Protein 9CS1 (pdb70)

Radius of gyration: 21.36 Å; Cα contacts (8 Å, |Δi|>4): 1142; chains: 3; bounding box: 60×58×42 Å

GO terms:
  GO:0009279 cell outer membrane (C, EXP)
  GO:0005515 protein binding (F, IPI)
  GO:0009279 cell outer membrane (C, IDA)
  GO:0043165 Gram-negative-bacterium-type cell outer membrane assembly (P, IDA)
  GO:1990063 Bam protein complex (C, IDA)
  GO:0051205 protein insertion into membrane (P, IDA)
  GO:0051087 protein-folding chaperone binding (F, IPI)
  GO:0043165 Gram-negative-bacterium-type cell outer membrane assembly (P, IPI)
  GO:0016020 membrane (C, IDA)

Structure (mmCIF, N/CA/C/O backbone):
data_9CS1
#
_entry.id   9CS1
#
_cell.length_a   58.602
_cell.length_b   82.625
_cell.length_c   127.889
_cell.angle_alpha   90.00
_cell.angle_beta   90.00
_cell.angle_gamma   90.00
#
_symmetry.space_group_name_H-M   'P 2 2 21'
#
loop_
_entity.id
_entity.type
_entity.pdbx_description
1 polymer 'Outer membrane protein assembly factor BamA'
2 polymer 'Cyclic peptide CP2'
3 polymer 'Darobactin A'
4 non-polymer tetrabutylphosphonium
5 water water
#
loop_
_atom_site.group_PDB
_atom_site.id
_atom_site.type_symbol
_atom_site.label_atom_id
_atom_site.label_alt_id
_atom_site.label_comp_id
_atom_site.label_asym_id
_atom_site.label_entity_id
_atom_site.label_seq_id
_atom_site.pdbx_PDB_ins_code
_atom_site.Cartn_x
_atom_site.Cartn_y
_atom_site.Cartn_z
_atom_site.occupancy
_atom_site.B_iso_or_equiv
_atom_site.auth_seq_id
_atom_site.auth_comp_id
_atom_site.auth_asym_id
_atom_site.auth_atom_id
_atom_site.pdbx_PDB_model_num
ATOM 1 N N . THR A 1 3 ? -54.304 -17.193 6.857 1.00 84.38 423 THR A N 1
ATOM 2 C CA . THR A 1 3 ? -53.757 -15.902 6.406 1.00 84.77 423 THR A CA 1
ATOM 3 C C . THR A 1 3 ? -52.347 -16.095 5.821 1.00 84.72 423 THR A C 1
ATOM 4 O O . THR A 1 3 ? -52.121 -15.833 4.633 1.00 85.07 423 THR A O 1
ATOM 8 N N . GLY A 1 4 ? -51.413 -16.587 6.634 1.00 83.89 424 GLY A N 1
ATOM 9 C CA . GLY A 1 4 ? -50.043 -16.809 6.187 1.00 83.51 424 GLY A CA 1
ATOM 10 C C . GLY A 1 4 ? -49.657 -18.281 6.125 1.00 82.86 424 GLY A C 1
ATOM 11 O O . GLY A 1 4 ? -50.519 -19.150 6.215 1.00 83.20 424 GLY A O 1
ATOM 12 N N . SER A 1 5 ? -48.356 -18.555 5.917 1.00 81.64 425 SER A N 1
ATOM 13 C CA . SER A 1 5 ? -47.788 -19.906 5.870 1.00 80.83 425 SER A CA 1
ATOM 14 C C . SER A 1 5 ? -46.267 -19.895 6.117 1.00 79.74 425 SER A C 1
ATOM 15 O O . SER A 1 5 ? -45.625 -18.854 6.036 1.00 79.90 425 SER A O 1
ATOM 18 N N . PHE A 1 6 ? -45.698 -21.048 6.474 1.00 78.47 426 PHE A N 1
ATOM 19 C CA . PHE A 1 6 ? -44.257 -21.194 6.622 1.00 77.80 426 PHE A CA 1
ATOM 20 C C . PHE A 1 6 ? -43.804 -22.538 6.044 1.00 76.27 426 PHE A C 1
ATOM 21 O O . PHE A 1 6 ? -44.630 -23.402 5.756 1.00 76.39 426 PHE A O 1
ATOM 29 N N . ASN A 1 7 ? -42.497 -22.679 5.766 1.00 74.70 427 ASN A N 1
ATOM 30 C CA . ASN A 1 7 ? -41.994 -23.887 5.117 1.00 73.50 427 ASN A CA 1
ATOM 31 C C . ASN A 1 7 ? -40.533 -24.194 5.436 1.00 72.51 427 ASN A C 1
ATOM 32 O O . ASN A 1 7 ? -39.775 -23.342 5.865 1.00 72.57 427 ASN A O 1
ATOM 37 N N . PHE A 1 8 ? -40.157 -25.445 5.221 1.00 71.60 428 PHE A N 1
ATOM 38 C CA . PHE A 1 8 ? -38.787 -25.908 5.369 1.00 71.47 428 PHE A CA 1
ATOM 39 C C . PHE A 1 8 ? -38.596 -27.082 4.425 1.00 70.39 428 PHE A C 1
ATOM 40 O O . PHE A 1 8 ? -39.499 -27.890 4.215 1.00 70.75 428 PHE A O 1
ATOM 48 N N . GLY A 1 9 ? -37.463 -27.077 3.749 1.00 69.06 429 GLY A N 1
ATOM 49 C CA . GLY A 1 9 ? -37.179 -28.073 2.737 1.00 68.57 429 GLY A CA 1
ATOM 50 C C . GLY A 1 9 ? -35.755 -28.575 2.799 1.00 67.85 429 GLY A C 1
ATOM 51 O O . GLY A 1 9 ? -34.862 -27.904 3.327 1.00 67.71 429 GLY A O 1
ATOM 52 N N . ILE A 1 10 ? -35.585 -29.798 2.291 1.00 67.20 430 ILE A N 1
ATOM 53 C CA . ILE A 1 10 ? -34.310 -30.497 2.242 1.00 66.94 430 ILE A CA 1
ATOM 54 C C . ILE A 1 10 ? -34.246 -31.216 0.901 1.00 66.74 430 ILE A C 1
ATOM 55 O O . ILE A 1 10 ? -35.193 -31.878 0.463 1.00 66.64 430 ILE A O 1
ATOM 60 N N . GLY A 1 11 ? -33.133 -31.010 0.231 1.00 66.37 431 GLY A N 1
ATOM 61 C CA . GLY A 1 11 ? -32.852 -31.663 -1.029 1.00 66.61 431 GLY A CA 1
ATOM 62 C C . GLY A 1 11 ? -31.439 -32.212 -1.046 1.00 66.88 431 GLY A C 1
ATOM 63 O O . GLY A 1 11 ? -30.682 -32.005 -0.105 1.00 66.78 431 GLY A O 1
ATOM 64 N N . TYR A 1 12 ? -31.082 -32.890 -2.129 1.00 67.36 432 TYR A N 1
ATOM 65 C CA . TYR A 1 12 ? -29.764 -33.483 -2.261 1.00 68.47 432 TYR A CA 1
ATOM 66 C C . TYR A 1 12 ? -29.450 -33.628 -3.728 1.00 67.63 432 TYR A C 1
ATOM 67 O O . TYR A 1 12 ? -30.273 -34.109 -4.481 1.00 67.53 432 TYR A O 1
ATOM 76 N N . GLY A 1 13 ? -28.266 -33.190 -4.127 1.00 67.13 433 GLY A N 1
ATOM 77 C CA . GLY A 1 13 ? -27.829 -33.322 -5.505 1.00 67.29 433 GLY A CA 1
ATOM 78 C C . GLY A 1 13 ? -26.316 -33.373 -5.611 1.00 67.49 433 GLY A C 1
ATOM 79 O O . GLY A 1 13 ? -25.629 -32.947 -4.678 1.00 67.61 433 GLY A O 1
ATOM 80 N N . THR A 1 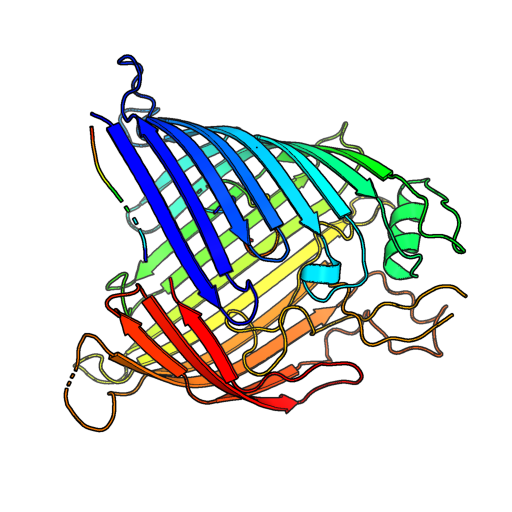14 ? -25.801 -33.849 -6.758 1.00 67.42 434 THR A N 1
ATOM 81 C CA . THR A 1 14 ? -24.355 -33.966 -6.981 1.00 68.35 434 THR A CA 1
ATOM 82 C C . THR A 1 14 ? -23.626 -32.602 -6.967 1.00 68.92 434 THR A C 1
ATOM 83 O O . THR A 1 14 ? -22.507 -32.516 -6.454 1.00 69.49 434 THR A O 1
ATOM 87 N N . GLU A 1 15 ? -24.245 -31.528 -7.460 1.00 68.61 435 GLU A N 1
ATOM 88 C CA . GLU A 1 15 ? -23.606 -30.198 -7.490 1.00 69.15 435 GLU A CA 1
ATOM 89 C C . GLU A 1 15 ? -23.733 -29.374 -6.202 1.00 68.67 435 GLU A C 1
ATOM 90 O O . GLU A 1 15 ? -22.790 -28.710 -5.788 1.00 68.95 435 GLU A O 1
ATOM 96 N N . SER A 1 16 ? -24.898 -29.427 -5.573 1.00 67.76 436 SER A N 1
ATOM 97 C CA . SER A 1 16 ? -25.206 -28.618 -4.406 1.00 67.27 436 SER A CA 1
ATOM 98 C C . SER A 1 16 ? -24.968 -29.315 -3.065 1.00 66.15 436 SER A C 1
ATOM 99 O O . SER A 1 16 ? -24.866 -28.632 -2.042 1.00 65.82 436 SER A O 1
ATOM 102 N N . GLY A 1 17 ? -24.899 -30.650 -3.073 1.00 65.32 437 GLY A N 1
ATOM 103 C CA . GLY A 1 17 ? -24.818 -31.426 -1.849 1.00 64.73 437 GLY A CA 1
ATOM 104 C C . GLY A 1 17 ? -26.178 -31.366 -1.167 1.00 64.24 437 GLY A C 1
ATOM 105 O O . GLY A 1 17 ? -27.205 -31.335 -1.849 1.00 64.28 437 GLY A O 1
ATOM 106 N N . VAL A 1 18 ? -26.201 -31.329 0.171 1.00 63.72 438 VAL A N 1
ATOM 107 C CA . VAL A 1 18 ? -27.462 -31.155 0.878 1.00 63.36 438 VAL A CA 1
ATOM 108 C C . VAL A 1 18 ? -27.862 -29.677 0.759 1.00 62.66 438 VAL A C 1
ATOM 109 O O . VAL A 1 18 ? -27.075 -28.789 1.068 1.00 62.42 438 VAL A O 1
ATOM 113 N N . SER A 1 19 ? -29.078 -29.423 0.280 1.00 62.04 439 SER A N 1
ATOM 114 C CA . SER A 1 19 ? -29.606 -28.074 0.193 1.00 62.05 439 SER A CA 1
ATOM 115 C C . SER A 1 19 ? -30.771 -27.909 1.183 1.00 62.15 439 SER A C 1
ATOM 116 O O . SER A 1 19 ? -31.610 -28.793 1.327 1.00 62.37 439 SER A O 1
ATOM 119 N N . PHE A 1 20 ? -30.777 -26.794 1.902 1.00 61.80 440 PHE A N 1
ATOM 120 C CA . PHE A 1 20 ? -31.811 -26.450 2.862 1.00 62.09 440 PHE A CA 1
ATOM 121 C C . PHE A 1 20 ? -32.535 -25.202 2.381 1.00 61.65 440 PHE A C 1
ATOM 122 O O . PHE A 1 20 ? -31.925 -24.307 1.825 1.00 61.46 440 PHE A O 1
ATOM 130 N N . GLN A 1 21 ? -33.818 -25.124 2.670 1.00 61.61 441 GLN A N 1
ATOM 131 C CA . GLN A 1 21 ? -34.652 -23.991 2.308 1.00 62.15 441 GLN A CA 1
ATOM 132 C C . GLN A 1 21 ? -35.624 -23.729 3.457 1.00 61.68 441 GLN A C 1
ATOM 133 O O . GLN A 1 21 ? -36.081 -24.672 4.092 1.00 61.55 441 GLN A O 1
ATOM 139 N N . ALA A 1 22 ? -35.896 -22.463 3.776 1.00 61.45 442 ALA A N 1
ATOM 140 C CA . ALA A 1 22 ? -36.837 -22.127 4.846 1.00 62.05 442 ALA A CA 1
ATOM 141 C C . ALA A 1 22 ? -37.459 -20.778 4.559 1.00 62.62 442 ALA A C 1
ATOM 142 O O . ALA A 1 22 ? -36.776 -19.890 4.095 1.00 62.29 442 ALA A O 1
ATOM 144 N N . GLY A 1 23 ? -38.733 -20.624 4.876 1.00 63.36 443 GLY A N 1
ATOM 145 C CA . GLY A 1 23 ? -39.417 -19.366 4.635 1.00 64.50 443 GLY A CA 1
ATOM 146 C C . GLY A 1 23 ? -40.670 -19.162 5.467 1.00 65.65 443 GLY A C 1
ATOM 147 O O . GLY A 1 23 ? -41.240 -20.110 5.990 1.00 66.03 443 GLY A O 1
ATOM 148 N N . VAL A 1 24 ? -41.048 -17.894 5.607 1.00 65.98 444 VAL A N 1
ATOM 149 C CA . VAL A 1 24 ? -42.250 -17.450 6.287 1.00 66.55 444 VAL A CA 1
ATOM 150 C C . VAL A 1 24 ? -42.892 -16.450 5.347 1.00 66.80 444 VAL A C 1
ATOM 151 O O . VAL A 1 24 ? -42.243 -15.492 4.948 1.00 66.70 444 VAL A O 1
ATOM 155 N N . GLN A 1 25 ? -44.143 -16.684 4.971 1.00 66.84 445 GLN A N 1
ATOM 156 C CA . GLN A 1 25 ? -44.868 -15.758 4.123 1.00 67.35 445 GLN A CA 1
ATOM 157 C C . GLN A 1 25 ? -46.182 -15.380 4.787 1.00 67.40 445 GLN A C 1
ATOM 158 O O . GLN A 1 25 ? -46.829 -16.198 5.420 1.00 67.46 445 GLN A O 1
ATOM 164 N N . GLN A 1 26 ? -46.524 -14.106 4.693 1.00 67.04 446 GLN A N 1
ATOM 165 C CA . GLN A 1 26 ? -47.772 -13.601 5.212 1.00 66.97 446 GLN A CA 1
ATOM 166 C C . GLN A 1 26 ? -48.382 -12.830 4.058 1.00 66.43 446 GLN A C 1
ATOM 167 O O . GLN A 1 26 ? -47.851 -11.787 3.697 1.00 66.37 446 GLN A O 1
ATOM 173 N N . ASP A 1 27 ? -49.404 -13.392 3.400 1.00 65.80 447 ASP A N 1
ATOM 174 C CA . ASP A 1 27 ? -50.075 -12.698 2.306 1.00 65.81 447 ASP A CA 1
ATOM 175 C C . ASP A 1 27 ? -50.903 -11.573 2.903 1.00 65.37 447 ASP A C 1
ATOM 176 O O . ASP A 1 27 ? -51.366 -11.698 4.030 1.00 65.73 447 ASP A O 1
ATOM 181 N N . ASN A 1 28 ? -51.019 -10.439 2.201 1.00 64.48 448 ASN A N 1
ATOM 182 C CA . ASN A 1 28 ? -51.789 -9.296 2.700 1.00 64.31 448 ASN A CA 1
ATOM 183 C C . ASN A 1 28 ? -51.386 -8.903 4.134 1.00 63.79 448 ASN A C 1
ATOM 184 O O . ASN A 1 28 ? -52.244 -8.709 4.997 1.00 63.99 448 ASN A O 1
ATOM 189 N N . TRP A 1 29 ? -50.072 -8.815 4.391 1.00 62.85 449 TRP A N 1
ATOM 190 C CA . TRP A 1 29 ? -49.525 -8.478 5.704 1.00 62.46 449 TRP A CA 1
ATOM 191 C C . TRP A 1 29 ? -50.064 -7.144 6.224 1.00 62.16 449 TRP A C 1
ATOM 192 O O . TRP A 1 29 ? -49.977 -6.146 5.520 1.00 62.37 449 TRP A O 1
ATOM 203 N N . LEU A 1 30 ? -50.690 -7.142 7.414 1.00 61.73 450 LEU A N 1
ATOM 204 C CA . LEU A 1 30 ? -51.305 -5.970 8.057 1.00 61.71 450 LEU A CA 1
ATOM 205 C C . LEU A 1 30 ? -52.379 -5.266 7.200 1.00 61.15 450 LEU A C 1
ATOM 206 O O . LEU A 1 30 ? -52.628 -4.084 7.379 1.00 61.38 450 LEU A O 1
ATOM 211 N N . GLY A 1 31 ? -52.995 -5.987 6.263 1.00 60.23 451 GLY A N 1
ATOM 212 C CA . GLY A 1 31 ? -54.005 -5.437 5.369 1.00 59.92 451 GLY A CA 1
ATOM 213 C C . GLY A 1 31 ? -53.465 -4.470 4.319 1.00 59.21 451 GLY A C 1
ATOM 214 O O . GLY A 1 31 ? -54.216 -3.689 3.731 1.00 59.48 451 GLY A O 1
ATOM 215 N N . THR A 1 32 ? -52.165 -4.548 4.036 1.00 57.84 452 THR A N 1
ATOM 216 C CA . THR A 1 32 ? -51.523 -3.616 3.108 1.00 56.98 452 THR A CA 1
ATOM 217 C C . THR A 1 32 ? -51.648 -3.978 1.635 1.00 56.42 452 THR A C 1
ATOM 218 O O . THR A 1 32 ? -51.280 -3.179 0.788 1.00 56.50 452 THR A O 1
ATOM 222 N N . GLY A 1 33 ? -52.114 -5.180 1.333 1.00 55.64 453 GLY A N 1
ATOM 223 C CA . GLY A 1 33 ? -52.158 -5.674 -0.036 1.00 55.24 453 GLY A CA 1
ATOM 224 C C . GLY A 1 33 ? -50.834 -6.305 -0.463 1.00 54.97 453 GLY A C 1
ATOM 225 O O . GLY A 1 33 ? -50.728 -6.810 -1.569 1.00 55.79 453 GLY A O 1
ATOM 226 N N . TYR A 1 34 ? -49.825 -6.279 0.413 1.00 53.95 454 TYR A N 1
ATOM 227 C CA . TYR A 1 34 ? -48.485 -6.768 0.142 1.00 53.64 454 TYR A CA 1
ATOM 228 C C . TYR A 1 34 ? -48.242 -8.062 0.894 1.00 52.98 454 TYR A C 1
ATOM 229 O O . TYR A 1 34 ? -48.455 -8.140 2.098 1.00 53.23 454 TYR A O 1
ATOM 238 N N . ALA A 1 35 ? -47.748 -9.049 0.165 1.00 52.11 455 ALA A N 1
ATOM 239 C CA . ALA A 1 35 ? -47.306 -10.324 0.685 1.00 52.06 455 ALA A CA 1
ATOM 240 C C . ALA A 1 35 ? -45.897 -10.091 1.226 1.00 52.47 455 ALA A C 1
ATOM 241 O O . ALA A 1 35 ? -45.042 -9.607 0.483 1.00 52.45 455 ALA A O 1
ATOM 243 N N . VAL A 1 36 ? -45.654 -10.421 2.493 1.00 52.54 456 VAL A N 1
ATOM 244 C CA . VAL A 1 36 ? -44.348 -10.264 3.104 1.00 53.41 456 VAL A CA 1
ATOM 245 C C . VAL A 1 36 ? -43.687 -11.631 3.304 1.00 54.17 456 VAL A C 1
ATOM 246 O O . VAL A 1 36 ? -44.252 -12.490 3.962 1.00 55.03 456 VAL A O 1
ATOM 250 N N . GLY A 1 37 ? -42.498 -11.828 2.724 1.00 53.74 457 GLY A N 1
ATOM 251 C CA . GLY A 1 37 ? -41.787 -13.088 2.846 1.00 53.89 457 GLY A CA 1
ATOM 252 C C . GLY A 1 37 ? -40.383 -12.935 3.415 1.00 54.11 457 GLY A C 1
ATOM 253 O O . GLY A 1 37 ? -39.727 -11.930 3.172 1.00 54.22 457 GLY A O 1
ATOM 254 N N . ILE A 1 38 ? -39.940 -13.924 4.200 1.00 54.03 458 ILE A N 1
ATOM 255 C CA . ILE A 1 38 ? -38.590 -14.015 4.728 1.00 54.52 458 ILE A CA 1
ATOM 256 C C . ILE A 1 38 ? -38.145 -15.414 4.347 1.00 54.98 458 ILE A C 1
ATOM 257 O O . ILE A 1 38 ? -38.735 -16.375 4.817 1.00 55.35 458 ILE A O 1
ATOM 262 N N . ASN A 1 39 ? -37.168 -15.528 3.453 1.00 54.72 459 ASN A N 1
ATOM 263 C CA . ASN A 1 39 ? -36.755 -16.817 2.922 1.00 54.92 459 ASN A CA 1
ATOM 264 C C . ASN A 1 39 ? -35.249 -16.967 2.912 1.00 54.56 459 ASN A C 1
ATOM 265 O O . ASN A 1 39 ? -34.506 -16.012 2.711 1.00 55.03 459 ASN A O 1
ATOM 270 N N . GLY A 1 40 ? -34.816 -18.201 3.052 1.00 53.58 460 GLY A N 1
ATOM 271 C CA . GLY A 1 40 ? -33.409 -18.521 3.054 1.00 53.16 460 GLY A CA 1
ATOM 272 C C . GLY A 1 40 ? -33.146 -19.846 2.373 1.00 52.53 460 GLY A C 1
ATOM 273 O O . GLY A 1 40 ? -34.002 -20.704 2.327 1.00 52.88 460 GLY A O 1
ATOM 274 N N . THR A 1 41 ? -31.966 -19.972 1.789 1.00 51.62 461 THR A N 1
ATOM 275 C CA . THR A 1 41 ? -31.486 -21.200 1.176 1.00 51.20 461 THR A CA 1
ATOM 276 C C . THR A 1 41 ? -30.029 -21.395 1.610 1.00 50.98 461 THR A C 1
ATOM 277 O O . THR A 1 41 ? -29.313 -20.451 1.919 1.00 51.36 461 THR A O 1
ATOM 281 N N . LYS A 1 42 ? -29.592 -22.637 1.624 1.00 50.28 462 LYS A N 1
ATOM 282 C CA . LYS A 1 42 ? -28.213 -22.944 1.953 1.00 50.58 462 LYS A CA 1
ATOM 283 C C . LYS A 1 42 ? -27.857 -24.239 1.281 1.00 50.22 462 LYS A C 1
ATOM 284 O O . LYS A 1 42 ? -28.644 -25.164 1.294 1.00 50.25 462 LYS A O 1
ATOM 290 N N . ASN A 1 43 ? -26.682 -24.292 0.688 1.00 49.71 463 ASN A N 1
ATOM 291 C CA . ASN A 1 43 ? -26.164 -25.526 0.130 1.00 49.81 463 ASN A CA 1
ATOM 292 C C . ASN A 1 43 ? -24.662 -25.563 0.417 1.00 50.41 463 ASN A C 1
ATOM 293 O O . ASN A 1 43 ? -24.197 -24.809 1.258 1.00 50.67 463 ASN A O 1
ATOM 298 N N . ASP A 1 44 ? -23.906 -26.436 -0.248 1.00 50.65 464 ASP A N 1
ATOM 299 C CA . ASP A 1 44 ? -22.477 -26.599 0.023 1.00 51.48 464 ASP A CA 1
ATOM 300 C C . ASP A 1 44 ? -21.621 -25.375 -0.246 1.00 51.34 464 ASP A C 1
ATOM 301 O O . ASP A 1 44 ? -20.578 -25.208 0.382 1.00 52.29 464 ASP A O 1
ATOM 306 N N . TYR A 1 45 ? -22.016 -24.540 -1.204 1.00 50.09 465 TYR A N 1
ATOM 307 C CA . TYR A 1 45 ? -21.187 -23.415 -1.607 1.00 49.39 465 TYR A CA 1
ATOM 308 C C . TYR A 1 45 ? -21.831 -22.049 -1.418 1.00 48.67 465 TYR A C 1
ATOM 309 O O . TYR A 1 45 ? -21.167 -21.049 -1.681 1.00 49.16 465 TYR A O 1
ATOM 318 N N . GLN A 1 46 ? -23.109 -21.995 -1.041 1.00 47.53 466 GLN A N 1
ATOM 319 C CA . GLN A 1 46 ? -23.812 -20.726 -1.010 1.00 46.85 466 GLN A CA 1
ATOM 320 C C . GLN A 1 46 ? -24.908 -20.653 0.028 1.00 46.41 466 GLN A C 1
ATOM 321 O O . GLN A 1 46 ? -25.642 -21.606 0.212 1.00 46.59 466 GLN A O 1
ATOM 327 N N . THR A 1 47 ? -25.062 -19.471 0.620 1.00 45.66 467 THR A N 1
ATOM 328 C CA . THR A 1 47 ? -26.174 -19.205 1.506 1.00 46.05 467 THR A CA 1
ATOM 329 C C . THR A 1 47 ? -26.858 -17.942 0.972 1.00 45.80 467 THR A C 1
ATOM 330 O O . THR A 1 47 ? -26.185 -16.960 0.637 1.00 45.80 467 THR A O 1
ATOM 334 N N . TYR A 1 48 ? -28.189 -17.964 0.909 1.00 44.92 468 TYR A N 1
ATOM 335 C CA . TYR A 1 48 ? -28.943 -16.804 0.457 1.00 44.29 468 TYR A CA 1
ATOM 336 C C . TYR A 1 48 ? -30.082 -16.480 1.421 1.00 44.51 468 TYR A C 1
ATOM 337 O O . TYR A 1 48 ? -30.764 -17.392 1.883 1.00 44.55 468 TYR A O 1
ATOM 346 N N . ALA A 1 49 ? -30.341 -15.183 1.665 1.00 44.26 469 ALA A N 1
ATOM 347 C CA . ALA A 1 49 ? -31.501 -14.804 2.452 1.00 44.45 469 ALA A CA 1
ATOM 348 C C . ALA A 1 49 ? -32.107 -13.501 1.960 1.00 44.69 469 ALA A C 1
ATOM 349 O O . ALA A 1 49 ? -31.403 -12.634 1.455 1.00 44.64 469 ALA A O 1
ATOM 351 N N . GLU A 1 50 ? -33.444 -13.407 2.046 1.00 44.60 470 GLU A N 1
ATOM 352 C CA . GLU A 1 50 ? -34.127 -12.207 1.606 1.00 44.67 470 GLU A CA 1
ATOM 353 C C . GLU A 1 50 ? -35.371 -11.908 2.409 1.00 44.83 470 GLU A C 1
ATOM 354 O O . GLU A 1 50 ? -36.036 -12.790 2.948 1.00 44.58 470 GLU A O 1
ATOM 360 N N . LEU A 1 51 ? -35.669 -10.624 2.475 1.00 45.21 471 LEU A N 1
ATOM 361 C CA . LEU A 1 51 ? -36.918 -10.145 3.028 1.00 46.13 471 LEU A CA 1
ATOM 362 C C . LEU A 1 51 ? -37.599 -9.484 1.832 1.00 46.67 471 LEU A C 1
ATOM 363 O O . LEU A 1 51 ? -37.042 -8.553 1.258 1.00 47.08 471 LEU A O 1
ATOM 368 N N . SER A 1 52 ? -38.759 -9.988 1.416 1.00 46.73 472 SER A N 1
ATOM 369 C CA . SER A 1 52 ? -39.490 -9.416 0.289 1.00 47.73 472 SER A CA 1
ATOM 370 C C . SER A 1 52 ? -40.855 -8.861 0.709 1.00 48.63 472 SER A C 1
ATOM 371 O O . SER A 1 52 ? -41.464 -9.298 1.684 1.00 48.63 472 SER A O 1
ATOM 374 N N . VAL A 1 53 ? -41.329 -7.897 -0.075 1.00 49.09 473 VAL A N 1
ATOM 375 C CA . VAL A 1 53 ? -42.617 -7.228 0.053 1.00 49.76 473 VAL A CA 1
ATOM 376 C C . VAL A 1 53 ? -43.146 -7.195 -1.379 1.00 49.93 473 VAL A C 1
ATOM 377 O O . VAL A 1 53 ? -42.465 -6.671 -2.246 1.00 50.10 473 VAL A O 1
ATOM 381 N N . THR A 1 54 ? -44.284 -7.835 -1.659 1.00 49.94 474 THR A N 1
ATOM 382 C CA . THR A 1 54 ? -44.785 -7.962 -3.032 1.00 50.57 474 THR A CA 1
ATOM 383 C C . THR A 1 54 ? -46.285 -7.724 -3.165 1.00 51.08 474 THR A C 1
ATOM 384 O O . THR A 1 54 ? -47.067 -8.319 -2.438 1.00 51.51 474 THR A O 1
ATOM 388 N N . ASN A 1 55 ? -46.693 -6.921 -4.159 1.00 50.88 475 ASN A N 1
ATOM 389 C CA . ASN A 1 55 ? -48.097 -6.718 -4.460 1.00 51.22 475 ASN A CA 1
ATOM 390 C C . ASN A 1 55 ? -48.318 -7.182 -5.876 1.00 51.87 475 ASN A C 1
ATOM 391 O O . ASN A 1 55 ? -47.984 -6.447 -6.806 1.00 51.48 475 ASN A O 1
ATOM 396 N N . PRO A 1 56 ? -48.894 -8.391 -6.085 1.00 52.78 476 PRO A N 1
ATOM 397 C CA . PRO A 1 56 ? -49.137 -8.867 -7.461 1.00 53.46 476 PRO A CA 1
ATOM 398 C C . PRO A 1 56 ? -50.155 -8.035 -8.246 1.00 54.50 476 PRO A C 1
ATOM 399 O O . PRO A 1 56 ? -50.252 -8.151 -9.460 1.00 54.43 476 PRO A O 1
ATOM 403 N N . TYR A 1 57 ? -50.906 -7.182 -7.536 1.00 55.48 477 TYR A N 1
ATOM 404 C CA . TYR A 1 57 ? -51.895 -6.290 -8.121 1.00 56.69 477 TYR A CA 1
ATOM 405 C C . TYR A 1 57 ? -51.610 -4.861 -7.680 1.00 57.62 477 TYR A C 1
ATOM 406 O O . TYR A 1 57 ? -52.437 -4.241 -7.012 1.00 58.20 477 TYR A O 1
ATOM 415 N N . PHE A 1 58 ? -50.424 -4.362 -8.054 1.00 57.50 478 PHE A N 1
ATOM 416 C CA . PHE A 1 58 ? -50.022 -2.979 -7.825 1.00 57.85 478 PHE A CA 1
ATOM 417 C C . PHE A 1 58 ? -51.002 -2.037 -8.551 1.00 58.56 478 PHE A C 1
ATOM 418 O O . PHE A 1 58 ? -51.278 -0.947 -8.074 1.00 58.61 478 PHE A O 1
ATOM 426 N N . THR A 1 59 ? -51.508 -2.485 -9.713 1.00 58.78 479 THR A N 1
ATOM 427 C CA . THR A 1 59 ? -52.600 -1.892 -10.487 1.00 59.48 479 THR A CA 1
ATOM 428 C C . THR A 1 59 ? -53.698 -2.974 -10.557 1.00 60.39 479 THR A C 1
ATOM 429 O O . THR A 1 59 ? -53.392 -4.173 -10.419 1.00 60.66 479 THR A O 1
ATOM 433 N N . VAL A 1 60 ? -54.967 -2.581 -10.751 1.00 60.70 480 VAL A N 1
ATOM 434 C CA . VAL A 1 60 ? -56.078 -3.546 -10.801 1.00 61.36 480 VAL A CA 1
ATOM 435 C C . VAL A 1 60 ? -55.985 -4.485 -12.022 1.00 62.43 480 VAL A C 1
ATOM 436 O O . VAL A 1 60 ? -56.663 -5.509 -12.060 1.00 63.03 480 VAL A O 1
ATOM 440 N N . ASP A 1 61 ? -55.128 -4.157 -12.997 1.00 62.57 481 ASP A N 1
ATOM 441 C CA . ASP A 1 61 ? -54.903 -4.948 -14.205 1.00 63.21 481 ASP A CA 1
ATOM 442 C C . ASP A 1 61 ? -53.774 -5.998 -14.078 1.00 62.36 481 ASP A C 1
ATOM 443 O O . ASP A 1 61 ? -53.466 -6.697 -15.043 1.00 62.81 481 ASP A O 1
ATOM 448 N N . GLY A 1 62 ? -53.152 -6.121 -12.900 1.00 60.79 482 GLY A N 1
ATOM 449 C CA . GLY A 1 62 ? -52.128 -7.137 -12.686 1.00 59.62 482 GLY A CA 1
ATOM 450 C C . GLY A 1 62 ? -50.676 -6.714 -12.880 1.00 57.82 482 GLY A C 1
ATOM 451 O O . GLY A 1 62 ? -49.814 -7.586 -12.989 1.00 57.55 482 GLY A O 1
ATOM 452 N N . VAL A 1 63 ? -50.386 -5.399 -12.923 1.00 56.24 483 VAL A N 1
ATOM 453 C CA . VAL A 1 63 ? -48.995 -4.943 -12.900 1.00 54.98 483 VAL A CA 1
ATOM 454 C C . VAL A 1 63 ? -48.529 -5.168 -11.458 1.00 53.13 483 VAL A C 1
ATOM 455 O O . VAL A 1 63 ? -49.252 -4.796 -10.534 1.00 53.00 483 VAL A O 1
ATOM 459 N N . SER A 1 64 ? -47.406 -5.884 -11.254 1.00 51.44 484 SER A N 1
ATOM 460 C CA . SER A 1 64 ? -46.954 -6.184 -9.901 1.00 50.01 484 SER A CA 1
ATOM 461 C C . SER A 1 64 ? -45.748 -5.348 -9.477 1.00 48.76 484 SER A C 1
ATOM 462 O O . SER A 1 64 ? -45.006 -4.836 -10.307 1.00 48.56 484 SER A O 1
ATOM 465 N N . LEU A 1 65 ? -45.607 -5.175 -8.161 1.00 47.56 485 LEU A N 1
ATOM 466 C CA . LEU A 1 65 ? -44.507 -4.427 -7.593 1.00 47.05 485 LEU A CA 1
ATOM 467 C C . LEU A 1 65 ? -43.870 -5.299 -6.525 1.00 46.85 485 LEU A C 1
ATOM 468 O O . LEU A 1 65 ? -44.576 -5.835 -5.678 1.00 47.13 485 LEU A O 1
ATOM 473 N N . GLY A 1 66 ? -42.548 -5.428 -6.581 1.00 45.95 486 GLY A N 1
ATOM 474 C CA . GLY A 1 66 ? -41.774 -6.159 -5.594 1.00 45.64 486 GLY A CA 1
ATOM 475 C C . GLY A 1 66 ? -40.621 -5.302 -5.074 1.00 45.16 486 GLY A C 1
ATOM 476 O O . GLY A 1 66 ? -40.038 -4.494 -5.805 1.00 44.76 486 GLY A O 1
ATOM 477 N N . GLY A 1 67 ? -40.326 -5.467 -3.794 1.00 44.47 487 GLY A N 1
ATOM 478 C CA . GLY A 1 67 ? -39.211 -4.812 -3.130 1.00 44.04 487 GLY A CA 1
ATOM 479 C C . GLY A 1 67 ? -38.561 -5.807 -2.183 1.00 43.58 487 GLY A C 1
ATOM 480 O O . GLY A 1 67 ? -39.254 -6.557 -1.505 1.00 44.14 487 GLY A O 1
ATOM 481 N N . ARG A 1 68 ? -37.236 -5.876 -2.180 1.00 42.75 488 ARG A N 1
ATOM 482 C CA . ARG A 1 68 ? -36.558 -6.810 -1.300 1.00 42.28 488 ARG A CA 1
ATOM 483 C C . ARG A 1 68 ? -35.217 -6.307 -0.795 1.00 42.22 488 ARG A C 1
ATOM 484 O O . ARG A 1 68 ? -34.584 -5.484 -1.428 1.00 42.31 488 ARG A O 1
ATOM 492 N N . LEU A 1 69 ? -34.806 -6.863 0.349 1.00 42.15 489 LEU A N 1
ATOM 493 C CA . LEU A 1 69 ? -33.484 -6.725 0.927 1.00 42.67 489 LEU A CA 1
ATOM 494 C C . LEU A 1 69 ? -32.929 -8.138 0.828 1.00 42.58 489 LEU A C 1
ATOM 495 O O . LEU A 1 69 ? -33.658 -9.101 1.081 1.00 42.47 489 LEU A O 1
ATOM 500 N N . PHE A 1 70 ? -31.668 -8.287 0.419 1.00 42.17 490 PHE A N 1
ATOM 501 C CA . PHE A 1 70 ? -31.094 -9.621 0.297 1.00 42.26 490 PHE A CA 1
ATOM 502 C C . PHE A 1 70 ? -29.643 -9.666 0.789 1.00 43.33 490 PHE A C 1
ATOM 503 O O . PHE A 1 70 ? -29.001 -8.628 0.959 1.00 43.27 490 PHE A O 1
ATOM 511 N N . TYR A 1 71 ? -29.146 -10.896 1.021 1.00 44.09 491 TYR A N 1
ATOM 512 C CA . TYR A 1 71 ? -27.750 -11.189 1.306 1.00 45.48 491 TYR A CA 1
ATOM 513 C C . TYR A 1 71 ? -27.394 -12.519 0.668 1.00 44.35 491 TYR A C 1
ATOM 514 O O . TYR A 1 71 ? -28.225 -13.413 0.615 1.00 44.25 491 TYR A O 1
ATOM 523 N N . ASN A 1 72 ? -26.179 -12.604 0.135 1.00 43.54 492 ASN A N 1
ATOM 524 C CA . ASN A 1 72 ? -25.688 -13.810 -0.504 1.00 43.85 492 ASN A CA 1
ATOM 525 C C . ASN A 1 72 ? -24.230 -14.042 -0.099 1.00 45.08 492 ASN A C 1
ATOM 526 O O . ASN A 1 72 ? -23.431 -13.120 -0.179 1.00 45.13 492 ASN A O 1
ATOM 531 N N . ASP A 1 73 ? -23.889 -15.265 0.340 1.00 45.76 493 ASP A N 1
ATOM 532 C CA . ASP A 1 73 ? -22.519 -15.624 0.672 1.00 46.83 493 ASP A CA 1
ATOM 533 C C . ASP A 1 73 ? -22.158 -16.767 -0.267 1.00 47.07 493 ASP A C 1
ATOM 534 O O . ASP A 1 73 ? -22.773 -17.813 -0.210 1.00 47.27 493 ASP A O 1
ATOM 539 N N . PHE A 1 74 ? -21.188 -16.558 -1.143 1.00 47.19 494 PHE A N 1
ATOM 540 C CA . PHE A 1 74 ? -20.751 -17.563 -2.102 1.00 47.64 494 PHE A CA 1
ATOM 541 C C . PHE A 1 74 ? -19.286 -17.898 -1.819 1.00 48.22 494 PHE A C 1
ATOM 542 O O . PHE A 1 74 ? -18.489 -16.996 -1.639 1.00 48.22 494 PHE A O 1
ATOM 550 N N . GLN A 1 75 ? -18.944 -19.187 -1.756 1.00 48.69 495 GLN A N 1
ATOM 551 C CA . GLN A 1 75 ? -17.583 -19.660 -1.528 1.00 49.67 495 GLN A CA 1
ATOM 552 C C . GLN A 1 75 ? -17.221 -20.426 -2.798 1.00 50.67 495 GLN A C 1
ATOM 553 O O . GLN A 1 75 ? -17.776 -21.486 -3.063 1.00 51.19 495 GLN A O 1
ATOM 559 N N . ALA A 1 76 ? -16.362 -19.848 -3.640 1.00 50.90 496 ALA A N 1
ATOM 560 C CA . ALA A 1 76 ? -16.093 -20.405 -4.960 1.00 52.04 496 ALA A CA 1
ATOM 561 C C . ALA A 1 76 ? -15.378 -21.764 -4.990 1.00 52.61 496 ALA A C 1
ATOM 562 O O . ALA A 1 76 ? -15.689 -22.543 -5.888 1.00 52.33 496 ALA A O 1
ATOM 564 N N . ASP A 1 77 ? -14.476 -22.087 -4.040 1.00 53.18 497 ASP A N 1
ATOM 565 C CA . ASP A 1 77 ? -13.834 -23.413 -4.041 1.00 54.35 497 ASP A CA 1
ATOM 566 C C . ASP A 1 77 ? -14.863 -24.530 -3.791 1.00 54.37 497 ASP A C 1
ATOM 567 O O . ASP A 1 77 ? -14.776 -25.594 -4.390 1.00 54.06 497 ASP A O 1
ATOM 572 N N . ASP A 1 78 ? -15.907 -24.249 -2.997 1.00 54.46 498 ASP A N 1
ATOM 573 C CA . ASP A 1 78 ? -17.016 -25.183 -2.760 1.00 55.10 498 ASP A CA 1
ATOM 574 C C . ASP A 1 78 ? -17.918 -25.369 -4.006 1.00 55.79 498 ASP A C 1
ATOM 575 O O . ASP A 1 78 ? -18.754 -26.274 -4.043 1.00 56.19 498 ASP A O 1
ATOM 580 N N . ALA A 1 79 ? -17.785 -24.491 -5.017 1.00 55.63 499 ALA A N 1
ATOM 581 C CA . ALA A 1 79 ? -18.492 -24.611 -6.287 1.00 56.17 499 ALA A CA 1
ATOM 582 C C . ALA A 1 79 ? -17.535 -25.065 -7.416 1.00 56.82 499 ALA A C 1
ATOM 583 O O . ALA A 1 79 ? -17.822 -24.861 -8.597 1.00 57.02 499 ALA A O 1
ATOM 585 N N . ASP A 1 80 ? -16.386 -25.667 -7.048 1.00 56.97 500 ASP A N 1
ATOM 586 C CA . ASP A 1 80 ? -15.337 -26.204 -7.915 1.00 57.63 500 ASP A CA 1
ATOM 587 C C . ASP A 1 80 ? -14.758 -25.171 -8.866 1.00 56.65 500 ASP A C 1
ATOM 588 O O . ASP A 1 80 ? -14.418 -25.465 -9.999 1.00 57.26 500 ASP A O 1
ATOM 593 N N . LEU A 1 81 ? -14.557 -23.978 -8.345 1.00 55.04 501 LEU A N 1
ATOM 594 C CA . LEU A 1 81 ? -13.924 -22.901 -9.067 1.00 54.25 501 LEU A CA 1
ATOM 595 C C . LEU A 1 81 ? -12.621 -22.531 -8.335 1.00 53.96 501 LEU A C 1
ATOM 596 O O . LEU A 1 81 ? -12.427 -22.951 -7.197 1.00 54.30 501 LEU A O 1
ATOM 601 N N . SER A 1 82 ? -11.754 -21.678 -8.933 1.00 53.25 502 SER A N 1
ATOM 602 C CA . SER A 1 82 ? -10.602 -21.146 -8.204 1.00 53.22 502 SER A CA 1
ATOM 603 C C . SER A 1 82 ? -11.148 -20.283 -7.055 1.00 53.44 502 SER A C 1
ATOM 604 O O . SER A 1 82 ? -12.165 -19.589 -7.197 1.00 54.04 502 SER A O 1
ATOM 607 N N . ASP A 1 83 ? -10.544 -20.421 -5.897 1.00 52.82 503 ASP A N 1
ATOM 608 C CA . ASP A 1 83 ? -11.032 -19.851 -4.655 1.00 52.75 503 ASP A CA 1
ATOM 609 C C . ASP A 1 83 ? -11.194 -18.330 -4.628 1.00 51.87 503 ASP A C 1
ATOM 610 O O . ASP A 1 83 ? -10.368 -17.578 -5.125 1.00 52.64 503 ASP A O 1
ATOM 615 N N . TYR A 1 84 ? -12.273 -17.920 -3.940 1.00 50.01 504 TYR A N 1
ATOM 616 C CA . TYR A 1 84 ? -12.637 -16.575 -3.563 1.00 48.63 504 TYR A CA 1
ATOM 617 C C . TYR A 1 84 ? -13.917 -16.660 -2.750 1.00 47.93 504 TYR A C 1
ATOM 618 O O . TYR A 1 84 ? -14.686 -17.615 -2.841 1.00 47.99 504 TYR A O 1
ATOM 627 N N . THR A 1 85 ? -14.119 -15.648 -1.925 1.00 47.10 505 THR A N 1
ATOM 628 C CA . THR A 1 85 ? -15.331 -15.519 -1.145 1.00 46.74 505 THR A CA 1
ATOM 629 C C . THR A 1 85 ? -16.015 -14.253 -1.635 1.00 45.80 505 THR A C 1
ATOM 630 O O . THR A 1 85 ? -15.360 -13.228 -1.790 1.00 45.71 505 THR A O 1
ATOM 634 N N . ASN A 1 86 ? -17.313 -14.340 -1.887 1.00 44.74 506 ASN A N 1
ATOM 635 C CA . ASN A 1 86 ? -18.078 -13.205 -2.336 1.00 43.96 506 ASN A CA 1
ATOM 636 C C . ASN A 1 86 ? -19.298 -13.087 -1.442 1.00 43.20 506 ASN A C 1
ATOM 637 O O . ASN A 1 86 ? -20.250 -13.859 -1.551 1.00 43.52 506 ASN A O 1
ATOM 642 N N . LYS A 1 87 ? -19.264 -12.095 -0.571 1.00 42.27 507 LYS A N 1
ATOM 643 C CA . LYS A 1 87 ? -20.366 -11.809 0.319 1.00 42.06 507 LYS A CA 1
ATOM 644 C C . LYS A 1 87 ? -21.004 -10.537 -0.197 1.00 42.23 507 LYS A C 1
ATOM 645 O O . LYS A 1 87 ? -20.343 -9.505 -0.350 1.00 42.17 507 LYS A O 1
ATOM 651 N N . SER A 1 88 ? -22.293 -10.620 -0.484 1.00 42.09 508 SER A N 1
ATOM 652 C CA . SER A 1 88 ? -22.997 -9.498 -1.041 1.00 42.38 508 SER A CA 1
ATOM 653 C C . SER A 1 88 ? -24.287 -9.239 -0.306 1.00 43.11 508 SER A C 1
ATOM 654 O O . SER A 1 88 ? -24.843 -10.114 0.337 1.00 44.05 508 SER A O 1
ATOM 657 N N . TYR A 1 89 ? -24.765 -8.014 -0.431 1.00 42.49 509 TYR A N 1
ATOM 658 C CA . TYR A 1 89 ? -26.062 -7.643 0.101 1.00 42.14 509 TYR A CA 1
ATOM 659 C C . TYR A 1 89 ? -26.575 -6.491 -0.755 1.00 41.92 509 TYR A C 1
ATOM 660 O O . TYR A 1 89 ? -25.808 -5.883 -1.509 1.00 41.73 509 TYR A O 1
ATOM 669 N N . GLY A 1 90 ? -27.870 -6.209 -0.639 1.00 41.76 510 GLY A N 1
ATOM 670 C CA . GLY A 1 90 ? -28.449 -5.118 -1.386 1.00 42.14 51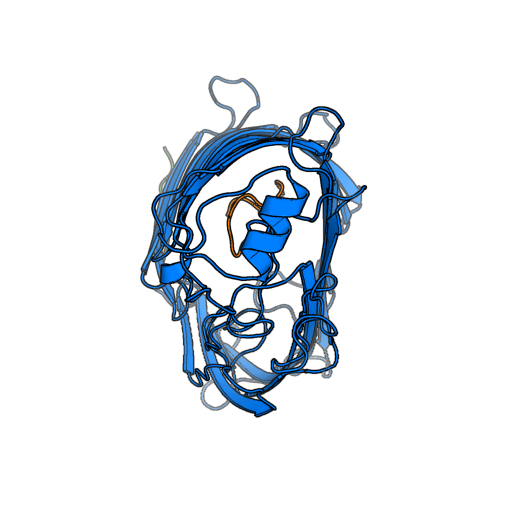0 GLY A CA 1
ATOM 671 C C . GLY A 1 90 ? -29.953 -5.089 -1.350 1.00 42.30 510 GLY A C 1
ATOM 672 O O . GLY A 1 90 ? -30.587 -5.623 -0.449 1.00 42.80 510 GLY A O 1
ATOM 673 N N . THR A 1 91 ? -30.507 -4.401 -2.335 1.00 41.77 511 THR A N 1
ATOM 674 C CA . THR A 1 91 ? -31.948 -4.223 -2.417 1.00 41.92 511 THR A CA 1
ATOM 675 C C . THR A 1 91 ? -32.335 -4.135 -3.877 1.00 42.09 511 THR A C 1
ATOM 676 O O . THR A 1 91 ? -31.616 -3.559 -4.670 1.00 42.60 511 THR A O 1
ATOM 680 N N . ASP A 1 92 ? -33.471 -4.731 -4.216 1.00 41.94 512 ASP A N 1
ATOM 681 C CA . ASP A 1 92 ? -34.038 -4.671 -5.556 1.00 42.14 512 ASP A CA 1
ATOM 682 C C . ASP A 1 92 ? -35.486 -4.216 -5.489 1.00 42.76 512 ASP A C 1
ATOM 683 O O . ASP A 1 92 ? -36.201 -4.559 -4.555 1.00 42.91 512 ASP A O 1
ATOM 688 N N . VAL A 1 93 ? -35.897 -3.417 -6.495 1.00 43.21 513 VAL A N 1
ATOM 689 C CA A VAL A 1 93 ? -37.277 -3.003 -6.715 0.50 43.66 513 VAL A CA 1
ATOM 690 C CA B VAL A 1 93 ? -37.272 -2.997 -6.708 0.50 43.66 513 VAL A CA 1
ATOM 691 C C . VAL A 1 93 ? -37.592 -3.470 -8.136 1.00 44.02 513 VAL A C 1
ATOM 692 O O . VAL A 1 93 ? -36.789 -3.290 -9.042 1.00 43.90 513 VAL A O 1
ATOM 699 N N . THR A 1 94 ? -38.719 -4.154 -8.324 1.00 44.28 514 THR A N 1
ATOM 700 C CA . THR A 1 94 ? -39.056 -4.698 -9.637 1.00 44.54 514 THR A CA 1
ATOM 701 C C . THR A 1 94 ? -40.535 -4.494 -9.946 1.00 45.47 514 THR A C 1
ATOM 702 O O . THR A 1 94 ? -41.356 -4.444 -9.045 1.00 45.45 514 THR A O 1
ATOM 706 N N . LEU A 1 95 ? -40.845 -4.306 -11.227 1.00 46.39 515 LEU A N 1
ATOM 707 C CA . LEU A 1 95 ? -42.207 -4.118 -11.733 1.00 47.59 515 LEU A CA 1
ATOM 708 C C . LEU A 1 95 ? -42.458 -5.208 -12.768 1.00 48.15 515 LEU A C 1
ATOM 709 O O . LEU A 1 95 ? -41.637 -5.395 -13.655 1.00 48.65 515 LEU A O 1
ATOM 714 N N . GLY A 1 96 ? -43.544 -5.960 -12.609 1.00 47.91 516 GLY A N 1
ATOM 715 C CA . GLY A 1 96 ? -43.896 -7.034 -13.532 1.00 48.24 516 GLY A CA 1
ATOM 716 C C . GLY A 1 96 ? -45.091 -6.624 -14.371 1.00 48.79 516 GLY A C 1
ATOM 717 O O . GLY A 1 96 ? -46.055 -6.081 -13.838 1.00 48.44 516 GLY A O 1
ATOM 718 N N . PHE A 1 97 ? -45.023 -6.849 -15.679 1.00 49.78 517 PHE A N 1
ATOM 719 C CA . PHE A 1 97 ? -46.096 -6.437 -16.588 1.00 51.53 517 PHE A CA 1
ATOM 720 C C . PHE A 1 97 ? -46.624 -7.603 -17.396 1.00 53.11 517 PHE A C 1
ATOM 721 O O . PHE A 1 97 ? -45.938 -8.101 -18.295 1.00 53.65 517 PHE A O 1
ATOM 729 N N . PRO A 1 98 ? -47.877 -8.016 -17.162 1.00 53.77 518 PRO A N 1
ATOM 730 C CA . PRO A 1 98 ? -48.477 -9.037 -18.020 1.00 54.48 518 PRO A CA 1
ATOM 731 C C . PRO A 1 98 ? -48.745 -8.421 -19.392 1.00 55.26 518 PRO A C 1
ATOM 732 O O . PRO A 1 98 ? -49.285 -7.333 -19.461 1.00 55.32 518 PRO A O 1
ATOM 736 N N . ILE A 1 99 ? -48.264 -9.044 -20.467 1.00 55.87 519 ILE A N 1
ATOM 737 C CA . ILE A 1 99 ? -48.472 -8.529 -21.818 1.00 56.86 519 ILE A CA 1
ATOM 738 C C . ILE A 1 99 ? -49.675 -9.241 -22.453 1.00 57.67 519 ILE A C 1
ATOM 739 O O . ILE A 1 99 ? -50.554 -8.618 -23.039 1.00 58.11 519 ILE A O 1
ATOM 744 N N . ASN A 1 100 ? -49.718 -10.561 -22.277 1.00 57.53 520 ASN A N 1
ATOM 745 C CA . ASN A 1 100 ? -50.790 -11.450 -22.727 1.00 57.91 520 ASN A CA 1
ATOM 746 C C . ASN A 1 100 ? -50.676 -12.758 -21.923 1.00 57.63 520 ASN A C 1
ATOM 747 O O . ASN A 1 100 ? -49.898 -12.803 -20.979 1.00 57.77 520 ASN A O 1
ATOM 752 N N . GLU A 1 101 ? -51.434 -13.807 -22.284 1.00 57.31 521 GLU A N 1
ATOM 753 C CA . GLU A 1 101 ? -51.440 -15.084 -21.568 1.00 57.42 521 GLU A CA 1
ATOM 754 C C . GLU A 1 101 ? -50.082 -15.755 -21.480 1.00 57.07 521 GLU A C 1
ATOM 755 O O . GLU A 1 101 ? -49.844 -16.507 -20.534 1.00 57.33 521 GLU A O 1
ATOM 761 N N . TYR A 1 102 ? -49.244 -15.553 -22.499 1.00 56.19 522 TYR A N 1
ATOM 762 C CA . TYR A 1 102 ? -47.979 -16.275 -22.572 1.00 56.03 522 TYR A CA 1
ATOM 763 C C . TYR A 1 102 ? -46.747 -15.401 -22.309 1.00 54.56 522 TYR A C 1
ATOM 764 O O . TYR A 1 102 ? -45.683 -15.940 -22.105 1.00 54.46 522 TYR A O 1
ATOM 773 N N . ASN A 1 103 ? -46.880 -14.073 -22.312 1.00 53.12 523 ASN A N 1
ATOM 774 C CA . ASN A 1 103 ? -45.745 -13.186 -22.141 1.00 52.01 523 ASN A CA 1
ATOM 775 C C . ASN A 1 103 ? -45.892 -12.203 -20.980 1.00 50.88 523 ASN A C 1
ATOM 776 O O . ASN A 1 103 ? -46.914 -11.539 -20.843 1.00 50.99 523 ASN A O 1
ATOM 781 N N . SER A 1 104 ? -44.799 -12.046 -20.217 1.00 49.28 524 SER A N 1
ATOM 782 C CA . SER A 1 104 ? -44.686 -11.033 -19.172 1.00 47.93 524 SER A CA 1
ATOM 783 C C . SER A 1 104 ? -43.333 -10.350 -19.310 1.00 45.95 524 SER A C 1
ATOM 784 O O . SER A 1 104 ? -42.349 -10.974 -19.702 1.00 46.00 524 SER A O 1
ATOM 787 N N . LEU A 1 105 ? -43.283 -9.086 -18.940 1.00 44.49 525 LEU A N 1
ATOM 788 C CA . LEU A 1 105 ? -42.058 -8.314 -18.936 1.00 44.19 525 LEU A CA 1
ATOM 789 C C . LEU A 1 105 ? -41.790 -7.874 -17.515 1.00 44.19 525 LEU A C 1
ATOM 790 O O . LEU A 1 105 ? -42.678 -7.891 -16.662 1.00 44.70 525 LEU A O 1
ATOM 795 N N . ARG A 1 106 ? -40.545 -7.490 -17.256 1.00 43.26 526 ARG A N 1
ATOM 796 C CA . ARG A 1 106 ? -40.179 -6.944 -15.966 1.00 42.53 526 ARG A CA 1
ATOM 797 C C . ARG A 1 106 ? -39.060 -5.918 -16.177 1.00 42.64 526 ARG A C 1
ATOM 798 O O . ARG A 1 106 ? -38.274 -6.036 -17.111 1.00 42.61 526 ARG A O 1
ATOM 806 N N . ALA A 1 107 ? -39.044 -4.889 -15.328 1.00 42.29 527 ALA A N 1
ATOM 807 C CA . ALA A 1 107 ? -38.035 -3.837 -15.307 1.00 42.34 527 ALA A CA 1
ATOM 808 C C . ALA A 1 107 ? -37.839 -3.486 -13.834 1.00 42.70 527 ALA A C 1
ATOM 809 O O . ALA A 1 107 ? -38.790 -3.493 -13.046 1.00 43.01 527 ALA A O 1
ATOM 811 N N . GLY A 1 108 ? -36.597 -3.221 -13.455 1.00 42.16 528 GLY A N 1
ATOM 812 C CA . GLY A 1 108 ? -36.298 -2.902 -12.070 1.00 41.73 528 GLY A CA 1
ATOM 813 C C . GLY A 1 108 ? -34.968 -2.212 -11.888 1.00 41.23 528 GLY A C 1
ATOM 814 O O . GLY A 1 108 ? -34.225 -1.998 -12.840 1.00 40.93 528 GLY A O 1
ATOM 815 N N . LEU A 1 109 ? -34.723 -1.825 -10.644 1.00 41.07 529 LEU A N 1
ATOM 816 C CA . LEU A 1 109 ? -33.533 -1.124 -10.190 1.00 41.22 529 LEU A CA 1
ATOM 817 C C . LEU A 1 109 ? -32.969 -1.904 -9.005 1.00 41.19 529 LEU A C 1
ATOM 818 O O . LEU A 1 109 ? -33.726 -2.331 -8.119 1.00 40.87 529 LEU A O 1
ATOM 823 N N . GLY A 1 110 ? -31.642 -2.073 -9.013 1.00 40.93 530 GLY A N 1
ATOM 824 C CA . GLY A 1 110 ? -30.961 -2.837 -7.986 1.00 41.08 530 GLY A CA 1
ATOM 825 C C . GLY A 1 110 ? -29.736 -2.136 -7.435 1.00 41.39 530 GLY A C 1
ATOM 826 O O . GLY A 1 110 ? -29.057 -1.375 -8.117 1.00 41.72 530 GLY A O 1
ATOM 827 N N . TYR A 1 111 ? -29.488 -2.391 -6.170 1.00 41.15 531 TYR A N 1
ATOM 828 C CA . TYR A 1 111 ? -28.292 -1.935 -5.502 1.00 41.66 531 TYR A CA 1
ATOM 829 C C . TYR A 1 111 ? -27.650 -3.199 -4.901 1.00 41.42 531 TYR A C 1
ATOM 830 O O . TYR A 1 111 ? -28.332 -3.983 -4.236 1.00 41.67 531 TYR A O 1
ATOM 839 N N . VAL A 1 112 ? -26.344 -3.377 -5.083 1.00 40.93 532 VAL A N 1
ATOM 840 C CA . VAL A 1 112 ? -25.620 -4.493 -4.488 1.00 41.20 532 VAL A CA 1
ATOM 841 C C . VAL A 1 112 ? -24.238 -4.017 -4.065 1.00 41.79 532 VAL A C 1
ATOM 842 O O . VAL A 1 112 ? -23.579 -3.269 -4.769 1.00 42.02 532 VAL A O 1
ATOM 846 N N . HIS A 1 113 ? -23.819 -4.451 -2.889 1.00 41.83 533 HIS A N 1
ATOM 847 C CA . HIS A 1 113 ? -22.482 -4.250 -2.393 1.00 42.04 533 HIS A CA 1
ATOM 848 C C . HIS A 1 113 ? -21.825 -5.624 -2.443 1.00 42.09 533 HIS A C 1
ATOM 849 O O . HIS A 1 113 ? -22.367 -6.569 -1.886 1.00 42.31 533 HIS A O 1
ATOM 856 N N . ASN A 1 114 ? -20.650 -5.735 -3.062 1.00 42.09 534 ASN A N 1
ATOM 857 C CA . ASN A 1 114 ? -19.939 -7.006 -3.140 1.00 42.39 534 ASN A CA 1
ATOM 858 C C . ASN A 1 114 ? -18.654 -6.908 -2.360 1.00 43.20 534 ASN A C 1
ATOM 859 O O . ASN A 1 114 ? -17.900 -5.957 -2.527 1.00 43.41 534 ASN A O 1
ATOM 864 N N . SER A 1 115 ? -18.415 -7.913 -1.535 1.00 43.82 535 SER A N 1
ATOM 865 C CA . SER A 1 115 ? -17.219 -8.038 -0.725 1.00 44.86 535 SER A CA 1
ATOM 866 C C . SER A 1 115 ? -16.440 -9.252 -1.177 1.00 45.42 535 SER A C 1
ATOM 867 O O . SER A 1 115 ? -16.807 -10.365 -0.827 1.00 45.41 535 SER A O 1
ATOM 870 N N . LEU A 1 116 ? -15.338 -9.018 -1.888 1.00 45.59 536 LEU A N 1
ATOM 871 C CA . LEU A 1 116 ? -14.494 -10.096 -2.374 1.00 46.04 536 LEU A CA 1
ATOM 872 C C . LEU A 1 116 ? -13.289 -10.234 -1.452 1.00 47.58 536 LEU A C 1
ATOM 873 O O . LEU A 1 116 ? -12.693 -9.250 -1.037 1.00 47.90 536 LEU A O 1
ATOM 878 N N . SER A 1 117 ? -12.931 -11.473 -1.145 1.00 48.25 537 SER A N 1
ATOM 879 C CA . SER A 1 117 ? -11.792 -11.774 -0.280 1.00 49.22 537 SER A CA 1
ATOM 880 C C . SER A 1 117 ? -11.325 -13.199 -0.566 1.00 50.64 537 SER A C 1
ATOM 881 O O . SER A 1 117 ? -11.965 -13.895 -1.365 1.00 50.93 537 SER A O 1
ATOM 884 N N . ASN A 1 118 ? -10.183 -13.617 0.022 1.00 51.46 538 ASN A N 1
ATOM 885 C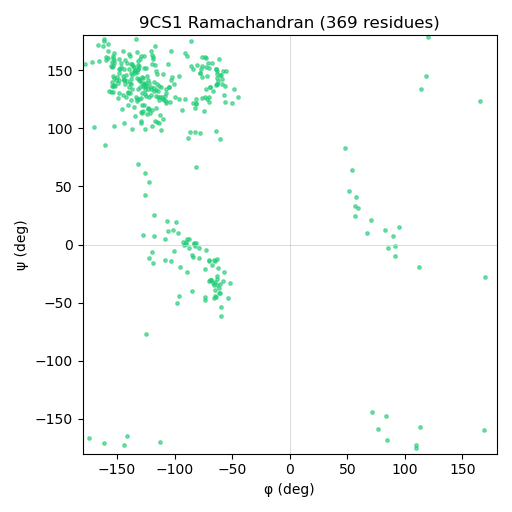 CA . ASN A 1 118 ? -9.666 -14.970 -0.175 1.00 52.60 538 ASN A CA 1
ATOM 886 C C . ASN A 1 118 ? -9.388 -15.283 -1.635 1.00 52.45 538 ASN A C 1
ATOM 887 O O . ASN A 1 118 ? -9.508 -16.429 -2.054 1.00 52.38 538 ASN A O 1
ATOM 892 N N . MET A 1 119 ? -9.009 -14.269 -2.413 1.00 52.57 539 MET A N 1
ATOM 893 C CA . MET A 1 119 ? -8.737 -14.481 -3.823 1.00 52.94 539 MET A CA 1
ATOM 894 C C . MET A 1 119 ? -7.328 -15.028 -3.984 1.00 54.28 539 MET A C 1
ATOM 895 O O . MET A 1 119 ? -6.353 -14.427 -3.519 1.00 54.54 539 MET A O 1
ATOM 900 N N . GLN A 1 120 ? -7.241 -16.202 -4.586 1.00 54.84 540 GLN A N 1
ATOM 901 C CA . GLN A 1 120 ? -5.964 -16.795 -4.884 1.00 56.06 540 GLN A CA 1
ATOM 902 C C . GLN A 1 120 ? -5.512 -16.142 -6.180 1.00 56.40 540 GLN A C 1
ATOM 903 O O . GLN A 1 120 ? -6.201 -16.269 -7.193 1.00 56.71 540 GLN A O 1
ATOM 909 N N . PRO A 1 121 ? -4.383 -15.401 -6.184 1.00 56.17 541 PRO A N 1
ATOM 910 C CA . PRO A 1 121 ? -3.955 -14.719 -7.412 1.00 55.78 541 PRO A CA 1
ATOM 911 C C . PRO A 1 121 ? -3.907 -15.581 -8.669 1.00 55.32 541 PRO A C 1
ATOM 912 O O . PRO A 1 121 ? -3.209 -16.592 -8.691 1.00 55.57 541 PRO A O 1
ATOM 916 N N . GLN A 1 122 ? -4.674 -15.162 -9.699 1.00 54.40 542 GLN A N 1
ATOM 917 C CA . GLN A 1 122 ? -4.725 -15.792 -11.020 1.00 54.13 542 GLN A CA 1
ATOM 918 C C . GLN A 1 122 ? -4.881 -14.727 -12.122 1.00 53.44 542 GLN A C 1
ATOM 919 O O . GLN A 1 122 ? -5.248 -13.588 -11.859 1.00 53.54 542 GLN A O 1
ATOM 925 N N . VAL A 1 123 ? -4.509 -15.067 -13.360 1.00 52.51 543 VAL A N 1
ATOM 926 C CA . VAL A 1 123 ? -4.423 -14.097 -14.450 1.00 51.95 543 VAL A CA 1
ATOM 927 C C . VAL A 1 123 ? -5.759 -13.404 -14.755 1.00 51.45 543 VAL A C 1
ATOM 928 O O . VAL A 1 123 ? -5.801 -12.182 -14.665 1.00 51.54 543 VAL A O 1
ATOM 932 N N . ALA A 1 124 ? -6.821 -14.127 -15.156 1.00 50.77 544 ALA A N 1
ATOM 933 C CA . ALA A 1 124 ? -8.104 -13.507 -15.526 1.00 50.33 544 ALA A CA 1
ATOM 934 C C . ALA A 1 124 ? -8.640 -12.587 -14.426 1.00 50.09 544 ALA A C 1
ATOM 935 O O . ALA A 1 124 ? -9.042 -11.455 -14.708 1.00 50.11 544 ALA A O 1
ATOM 937 N N . MET A 1 125 ? -8.607 -13.073 -13.179 1.00 49.40 545 MET A N 1
ATOM 938 C CA . MET A 1 125 ? -9.105 -12.348 -12.026 1.00 49.23 545 MET A CA 1
ATOM 939 C C . MET A 1 125 ? -8.286 -11.088 -11.806 1.00 49.10 545 MET A C 1
ATOM 940 O O . MET A 1 125 ? -8.849 -10.012 -11.600 1.00 49.25 545 MET A O 1
ATOM 945 N N . TRP A 1 126 ? -6.954 -11.210 -11.890 1.00 48.65 546 TRP A N 1
ATOM 946 C CA . TRP A 1 126 ? -6.073 -10.072 -11.677 1.00 48.61 546 TRP A CA 1
ATOM 947 C C . TRP A 1 126 ? -6.173 -9.069 -12.815 1.00 47.51 546 TRP A C 1
ATOM 948 O O . TRP A 1 126 ? -6.115 -7.873 -12.567 1.00 47.75 546 TRP A O 1
ATOM 959 N N . ARG A 1 127 ? -6.438 -9.530 -14.036 1.00 46.62 547 ARG A N 1
ATOM 960 C CA . ARG A 1 127 ? -6.643 -8.664 -15.190 1.00 46.59 547 ARG A CA 1
ATOM 961 C C . ARG A 1 127 ? -7.917 -7.817 -14.964 1.00 47.34 547 ARG A C 1
ATOM 962 O O . ARG A 1 127 ? -7.928 -6.629 -15.276 1.00 48.23 547 ARG A O 1
ATOM 970 N N . TYR A 1 128 ? -8.983 -8.409 -14.385 1.00 46.40 548 TYR A N 1
ATOM 971 C CA . TYR A 1 128 ? -10.203 -7.666 -14.086 1.00 45.96 548 TYR A CA 1
ATOM 972 C C . TYR A 1 128 ? -9.882 -6.610 -13.019 1.00 46.96 548 TYR A C 1
ATOM 973 O O . TYR A 1 128 ? -10.295 -5.464 -13.141 1.00 47.44 548 TYR A O 1
ATOM 982 N N . LEU A 1 129 ? -9.166 -7.002 -11.970 1.00 47.28 549 LEU A N 1
ATOM 983 C CA . LEU A 1 129 ? -8.821 -6.092 -10.887 1.00 48.47 549 LEU A CA 1
ATOM 984 C C . LEU A 1 129 ? -7.971 -4.917 -11.387 1.00 50.09 549 LEU A C 1
ATOM 985 O O . LEU A 1 129 ? -8.235 -3.776 -10.991 1.00 50.63 549 LEU A O 1
ATOM 990 N N . TYR A 1 130 ? -6.994 -5.169 -12.274 1.00 50.92 550 TYR A N 1
ATOM 991 C CA . TYR A 1 130 ? -6.163 -4.113 -12.870 1.00 52.27 550 TYR A CA 1
ATOM 992 C C . TYR A 1 130 ? -7.031 -3.119 -13.658 1.00 52.32 550 TYR A C 1
ATOM 993 O O . TYR A 1 130 ? -6.861 -1.912 -13.500 1.00 52.85 550 TYR A O 1
ATOM 1002 N N . SER A 1 131 ? -8.024 -3.614 -14.413 1.00 51.86 551 SER A N 1
ATOM 1003 C CA . SER A 1 131 ? -8.977 -2.790 -15.176 1.00 52.33 551 SER A CA 1
ATOM 1004 C C . SER A 1 131 ? -9.851 -1.875 -14.263 1.00 52.51 551 SER A C 1
ATOM 1005 O O . SER A 1 131 ? -10.417 -0.888 -14.727 1.00 52.48 551 SER A O 1
ATOM 1008 N N . MET A 1 132 ? -9.962 -2.214 -12.965 1.00 52.35 552 MET A N 1
ATOM 1009 C CA . MET A 1 132 ? -10.671 -1.448 -11.935 1.00 52.92 552 MET A CA 1
ATOM 1010 C C . MET A 1 132 ? -9.758 -0.467 -11.169 1.00 54.71 552 MET A C 1
ATOM 1011 O O . MET A 1 132 ? -10.206 0.205 -10.253 1.00 54.88 552 MET A O 1
ATOM 1016 N N . GLY A 1 133 ? -8.475 -0.385 -11.531 1.00 55.94 553 GLY A N 1
ATOM 1017 C CA . GLY A 1 133 ? -7.520 0.454 -10.818 1.00 57.48 553 GLY A CA 1
ATOM 1018 C C . GLY A 1 133 ? -6.962 -0.220 -9.568 1.00 59.28 553 GLY A C 1
ATOM 1019 O O . GLY A 1 133 ? -6.320 0.437 -8.766 1.00 59.66 553 GLY A O 1
ATOM 1020 N N . GLU A 1 134 ? -7.175 -1.535 -9.407 1.00 60.43 554 GLU A N 1
ATOM 1021 C CA . GLU A 1 134 ? -6.726 -2.249 -8.220 1.00 62.15 554 GLU A CA 1
ATOM 1022 C C . GLU A 1 134 ? -5.508 -3.102 -8.505 1.00 63.59 554 GLU A C 1
ATOM 1023 O O . GLU A 1 134 ? -5.474 -3.792 -9.514 1.00 63.79 554 GLU A O 1
ATOM 1029 N N . HIS A 1 135 ? -4.520 -3.055 -7.603 1.00 64.38 555 HIS A N 1
ATOM 1030 C CA . HIS A 1 135 ? -3.292 -3.809 -7.811 1.00 65.85 555 HIS A CA 1
ATOM 1031 C C . HIS A 1 135 ? -2.900 -4.608 -6.579 1.00 66.77 555 HIS A C 1
ATOM 1032 O O . HIS A 1 135 ? -1.897 -4.308 -5.934 1.00 66.87 555 HIS A O 1
ATOM 1039 N N . PRO A 1 136 ? -3.659 -5.671 -6.227 1.00 67.06 556 PRO A N 1
ATOM 1040 C CA . PRO A 1 136 ? -3.276 -6.474 -5.070 1.00 67.45 556 PRO A CA 1
ATOM 1041 C C . PRO A 1 136 ? -2.056 -7.361 -5.355 1.00 68.18 556 PRO A C 1
ATOM 1042 O O . PRO A 1 136 ? -1.700 -7.623 -6.508 1.00 68.25 556 PRO A O 1
ATOM 1046 N N . SER A 1 137 ? -1.429 -7.818 -4.269 1.00 68.36 557 SER A N 1
ATOM 1047 C CA . SER A 1 137 ? -0.297 -8.728 -4.270 1.00 68.94 557 SER A CA 1
ATOM 1048 C C . SER A 1 137 ? -0.643 -10.009 -5.024 1.00 69.38 557 SER A C 1
ATOM 1049 O O . SER A 1 137 ? -1.710 -10.569 -4.817 1.00 69.59 557 SER A O 1
ATOM 1052 N N . THR A 1 138 ? 0.274 -10.487 -5.863 1.00 69.37 558 THR A N 1
ATOM 1053 C CA . THR A 1 138 ? 0.101 -11.741 -6.589 1.00 69.97 558 THR A CA 1
ATOM 1054 C C . THR A 1 138 ? 0.681 -12.952 -5.818 1.00 70.61 558 THR A C 1
ATOM 1055 O O . THR A 1 138 ? 0.630 -14.080 -6.327 1.00 70.78 558 THR A O 1
ATOM 1059 N N . SER A 1 139 ? 1.263 -12.736 -4.626 1.00 70.81 559 SER A N 1
ATOM 1060 C CA . SER A 1 139 ? 1.919 -13.810 -3.874 1.00 71.70 559 SER A CA 1
ATOM 1061 C C . SER A 1 139 ? 1.169 -14.268 -2.620 1.00 72.35 559 SER A C 1
ATOM 1062 O O . SER A 1 139 ? 1.702 -15.089 -1.874 1.00 72.83 559 SER A O 1
ATOM 1065 N N . ASP A 1 140 ? -0.038 -13.746 -2.376 1.00 72.22 560 ASP A N 1
ATOM 1066 C CA . ASP A 1 140 ? -0.807 -14.161 -1.204 1.00 72.74 560 ASP A CA 1
ATOM 1067 C C . ASP A 1 140 ? -2.314 -14.020 -1.419 1.00 71.89 560 ASP A C 1
ATOM 1068 O O . ASP A 1 140 ? -2.771 -13.290 -2.286 1.00 72.01 560 ASP A O 1
ATOM 1073 N N . GLN A 1 141 ? -3.067 -14.769 -0.616 1.00 70.87 561 GLN A N 1
ATOM 1074 C CA . GLN A 1 141 ? -4.517 -14.761 -0.616 1.00 70.39 561 GLN A CA 1
ATOM 1075 C C . GLN A 1 141 ? -5.078 -13.705 0.350 1.00 69.69 561 GLN A C 1
ATOM 1076 O O . GLN A 1 141 ? -6.287 -13.679 0.533 1.00 69.94 561 GLN A O 1
ATOM 1082 N N . ASP A 1 142 ? -4.231 -12.865 0.987 1.00 68.82 562 ASP A N 1
ATOM 1083 C CA . ASP A 1 142 ? -4.678 -11.831 1.920 1.00 68.37 562 ASP A CA 1
ATOM 1084 C C . ASP A 1 142 ? -5.015 -10.594 1.097 1.00 67.14 562 ASP A C 1
ATOM 1085 O O . ASP A 1 142 ? -4.124 -9.825 0.724 1.00 67.82 562 ASP A O 1
ATOM 1090 N N . ASN A 1 143 ? -6.302 -10.436 0.797 1.00 65.00 563 ASN A N 1
ATOM 1091 C CA . ASN A 1 143 ? -6.788 -9.365 -0.050 1.00 63.52 563 ASN A CA 1
ATOM 1092 C C . ASN A 1 143 ? -8.275 -9.094 0.219 1.00 61.70 563 ASN A C 1
ATOM 1093 O O . ASN A 1 143 ? -8.993 -9.879 0.846 1.00 61.96 563 ASN A O 1
ATOM 1098 N N . SER A 1 144 ? -8.725 -7.955 -0.299 1.00 59.35 564 SER A N 1
ATOM 1099 C CA . SER A 1 144 ? -10.065 -7.449 -0.104 1.00 57.20 564 SER A CA 1
ATOM 1100 C C . SER A 1 144 ? -10.349 -6.559 -1.302 1.00 54.96 564 SER A C 1
ATOM 1101 O O . SER A 1 144 ? -9.483 -5.814 -1.743 1.00 54.89 564 SER A O 1
ATOM 1104 N N . PHE A 1 145 ? -11.542 -6.692 -1.862 1.00 53.05 565 PHE A N 1
ATOM 1105 C CA . PHE A 1 145 ? -11.984 -5.871 -2.981 1.00 51.69 565 PHE A CA 1
ATOM 1106 C C . PHE A 1 145 ? -13.488 -5.629 -2.818 1.00 50.35 565 PHE A C 1
ATOM 1107 O O . PHE A 1 145 ? -14.271 -6.586 -2.823 1.00 50.60 565 PHE A O 1
ATOM 1115 N N . LYS A 1 146 ? -13.890 -4.376 -2.634 1.00 48.89 566 LYS A N 1
ATOM 1116 C CA . LYS A 1 146 ? -15.293 -4.053 -2.412 1.00 48.28 566 LYS A CA 1
ATOM 1117 C C . LYS A 1 146 ? -15.851 -3.215 -3.549 1.00 47.58 566 LYS A C 1
ATOM 1118 O O . LYS A 1 146 ? -15.182 -2.272 -3.963 1.00 47.91 566 LYS A O 1
ATOM 1124 N N . THR A 1 147 ? -17.099 -3.520 -3.988 1.00 45.98 567 THR A N 1
ATOM 1125 C CA . THR A 1 147 ? -17.758 -2.724 -5.021 1.00 45.39 567 THR A CA 1
ATOM 1126 C C . THR A 1 147 ? -19.216 -2.446 -4.637 1.00 44.39 567 THR A C 1
ATOM 1127 O O . THR A 1 147 ? -19.838 -3.218 -3.901 1.00 44.34 567 THR A O 1
ATOM 1131 N N . ASP A 1 148 ? -19.752 -1.333 -5.149 1.00 43.18 568 ASP A N 1
ATOM 1132 C CA . ASP A 1 148 ? -21.129 -0.919 -4.940 1.00 42.57 568 ASP A CA 1
ATOM 1133 C C . ASP A 1 148 ? -21.689 -0.616 -6.312 1.00 42.43 568 ASP A C 1
ATOM 1134 O O . ASP A 1 148 ? -21.189 0.294 -6.976 1.00 42.23 568 ASP A O 1
ATOM 1139 N N . ASP A 1 149 ? -22.666 -1.427 -6.745 1.00 42.19 569 ASP A N 1
ATOM 1140 C CA . ASP A 1 149 ? -23.243 -1.326 -8.076 1.00 42.56 569 ASP A CA 1
ATOM 1141 C C . ASP A 1 149 ? -24.737 -1.001 -8.101 1.00 42.77 569 ASP A C 1
ATOM 1142 O O . ASP A 1 149 ? -25.522 -1.614 -7.395 1.00 43.15 569 ASP A O 1
ATOM 1147 N N . PHE A 1 150 ? -25.120 -0.056 -8.964 1.00 42.29 570 PHE A N 1
ATOM 1148 C CA . PHE A 1 150 ? -26.506 0.328 -9.199 1.00 42.55 570 PHE A CA 1
ATOM 1149 C C . PHE A 1 150 ? -26.820 -0.164 -10.608 1.00 42.34 570 PHE A C 1
ATOM 1150 O O . PHE A 1 150 ? -26.032 0.057 -11.526 1.00 42.20 570 PHE A O 1
ATOM 1158 N N . THR A 1 151 ? -27.897 -0.924 -10.762 1.00 42.48 571 THR A N 1
ATOM 1159 C CA . THR A 1 151 ? -28.227 -1.511 -12.058 1.00 42.84 571 THR A CA 1
ATOM 1160 C C . THR A 1 151 ? -29.689 -1.286 -12.452 1.00 42.39 571 THR A C 1
ATOM 1161 O O . THR A 1 151 ? -30.561 -1.127 -11.616 1.00 41.21 571 THR A O 1
ATOM 1165 N N . PHE A 1 152 ? -29.915 -1.275 -13.768 1.00 42.76 572 PHE A N 1
ATOM 1166 C CA . PHE A 1 152 ? -31.224 -1.343 -14.380 1.00 43.19 572 PHE A CA 1
ATOM 1167 C C . PHE A 1 152 ? -31.286 -2.798 -14.845 1.00 43.13 572 PHE A C 1
ATOM 1168 O O . PHE A 1 152 ? -30.384 -3.288 -15.520 1.00 43.00 572 PHE A O 1
ATOM 1176 N N A ASN A 1 153 ? -32.357 -3.474 -14.446 0.50 43.12 573 ASN A N 1
ATOM 1177 N N B ASN A 1 153 ? -32.339 -3.496 -14.451 0.50 42.99 573 ASN A N 1
ATOM 1178 C CA A ASN A 1 153 ? -32.637 -4.877 -14.712 0.50 43.43 573 ASN A CA 1
ATOM 1179 C CA B ASN A 1 153 ? -32.532 -4.881 -14.848 0.50 43.17 573 ASN A CA 1
ATOM 1180 C C A ASN A 1 153 ? -33.861 -4.990 -15.613 0.50 43.75 573 ASN A C 1
ATOM 1181 C C B ASN A 1 153 ? -33.847 -5.025 -15.595 0.50 43.63 573 ASN A C 1
ATOM 1182 O O A ASN A 1 153 ? -34.760 -4.164 -15.513 0.50 43.95 573 ASN A O 1
ATOM 1183 O O B ASN A 1 153 ? -34.762 -4.235 -15.413 0.50 43.83 573 ASN A O 1
ATOM 1192 N N . TYR A 1 154 ? -33.918 -6.030 -16.448 1.00 43.86 574 TYR A N 1
ATOM 1193 C CA . TYR A 1 154 ? -35.084 -6.279 -17.268 1.00 45.08 574 TYR A CA 1
ATOM 1194 C C . TYR A 1 154 ? -35.170 -7.767 -17.564 1.00 44.94 574 TYR A C 1
ATOM 1195 O O . TYR A 1 154 ? -34.188 -8.508 -17.481 1.00 44.83 574 TYR A O 1
ATOM 1204 N N . GLY A 1 155 ? -36.376 -8.185 -17.899 1.00 44.81 575 GLY A N 1
ATOM 1205 C CA . GLY A 1 155 ? -36.631 -9.566 -18.228 1.00 45.13 575 GLY A CA 1
ATOM 1206 C C . GLY A 1 155 ? -37.870 -9.737 -19.070 1.00 45.53 575 GLY A C 1
ATOM 1207 O O . GLY A 1 155 ? -38.733 -8.863 -19.141 1.00 45.33 575 GLY A O 1
ATOM 1208 N N . TRP A 1 156 ? -37.916 -10.879 -19.727 1.00 46.10 576 TRP A N 1
ATOM 1209 C CA . TRP A 1 156 ? -39.032 -11.289 -20.550 1.00 47.00 576 TRP A CA 1
ATOM 1210 C C . TRP A 1 156 ? -39.179 -12.774 -20.321 1.00 47.04 576 TRP A C 1
ATOM 1211 O O . TRP A 1 156 ? -38.211 -13.534 -20.436 1.00 46.47 576 TRP A O 1
ATOM 1222 N N . THR A 1 157 ? -40.390 -13.177 -19.956 1.00 47.56 577 THR A N 1
ATOM 1223 C CA . THR A 1 157 ? -40.682 -14.590 -19.843 1.00 48.63 577 THR A CA 1
ATOM 1224 C C . THR A 1 157 ? -41.825 -14.926 -20.801 1.00 49.44 577 THR A C 1
ATOM 1225 O O . THR A 1 157 ? -42.822 -14.214 -20.884 1.00 49.44 577 THR A O 1
ATOM 1229 N N . TYR A 1 158 ? -41.592 -15.958 -21.609 1.00 50.36 578 TYR A N 1
ATOM 1230 C CA . TYR A 1 158 ? -42.553 -16.517 -22.532 1.00 51.88 578 TYR A CA 1
ATOM 1231 C C . TYR A 1 158 ? -42.812 -17.939 -22.059 1.00 53.93 578 TYR A C 1
ATOM 1232 O O . TYR A 1 158 ? -41.868 -18.699 -21.863 1.00 54.17 578 TYR A O 1
ATOM 1241 N N . ASN A 1 159 ? -44.078 -18.294 -21.873 1.00 55.48 579 ASN A N 1
ATOM 1242 C CA . ASN A 1 159 ? -44.421 -19.650 -21.471 1.00 57.93 579 ASN A CA 1
ATOM 1243 C C . ASN A 1 159 ? -45.717 -20.130 -22.121 1.00 60.05 579 ASN A C 1
ATOM 1244 O O . ASN A 1 159 ? -46.802 -19.737 -21.709 1.00 60.20 579 ASN A O 1
ATOM 1249 N N . LYS A 1 160 ? -45.585 -20.999 -23.130 1.00 61.40 580 LYS A N 1
ATOM 1250 C CA . LYS A 1 160 ? -46.734 -21.585 -23.803 1.00 63.09 580 LYS A CA 1
ATOM 1251 C C . LYS A 1 160 ? -46.629 -23.108 -23.782 1.00 64.85 580 LYS A C 1
ATOM 1252 O O . LYS A 1 160 ? -46.879 -23.753 -24.785 1.00 65.21 580 LYS A O 1
ATOM 1258 N N . LEU A 1 161 ? -46.230 -23.674 -22.641 1.00 65.81 581 LEU A N 1
ATOM 1259 C CA . LEU A 1 161 ? -46.154 -25.117 -22.482 1.00 67.50 581 LEU A CA 1
ATOM 1260 C C . LEU A 1 161 ? -47.564 -25.668 -22.243 1.00 69.39 581 LEU A C 1
ATOM 1261 O O . LEU A 1 161 ? -48.392 -24.987 -21.637 1.00 69.88 581 LEU A O 1
ATOM 1266 N N . ASP A 1 162 ? -47.843 -26.897 -22.720 1.00 70.09 582 ASP A N 1
ATOM 1267 C CA . ASP A 1 162 ? -49.160 -27.528 -22.563 1.00 71.27 582 ASP A CA 1
ATOM 1268 C C . ASP A 1 162 ? -49.467 -27.814 -21.083 1.00 72.51 582 ASP A C 1
ATOM 1269 O O . ASP A 1 162 ? -50.613 -27.710 -20.650 1.00 72.56 582 ASP A O 1
ATOM 1274 N N . ARG A 1 163 ? -48.424 -28.164 -20.325 1.00 73.27 583 ARG A N 1
ATOM 1275 C CA . ARG A 1 163 ? -48.487 -28.418 -18.893 1.00 74.70 583 ARG A CA 1
ATOM 1276 C C . ARG A 1 163 ? -47.109 -28.155 -18.280 1.00 75.92 583 ARG A C 1
ATOM 1277 O O . ARG A 1 163 ? -46.093 -28.262 -18.972 1.00 76.13 583 ARG A O 1
ATOM 1285 N N . GLY A 1 164 ? -47.100 -27.783 -16.997 1.00 76.32 584 GLY A N 1
ATOM 1286 C CA . GLY A 1 164 ? -45.882 -27.450 -16.266 1.00 77.08 584 GLY A CA 1
ATOM 1287 C C . GLY A 1 164 ? -45.020 -28.653 -15.906 1.00 77.58 584 GLY A C 1
ATOM 1288 O O . GLY A 1 164 ? -43.797 -28.604 -16.060 1.00 77.94 584 GLY A O 1
ATOM 1289 N N . TYR A 1 165 ? -45.645 -29.724 -15.395 1.00 77.24 585 TYR A N 1
ATOM 1290 C CA . TYR A 1 165 ? -44.902 -30.920 -15.030 1.00 77.40 585 TYR A CA 1
ATOM 1291 C C . TYR A 1 165 ? -44.877 -31.844 -16.230 1.00 76.22 585 TYR A C 1
ATOM 1292 O O . TYR A 1 165 ? -45.938 -32.178 -16.758 1.00 76.65 585 TYR A O 1
ATOM 1301 N N . PHE A 1 166 ? -43.668 -32.252 -16.644 1.00 74.43 586 PHE A N 1
ATOM 1302 C CA . PHE A 1 166 ? -43.469 -33.113 -17.814 1.00 72.95 586 PHE A CA 1
ATOM 1303 C C . PHE A 1 166 ? -44.139 -32.513 -19.062 1.00 70.82 586 PHE A C 1
ATOM 1304 O O . PHE A 1 166 ? -45.104 -33.091 -19.582 1.00 70.93 586 PHE A O 1
ATOM 1312 N N . PRO A 1 167 ? -43.697 -31.326 -19.561 1.00 68.69 587 PRO A N 1
ATOM 1313 C CA . PRO A 1 167 ? -44.332 -30.763 -20.755 1.00 67.08 587 PRO A CA 1
ATOM 1314 C C . PRO A 1 167 ? -44.129 -31.674 -21.970 1.00 65.19 587 PRO A C 1
ATOM 1315 O O . PRO A 1 167 ? -43.141 -32.400 -22.052 1.00 64.99 587 PRO A O 1
ATOM 1319 N N . THR A 1 168 ? -45.094 -31.671 -22.889 1.00 63.66 588 THR A N 1
ATOM 1320 C CA . THR A 1 168 ? -44.984 -32.451 -24.131 1.00 62.76 588 THR A CA 1
ATOM 1321 C C . THR A 1 168 ? -45.023 -31.562 -25.387 1.00 61.26 588 THR A C 1
ATOM 1322 O O . THR A 1 168 ? -44.682 -32.022 -26.478 1.00 61.08 588 THR A O 1
ATOM 1326 N N . ASP A 1 169 ? -45.468 -30.312 -25.242 1.00 60.15 589 ASP A N 1
ATOM 1327 C CA . ASP A 1 169 ? -45.664 -29.421 -26.368 1.00 60.00 589 ASP A CA 1
ATOM 1328 C C . ASP A 1 169 ? -45.566 -27.942 -25.962 1.00 59.33 589 ASP A C 1
ATOM 1329 O O . ASP A 1 169 ? -46.084 -27.540 -24.924 1.00 59.81 589 ASP A O 1
ATOM 1334 N N . GLY A 1 170 ? -44.923 -27.136 -26.803 1.00 57.89 590 GLY A N 1
ATOM 1335 C CA . GLY A 1 170 ? -44.821 -25.702 -26.583 1.00 57.20 590 GLY A CA 1
ATOM 1336 C C . GLY A 1 170 ? -43.421 -25.234 -26.215 1.00 56.47 590 GLY A C 1
ATOM 1337 O O . GLY A 1 170 ? -42.479 -26.026 -26.222 1.00 56.66 590 GLY A O 1
ATOM 1338 N N . SER A 1 171 ? -43.304 -23.950 -25.858 1.00 55.42 591 SER A N 1
ATOM 1339 C CA . SER A 1 171 ? -42.012 -23.364 -25.510 1.00 55.25 591 SER A CA 1
ATOM 1340 C C . SER A 1 171 ? -42.001 -22.555 -24.222 1.00 54.59 591 SER A C 1
ATOM 1341 O O . SER A 1 171 ? -43.005 -21.960 -23.867 1.00 54.06 591 SER A O 1
ATOM 1344 N N . ARG A 1 172 ? -40.808 -22.468 -23.611 1.00 54.59 592 ARG A N 1
ATOM 1345 C CA . ARG A 1 172 ? -40.501 -21.640 -22.446 1.00 55.17 592 ARG A CA 1
ATOM 1346 C C . ARG A 1 172 ? -39.245 -20.838 -22.840 1.00 54.67 592 ARG A C 1
ATOM 1347 O O . ARG A 1 172 ? -38.229 -21.429 -23.211 1.00 54.99 592 ARG A O 1
ATOM 1355 N N . VAL A 1 173 ? -39.334 -19.500 -22.848 1.00 53.31 593 VAL A N 1
ATOM 1356 C CA . VAL A 1 173 ? -38.206 -18.646 -23.168 1.00 52.55 593 VAL A CA 1
ATOM 1357 C C . VAL A 1 173 ? -37.997 -17.658 -22.009 1.00 51.99 593 VAL A C 1
ATOM 1358 O O . VAL A 1 173 ? -38.923 -16.955 -21.636 1.00 52.31 593 VAL A O 1
ATOM 1362 N N . ASN A 1 174 ? -36.782 -17.567 -21.471 1.00 50.84 594 ASN A N 1
ATOM 1363 C CA . ASN A 1 174 ? -36.457 -16.610 -20.418 1.00 50.12 594 ASN A CA 1
ATOM 1364 C C . ASN A 1 174 ? -35.291 -15.734 -20.862 1.00 48.18 594 ASN A C 1
ATOM 1365 O O . ASN A 1 174 ? -34.198 -16.222 -21.114 1.00 47.48 594 ASN A O 1
ATOM 1370 N N . LEU A 1 175 ? -35.533 -14.442 -20.973 1.00 47.42 595 LEU A N 1
ATOM 1371 C CA . LEU A 1 175 ? -34.506 -13.480 -21.339 1.00 47.67 595 LEU A CA 1
ATOM 1372 C C . LEU A 1 175 ? -34.276 -12.559 -20.138 1.00 46.96 595 LEU A C 1
ATOM 1373 O O . LEU A 1 175 ? -35.235 -11.996 -19.606 1.00 46.41 595 LEU A O 1
ATOM 1378 N N . THR A 1 176 ? -33.020 -12.422 -19.691 1.00 46.53 596 THR A N 1
ATOM 1379 C CA . THR A 1 176 ? -32.696 -11.493 -18.611 1.00 46.73 596 THR A CA 1
ATOM 1380 C C . THR A 1 176 ? -31.616 -10.538 -19.080 1.00 46.47 596 THR A C 1
ATOM 1381 O O . THR A 1 176 ? -30.742 -10.922 -19.856 1.00 47.38 596 THR A O 1
ATOM 1385 N N . GLY A 1 177 ? -31.620 -9.348 -18.501 1.00 45.00 597 GLY A N 1
ATOM 1386 C CA . GLY A 1 177 ? -30.583 -8.383 -18.792 1.00 44.09 597 GLY A CA 1
ATOM 1387 C C . GLY A 1 177 ? -30.363 -7.444 -17.629 1.00 42.82 597 GLY A C 1
ATOM 1388 O O . GLY A 1 177 ? -31.247 -7.231 -16.796 1.00 42.23 597 GLY A O 1
ATOM 1389 N N . LYS A 1 178 ? -29.165 -6.884 -17.607 1.00 42.00 598 LYS A N 1
ATOM 1390 C CA . LYS A 1 178 ? -28.807 -5.857 -16.652 1.00 41.55 598 LYS A CA 1
ATOM 1391 C C . LYS A 1 178 ? -27.673 -5.009 -17.208 1.00 41.37 598 LYS A C 1
ATOM 1392 O O . LYS A 1 178 ? -26.913 -5.436 -18.074 1.00 41.36 598 LYS A O 1
ATOM 1398 N N . VAL A 1 179 ? -27.617 -3.776 -16.730 1.00 40.98 599 VAL A N 1
ATOM 1399 C CA . VAL A 1 179 ? -26.597 -2.817 -17.095 1.00 40.98 599 VAL A CA 1
ATOM 1400 C C . VAL A 1 179 ? -26.391 -1.928 -15.873 1.00 41.36 599 VAL A C 1
ATOM 1401 O O . VAL A 1 179 ? -27.350 -1.571 -15.183 1.00 41.58 599 VAL A O 1
ATOM 1405 N N . THR A 1 180 ? -25.134 -1.606 -15.577 1.00 41.49 600 THR A N 1
ATOM 1406 C CA . THR A 1 180 ? -24.826 -0.706 -14.484 1.00 42.20 600 THR A CA 1
ATOM 1407 C C . THR A 1 180 ? -25.278 0.706 -14.861 1.00 43.47 600 THR A C 1
ATOM 1408 O O . THR A 1 180 ? -25.315 1.046 -16.025 1.00 43.87 600 THR A O 1
ATOM 1412 N N . ILE A 1 181 ? -25.621 1.503 -13.857 1.00 44.16 601 ILE A N 1
ATOM 1413 C CA . ILE A 1 181 ? -26.013 2.892 -13.988 1.00 45.64 601 ILE A CA 1
ATOM 1414 C C . ILE A 1 181 ? -24.814 3.762 -13.561 1.00 46.85 601 ILE A C 1
ATOM 1415 O O . ILE A 1 181 ? -24.107 3.403 -12.608 1.00 47.08 601 ILE A O 1
ATOM 1420 N N . PRO A 1 182 ? -24.561 4.938 -14.185 1.00 47.45 602 PRO A N 1
ATOM 1421 C CA . PRO A 1 182 ? -23.453 5.808 -13.735 1.00 47.80 602 PRO A CA 1
ATOM 1422 C C . PRO A 1 182 ? -23.447 6.048 -12.222 1.00 48.37 602 PRO A C 1
ATOM 1423 O O . PRO A 1 182 ? -24.496 6.225 -11.619 1.00 49.11 602 PRO A O 1
ATOM 1427 N N . GLY A 1 183 ? -22.276 5.930 -11.596 1.00 47.77 603 GLY A N 1
ATOM 1428 C CA . GLY A 1 183 ? -22.168 5.978 -10.144 1.00 47.29 603 GLY A CA 1
ATOM 1429 C C . GLY A 1 183 ? -21.754 4.622 -9.566 1.00 46.83 603 GLY A C 1
ATOM 1430 O O . GLY A 1 183 ? -21.311 4.549 -8.427 1.00 47.22 603 GLY A O 1
ATOM 1431 N N . SER A 1 184 ? -21.937 3.526 -10.338 1.00 45.61 604 SER A N 1
ATOM 1432 C CA . SER A 1 184 ? -21.501 2.195 -9.933 1.00 44.77 604 SER A CA 1
ATOM 1433 C C . SER A 1 184 ? -19.968 2.121 -9.983 1.00 44.35 604 SER A C 1
ATOM 1434 O O . SER A 1 184 ? -19.348 2.829 -10.755 1.00 44.48 604 SER A O 1
ATOM 1437 N N . ASP A 1 185 ? -19.355 1.213 -9.216 1.00 43.70 605 ASP A N 1
ATOM 1438 C CA . ASP A 1 185 ? -17.925 0.967 -9.309 1.00 43.71 605 ASP A CA 1
ATOM 1439 C C . ASP A 1 185 ? -17.687 0.186 -10.610 1.00 43.72 605 ASP A C 1
ATOM 1440 O O . ASP A 1 185 ? -16.847 0.568 -11.419 1.00 44.12 605 ASP A O 1
ATOM 1445 N N . ASN A 1 186 ? -18.487 -0.866 -10.847 1.00 43.03 606 ASN A N 1
ATOM 1446 C CA . ASN A 1 186 ? -18.406 -1.646 -12.069 1.00 43.28 606 ASN A CA 1
ATOM 1447 C C . ASN A 1 186 ? -19.138 -0.960 -13.216 1.00 43.46 606 ASN A C 1
ATOM 1448 O O . ASN A 1 186 ? -20.059 -0.202 -12.984 1.00 43.82 606 ASN A O 1
ATOM 1453 N N . GLU A 1 187 ? -18.737 -1.242 -14.454 1.00 43.10 607 GLU A N 1
ATOM 1454 C CA . GLU A 1 187 ? -19.402 -0.691 -15.628 1.00 43.18 607 GLU A CA 1
ATOM 1455 C C . GLU A 1 187 ? -19.529 -1.810 -16.636 1.00 42.66 607 GLU A C 1
ATOM 1456 O O . GLU A 1 187 ? -18.555 -2.148 -17.289 1.00 43.20 607 GLU A O 1
ATOM 1462 N N . TYR A 1 188 ? -20.704 -2.428 -16.717 1.00 41.69 608 TYR A N 1
ATOM 1463 C CA . TYR A 1 188 ? -20.902 -3.574 -17.588 1.00 40.97 608 TYR A CA 1
ATOM 1464 C C . TYR A 1 188 ? -22.386 -3.823 -17.830 1.00 40.83 608 TYR A C 1
ATOM 1465 O O . TYR A 1 188 ? -23.251 -3.232 -17.206 1.00 40.84 608 TYR A O 1
ATOM 1474 N N . TYR A 1 189 ? -22.647 -4.732 -18.759 1.00 40.75 609 TYR A N 1
ATOM 1475 C CA . TYR A 1 189 ? -23.959 -5.260 -19.068 1.00 40.94 609 TYR A CA 1
ATOM 1476 C C . TYR A 1 189 ? -23.814 -6.775 -19.069 1.00 40.54 609 TYR A C 1
ATOM 1477 O O . TYR A 1 189 ? -22.709 -7.300 -19.235 1.00 40.57 609 TYR A O 1
ATOM 1486 N N . LYS A 1 190 ? -24.933 -7.473 -18.915 1.00 40.10 610 LYS A N 1
ATOM 1487 C CA . LYS A 1 190 ? -24.935 -8.919 -18.938 1.00 40.46 610 LYS A CA 1
ATOM 1488 C C . LYS A 1 190 ? -26.330 -9.365 -19.403 1.00 41.72 610 LYS A C 1
ATOM 1489 O O . LYS A 1 190 ?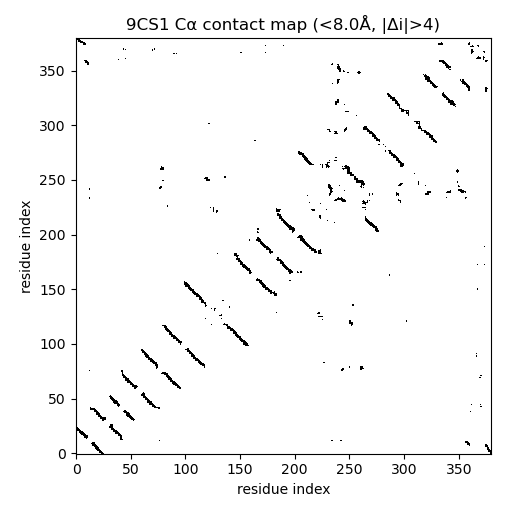 -27.359 -8.872 -18.932 1.00 42.28 610 LYS A O 1
ATOM 1495 N N . VAL A 1 191 ? -26.377 -10.273 -20.366 1.00 42.05 611 VAL A N 1
ATOM 1496 C CA . VAL A 1 191 ? -27.630 -10.747 -20.937 1.00 43.31 611 VAL A CA 1
ATOM 1497 C C . VAL A 1 191 ? -27.626 -12.286 -20.956 1.00 44.34 611 VAL A C 1
ATOM 1498 O O . VAL A 1 191 ? -26.591 -12.918 -21.177 1.00 44.15 611 VAL A O 1
ATOM 1502 N N . THR A 1 192 ? -28.788 -12.876 -20.692 1.00 44.97 612 THR A N 1
ATOM 1503 C CA . THR A 1 192 ? -28.988 -14.314 -20.689 1.00 46.28 612 THR A CA 1
ATOM 1504 C C . THR A 1 192 ? -30.246 -14.638 -21.488 1.00 46.88 612 THR A C 1
ATOM 1505 O O . THR A 1 192 ? -31.208 -13.872 -21.480 1.00 47.07 612 THR A O 1
ATOM 1509 N N . LEU A 1 193 ? -30.214 -15.752 -22.218 1.00 47.06 613 LEU A N 1
ATOM 1510 C CA . LEU A 1 193 ? -31.365 -16.244 -22.968 1.00 47.82 613 LEU A CA 1
ATOM 1511 C C . LEU A 1 193 ? -31.429 -17.744 -22.769 1.00 48.60 613 LEU A C 1
ATOM 1512 O O . LEU A 1 193 ? -30.454 -18.443 -23.035 1.00 49.15 613 LEU A O 1
ATOM 1517 N N . ASP A 1 194 ? -32.562 -18.229 -22.288 1.00 48.39 614 ASP A N 1
ATOM 1518 C CA . ASP A 1 194 ? -32.781 -19.646 -22.103 1.00 48.88 614 ASP A CA 1
ATOM 1519 C C . ASP A 1 194 ? -34.018 -20.004 -22.891 1.00 48.39 614 ASP A C 1
ATOM 1520 O O . ASP A 1 194 ? -35.020 -19.304 -22.812 1.00 48.02 614 ASP A O 1
ATOM 1525 N N . THR A 1 195 ? -33.947 -21.083 -23.653 1.00 48.30 615 THR A N 1
ATOM 1526 C CA . THR A 1 195 ? -35.106 -21.571 -24.391 1.00 48.73 615 THR A CA 1
ATOM 1527 C C . THR A 1 195 ? -35.236 -23.080 -24.133 1.00 48.95 615 THR A C 1
ATOM 1528 O O . THR A 1 195 ? -34.253 -23.770 -23.943 1.00 48.90 615 THR A O 1
ATOM 1532 N N . ALA A 1 196 ? -36.463 -23.569 -24.183 1.00 49.12 616 ALA A N 1
ATOM 1533 C CA . ALA A 1 196 ? -36.811 -24.973 -24.101 1.00 49.88 616 ALA A CA 1
ATOM 1534 C C . ALA A 1 196 ? -38.009 -25.128 -25.025 1.00 50.76 616 ALA A C 1
ATOM 1535 O O . ALA A 1 196 ? -38.959 -24.345 -24.926 1.00 51.18 616 ALA A O 1
ATOM 1537 N N . THR A 1 197 ? -37.951 -26.092 -25.950 1.00 50.69 617 THR A N 1
ATOM 1538 C CA . THR A 1 197 ? -39.042 -26.290 -26.896 1.00 51.25 617 THR A CA 1
ATOM 1539 C C . THR A 1 197 ? -39.348 -27.773 -26.945 1.00 52.37 617 THR A C 1
ATOM 1540 O O . THR A 1 197 ? -38.453 -28.571 -27.201 1.00 52.13 617 THR A O 1
ATOM 1544 N N . TYR A 1 198 ? -40.607 -28.122 -26.734 1.00 53.31 618 TYR A N 1
ATOM 1545 C CA . TYR A 1 198 ? -41.044 -29.504 -26.752 1.00 54.61 618 TYR A CA 1
ATOM 1546 C C . TYR A 1 198 ? -41.879 -29.684 -27.990 1.00 55.48 618 TYR A C 1
ATOM 1547 O O . TYR A 1 198 ? -42.820 -28.920 -28.204 1.00 55.42 618 TYR A O 1
ATOM 1556 N N . VAL A 1 199 ? -41.498 -30.662 -28.815 1.00 56.20 619 VAL A N 1
ATOM 1557 C CA . VAL A 1 199 ? -42.241 -30.957 -30.026 1.00 57.46 619 VAL A CA 1
ATOM 1558 C C . VAL A 1 199 ? -42.688 -32.405 -29.950 1.00 59.15 619 VAL A C 1
ATOM 1559 O O . VAL A 1 199 ? -41.862 -33.320 -29.936 1.00 59.39 619 VAL A O 1
ATOM 1563 N N . PRO A 1 200 ? -44.007 -32.643 -29.838 1.00 60.18 620 PRO A N 1
ATOM 1564 C CA . PRO A 1 200 ? -44.490 -34.021 -29.752 1.00 61.05 620 PRO A CA 1
ATOM 1565 C C . PRO A 1 200 ? -44.457 -34.693 -31.120 1.00 62.90 620 PRO A C 1
ATOM 1566 O O . PRO A 1 200 ? -44.717 -34.036 -32.130 1.00 63.06 620 PRO A O 1
ATOM 1570 N N . ILE A 1 201 ? -44.137 -35.992 -31.170 1.00 64.20 621 ILE A N 1
ATOM 1571 C CA . ILE A 1 201 ? -44.012 -36.712 -32.448 1.00 65.84 621 ILE A CA 1
ATOM 1572 C C . ILE A 1 201 ? -45.291 -37.495 -32.766 1.00 67.43 621 ILE A C 1
ATOM 1573 O O . ILE A 1 201 ? -45.864 -37.365 -33.839 1.00 67.93 621 ILE A O 1
ATOM 1578 N N . ASP A 1 202 ? -45.752 -38.275 -31.797 1.00 68.16 622 ASP A N 1
ATOM 1579 C CA . ASP A 1 202 ? -46.965 -39.084 -31.880 1.00 69.54 622 ASP A CA 1
ATOM 1580 C C . ASP A 1 202 ? -48.186 -38.298 -31.359 1.00 70.82 622 ASP A C 1
ATOM 1581 O O . ASP A 1 202 ? -48.021 -37.293 -30.666 1.00 71.06 622 ASP A O 1
ATOM 1586 N N . ASP A 1 203 ? -49.405 -38.784 -31.667 1.00 71.30 623 ASP A N 1
ATOM 1587 C CA . ASP A 1 203 ? -50.670 -38.206 -31.215 1.00 72.19 623 ASP A CA 1
ATOM 1588 C C . ASP A 1 203 ? -50.813 -38.210 -29.691 1.00 72.40 623 ASP A C 1
ATOM 1589 O O . ASP A 1 203 ? -51.388 -37.274 -29.141 1.00 72.49 623 ASP A O 1
ATOM 1594 N N . ASP A 1 204 ? -50.333 -39.264 -29.013 1.00 72.39 624 ASP A N 1
ATOM 1595 C CA . ASP A 1 204 ? -50.503 -39.386 -27.560 1.00 72.94 624 ASP A CA 1
ATOM 1596 C C . ASP A 1 204 ? -49.461 -38.622 -26.729 1.00 72.52 624 ASP A C 1
ATOM 1597 O O . ASP A 1 204 ? -49.503 -38.685 -25.503 1.00 72.87 624 ASP A O 1
ATOM 1602 N N . HIS A 1 205 ? -48.527 -37.923 -27.390 1.00 71.66 625 HIS A N 1
ATOM 1603 C CA . HIS A 1 205 ? -47.456 -37.114 -26.798 1.00 70.94 625 HIS A CA 1
ATOM 1604 C C . HIS A 1 205 ? -46.555 -37.904 -25.846 1.00 70.19 625 HIS A C 1
ATOM 1605 O O . HIS A 1 205 ? -46.022 -37.338 -24.906 1.00 70.21 625 HIS A O 1
ATOM 1612 N N . LYS A 1 206 ? -46.345 -39.193 -26.132 1.00 69.67 626 LYS A N 1
ATOM 1613 C CA . LYS A 1 206 ? -45.461 -40.077 -25.365 1.00 69.68 626 LYS A CA 1
ATOM 1614 C C . LYS A 1 206 ? -44.024 -40.039 -25.899 1.00 69.24 626 LYS A C 1
ATOM 1615 O O . LYS A 1 206 ? -43.104 -40.370 -25.161 1.00 69.64 626 LYS A O 1
ATOM 1621 N N . TRP A 1 207 ? -43.839 -39.660 -27.176 1.00 68.32 627 TRP A N 1
ATOM 1622 C CA . TRP A 1 207 ? -42.550 -39.469 -27.841 1.00 68.24 627 TRP A CA 1
ATOM 1623 C C . TRP A 1 207 ? -42.449 -37.956 -28.110 1.00 66.54 627 TRP A C 1
ATOM 1624 O O . TRP A 1 207 ? -43.266 -37.397 -28.843 1.00 66.67 627 TRP A O 1
ATOM 1635 N N . VAL A 1 208 ? -41.526 -37.281 -27.415 1.00 64.38 628 VAL A N 1
ATOM 1636 C CA . VAL A 1 208 ? -41.379 -35.839 -27.477 1.00 62.55 628 VAL A CA 1
ATOM 1637 C C . VAL A 1 208 ? -39.930 -35.484 -27.721 1.00 61.16 628 VAL A C 1
ATOM 1638 O O . VAL A 1 208 ? -39.042 -36.080 -27.119 1.00 61.27 628 VAL A O 1
ATOM 1642 N N . VAL A 1 209 ? -39.699 -34.470 -28.560 1.00 59.63 629 VAL A N 1
ATOM 1643 C CA . VAL A 1 209 ? -38.360 -33.970 -28.814 1.00 58.66 629 VAL A CA 1
ATOM 1644 C C . VAL A 1 209 ? -38.189 -32.637 -28.056 1.00 57.45 629 VAL A C 1
ATOM 1645 O O . VAL A 1 209 ? -38.976 -31.700 -28.228 1.00 57.32 629 VAL A O 1
ATOM 1649 N N . LEU A 1 210 ? -37.186 -32.569 -27.183 1.00 56.21 630 LEU A N 1
ATOM 1650 C CA . LEU A 1 210 ? -36.880 -31.354 -26.444 1.00 55.43 630 LEU A CA 1
ATOM 1651 C C . LEU A 1 210 ? -35.591 -30.755 -26.966 1.00 54.73 630 LEU A C 1
ATOM 1652 O O . LEU A 1 210 ? -34.558 -31.420 -26.988 1.00 55.48 630 LEU A O 1
ATOM 1657 N N . GLY A 1 211 ? -35.671 -29.503 -27.379 1.00 53.15 631 GLY A N 1
ATOM 1658 C CA . GLY A 1 211 ? -34.494 -28.768 -27.786 1.00 52.44 631 GLY A CA 1
ATOM 1659 C C . GLY A 1 211 ? -34.295 -27.667 -26.762 1.00 51.42 631 GLY A C 1
ATOM 1660 O O . GLY A 1 211 ? -35.236 -26.950 -26.457 1.00 50.98 631 GLY A O 1
ATOM 1661 N N . ARG A 1 212 ? -33.104 -27.570 -26.187 1.00 51.33 632 ARG A N 1
ATOM 1662 C CA . ARG A 1 212 ? -32.812 -26.548 -25.185 1.00 51.97 632 ARG A CA 1
ATOM 1663 C C . ARG A 1 212 ? -31.568 -25.730 -25.541 1.00 51.00 632 ARG A C 1
ATOM 1664 O O . ARG A 1 212 ? -30.563 -26.287 -25.978 1.00 51.08 632 ARG A O 1
ATOM 1672 N N . THR A 1 213 ? -31.631 -24.407 -25.342 1.00 49.89 633 THR A N 1
ATOM 1673 C CA . THR A 1 213 ? -30.462 -23.546 -25.551 1.00 49.40 633 THR A CA 1
ATOM 1674 C C . THR A 1 213 ? -30.270 -22.621 -24.354 1.00 49.71 633 THR A C 1
ATOM 1675 O O . THR A 1 213 ? -31.228 -22.209 -23.697 1.00 49.77 633 THR A O 1
ATOM 1679 N N . ARG A 1 214 ? -29.021 -22.251 -24.124 1.00 49.64 634 ARG A N 1
ATOM 1680 C CA . ARG A 1 214 ? -28.658 -21.343 -23.064 1.00 50.02 634 ARG A CA 1
ATOM 1681 C C . ARG A 1 214 ? -27.578 -20.435 -23.633 1.00 49.42 634 ARG A C 1
ATOM 1682 O O . ARG A 1 214 ? -26.570 -20.938 -24.112 1.00 49.28 634 ARG A O 1
ATOM 1690 N N . TRP A 1 215 ? -27.818 -19.128 -23.668 1.00 48.89 635 TRP A N 1
ATOM 1691 C CA . TRP A 1 215 ? -26.835 -18.167 -24.159 1.00 49.04 635 TRP A CA 1
ATOM 1692 C C . TRP A 1 215 ? -26.565 -17.164 -23.045 1.00 46.84 635 TRP A C 1
ATOM 1693 O O . TRP A 1 215 ? -27.489 -16.681 -22.398 1.00 46.17 635 TRP A O 1
ATOM 1704 N N . GLY A 1 216 ? -25.309 -16.803 -22.873 1.00 45.68 636 GLY A N 1
ATOM 1705 C CA . GLY A 1 216 ? -24.928 -15.801 -21.906 1.00 45.16 636 GLY A CA 1
ATOM 1706 C C . GLY A 1 216 ? -23.833 -14.925 -22.479 1.00 44.79 636 GLY A C 1
ATOM 1707 O O . GLY A 1 216 ? -22.883 -15.439 -23.067 1.00 45.30 636 GLY A O 1
ATOM 1708 N N . TYR A 1 217 ? -23.993 -13.607 -22.368 1.00 44.26 637 TYR A N 1
ATOM 1709 C CA . TYR A 1 217 ? -22.952 -12.692 -22.789 1.00 44.57 637 TYR A CA 1
ATOM 1710 C C . TYR A 1 217 ? -22.993 -11.459 -21.907 1.00 44.60 637 TYR A C 1
ATOM 1711 O O . TYR A 1 217 ? -24.022 -10.872 -21.681 1.00 44.43 637 TYR A O 1
ATOM 1720 N N . GLY A 1 218 ? -21.840 -11.093 -21.401 1.00 44.70 638 GLY A N 1
ATOM 1721 C CA . GLY A 1 218 ? -21.644 -9.898 -20.610 1.00 44.87 638 GLY A CA 1
ATOM 1722 C C . GLY A 1 218 ? -20.296 -9.305 -21.001 1.00 45.12 638 GLY A C 1
ATOM 1723 O O . GLY A 1 218 ? -19.419 -10.002 -21.509 1.00 45.25 638 GLY A O 1
ATOM 1724 N N . ASP A 1 219 ? -20.138 -8.016 -20.791 1.00 45.15 639 ASP A N 1
ATOM 1725 C CA . ASP A 1 219 ? -18.869 -7.367 -21.054 1.00 46.04 639 ASP A CA 1
ATOM 1726 C C . ASP A 1 219 ? -18.866 -6.007 -20.395 1.00 47.14 639 ASP A C 1
ATOM 1727 O O . ASP A 1 219 ? -19.924 -5.411 -20.158 1.00 47.25 639 ASP A O 1
ATOM 1732 N N . GLY A 1 220 ? -17.660 -5.510 -20.151 1.00 47.87 640 GLY A N 1
ATOM 1733 C CA . GLY A 1 220 ? -17.502 -4.179 -19.619 1.00 49.48 640 GLY A CA 1
ATOM 1734 C C . GLY A 1 220 ? -17.802 -3.106 -20.654 1.00 51.36 640 GLY A C 1
ATOM 1735 O O . GLY A 1 220 ? -17.757 -3.335 -21.857 1.00 51.77 640 GLY A O 1
ATOM 1736 N N . LEU A 1 221 ? -18.216 -1.962 -20.153 1.00 52.55 641 LEU A N 1
ATOM 1737 C CA . LEU A 1 221 ? -18.433 -0.751 -20.917 1.00 54.32 641 LEU A CA 1
ATOM 1738 C C . LEU A 1 221 ? -17.195 0.051 -20.492 1.00 55.80 641 LEU A C 1
ATOM 1739 O O . LEU A 1 221 ? -16.813 0.025 -19.301 1.00 56.34 641 LEU A O 1
ATOM 1744 N N . GLY A 1 222 ? -16.536 0.689 -21.450 1.00 55.81 642 GLY A N 1
ATOM 1745 C CA . GLY A 1 222 ? -15.294 1.391 -21.160 1.00 56.19 642 GLY A CA 1
ATOM 1746 C C . GLY A 1 222 ? -14.157 0.389 -21.020 1.00 56.15 642 GLY A C 1
ATOM 1747 O O . GLY A 1 222 ? -14.261 -0.761 -21.461 1.00 56.87 642 GLY A O 1
ATOM 1748 N N . GLY A 1 223 ? -13.096 0.810 -20.344 1.00 54.82 643 GLY A N 1
ATOM 1749 C CA . GLY A 1 223 ? -11.949 -0.054 -20.137 1.00 54.30 643 GLY A CA 1
ATOM 1750 C C . GLY A 1 223 ? -12.122 -1.089 -19.033 1.00 53.54 643 GLY A C 1
ATOM 1751 O O . GLY A 1 223 ? -11.293 -1.991 -18.915 1.00 54.10 643 GLY A O 1
ATOM 1752 N N . LYS A 1 224 ? -13.169 -0.963 -18.210 1.00 52.19 644 LYS A N 1
ATOM 1753 C CA . LYS A 1 224 ? -13.423 -1.938 -17.147 1.00 51.16 644 LYS A CA 1
ATOM 1754 C C . LYS A 1 224 ? -14.018 -3.208 -17.763 1.00 50.22 644 LYS A C 1
ATOM 1755 O O . LYS A 1 224 ? -14.577 -3.179 -18.858 1.00 50.51 644 LYS A O 1
ATOM 1761 N N . GLU A 1 225 ? -13.807 -4.336 -17.093 1.00 48.75 645 GLU A N 1
ATOM 1762 C CA . GLU A 1 225 ? -14.356 -5.609 -17.552 1.00 47.37 645 GLU A CA 1
ATOM 1763 C C . GLU A 1 225 ? -15.566 -5.952 -16.689 1.00 45.79 645 GLU A C 1
ATOM 1764 O O . GLU A 1 225 ? -15.755 -5.371 -15.616 1.00 45.44 645 GLU A O 1
ATOM 1770 N N . MET A 1 226 ? -16.358 -6.931 -17.136 1.00 44.56 646 MET A N 1
ATOM 1771 C CA . MET A 1 226 ? -17.424 -7.475 -16.316 1.00 43.80 646 MET 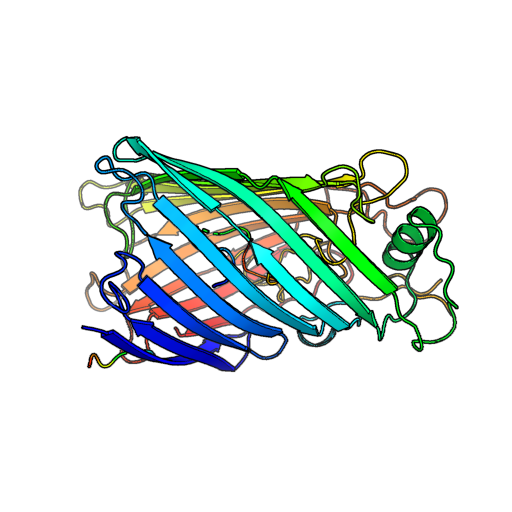A CA 1
ATOM 1772 C C . MET A 1 226 ? -16.743 -8.196 -15.144 1.00 42.84 646 MET A C 1
ATOM 1773 O O . MET A 1 226 ? -15.749 -8.907 -15.331 1.00 42.47 646 MET A O 1
ATOM 1778 N N . PRO A 1 227 ? -17.193 -7.962 -13.897 1.00 42.27 647 PRO A N 1
ATOM 1779 C CA . PRO A 1 227 ? -16.577 -8.645 -12.762 1.00 41.85 647 PRO A CA 1
ATOM 1780 C C . PRO A 1 227 ? -16.657 -10.170 -12.875 1.00 41.52 647 PRO A C 1
ATOM 1781 O O . PRO A 1 227 ? -17.645 -10.720 -13.341 1.00 40.95 647 PRO A O 1
ATOM 1785 N N . PHE A 1 228 ? -15.555 -10.849 -12.531 1.00 41.66 648 PHE A N 1
ATOM 1786 C CA . PHE A 1 228 ? -15.463 -12.311 -12.574 1.00 41.89 648 PHE A CA 1
ATOM 1787 C C . PHE A 1 228 ? -16.558 -12.958 -11.702 1.00 42.45 648 PHE A C 1
ATOM 1788 O O . PHE A 1 228 ? -16.946 -14.112 -11.937 1.00 42.92 648 PHE A O 1
ATOM 1796 N N . TYR A 1 229 ? -17.081 -12.235 -10.691 1.00 42.34 649 TYR A N 1
ATOM 1797 C CA . TYR A 1 229 ? -18.105 -12.790 -9.796 1.00 42.50 649 TYR A CA 1
ATOM 1798 C C . TYR A 1 229 ? -19.516 -12.794 -10.404 1.00 42.56 649 TYR A C 1
ATOM 1799 O O . TYR A 1 229 ? -20.441 -13.310 -9.777 1.00 42.54 649 TYR A O 1
ATOM 1808 N N . GLU A 1 230 ? -19.659 -12.255 -11.629 1.00 42.28 650 GLU A N 1
ATOM 1809 C CA . GLU A 1 230 ? -20.833 -12.332 -12.496 1.00 42.29 650 GLU A CA 1
ATOM 1810 C C . GLU A 1 230 ? -20.607 -13.302 -13.665 1.00 42.07 650 GLU A C 1
ATOM 1811 O O . GLU A 1 230 ? -21.418 -13.330 -14.600 1.00 42.67 650 GLU A O 1
ATOM 1817 N N . ASN A 1 231 ? -19.534 -14.115 -13.646 1.00 41.17 651 ASN A N 1
ATOM 1818 C CA . ASN A 1 231 ? -19.230 -15.019 -14.751 1.00 41.06 651 ASN A CA 1
ATOM 1819 C C . ASN A 1 231 ? -20.302 -16.082 -14.950 1.00 40.69 651 ASN A C 1
ATOM 1820 O O . ASN A 1 231 ? -20.962 -16.490 -14.016 1.00 40.39 651 ASN A O 1
ATOM 1825 N N . PHE A 1 232 ? -20.442 -16.521 -16.197 1.00 40.28 652 PHE A N 1
ATOM 1826 C CA . PHE A 1 232 ? -21.245 -17.659 -16.570 1.00 40.35 652 PHE A CA 1
ATOM 1827 C C . PHE A 1 232 ? -20.392 -18.911 -16.379 1.00 41.58 652 PHE A C 1
ATOM 1828 O O . PHE A 1 232 ? -19.167 -18.888 -16.517 1.00 41.63 652 PHE A O 1
ATOM 1836 N N . TYR A 1 233 ? -21.056 -20.014 -16.090 1.00 42.41 653 TYR A N 1
ATOM 1837 C CA . TYR A 1 233 ? -20.428 -21.308 -15.932 1.00 43.80 653 TYR A CA 1
ATOM 1838 C C . TYR A 1 233 ? -21.173 -22.326 -16.802 1.00 45.93 653 TYR A C 1
ATOM 1839 O O . TYR A 1 233 ? -22.297 -22.090 -17.198 1.00 46.41 653 TYR A O 1
ATOM 1848 N N . ALA A 1 234 ? -20.561 -23.485 -17.089 1.00 47.20 654 ALA A N 1
ATOM 1849 C CA . ALA A 1 234 ? -21.245 -24.575 -17.799 1.00 48.25 654 ALA A CA 1
ATOM 1850 C C . ALA A 1 234 ? -20.722 -25.914 -17.277 1.00 49.31 654 ALA A C 1
ATOM 1851 O O . ALA A 1 234 ? -19.584 -26.001 -16.827 1.00 49.82 654 ALA A O 1
ATOM 1853 N N . GLY A 1 235 ? -21.556 -26.939 -17.358 1.00 49.50 655 GLY A N 1
ATOM 1854 C CA . GLY A 1 235 ? -21.206 -28.245 -16.832 1.00 50.68 655 GLY A CA 1
ATOM 1855 C C . GLY A 1 235 ? -22.114 -28.584 -15.659 1.00 52.00 655 GLY A C 1
ATOM 1856 O O . GLY A 1 235 ? -22.375 -27.743 -14.803 1.00 51.81 655 GLY A O 1
ATOM 1857 N N . GLY A 1 236 ? -22.625 -29.798 -15.666 1.00 53.22 656 GLY A N 1
ATOM 1858 C CA . GLY A 1 236 ? -23.517 -30.265 -14.622 1.00 54.96 656 GLY A CA 1
ATOM 1859 C C . GLY A 1 236 ? -24.873 -30.671 -15.172 1.00 56.63 656 GLY A C 1
ATOM 1860 O O . GLY A 1 236 ? -25.140 -30.522 -16.361 1.00 57.03 656 GLY A O 1
ATOM 1861 N N . SER A 1 237 ? -25.728 -31.138 -14.269 1.00 57.54 657 SER A N 1
ATOM 1862 C CA . SER A 1 237 ? -27.078 -31.628 -14.485 1.00 59.15 657 SER A CA 1
ATOM 1863 C C . SER A 1 237 ? -27.994 -30.699 -15.261 1.00 60.62 657 SER A C 1
ATOM 1864 O O . SER A 1 237 ? -28.867 -31.182 -15.964 1.00 61.78 657 SER A O 1
ATOM 1867 N N . SER A 1 238 ? -27.835 -29.386 -15.112 1.00 60.33 658 SER A N 1
ATOM 1868 C CA . SER A 1 238 ? -28.723 -28.423 -15.755 1.00 60.23 658 SER A CA 1
ATOM 1869 C C . SER A 1 238 ? -28.170 -27.785 -17.035 1.00 59.36 658 SER A C 1
ATOM 1870 O O . SER A 1 238 ? -28.862 -26.984 -17.660 1.00 59.49 658 SER A O 1
ATOM 1873 N N . THR A 1 239 ? -26.910 -28.067 -17.397 1.00 58.15 659 THR A N 1
ATOM 1874 C CA . THR A 1 239 ? -26.321 -27.484 -18.598 1.00 57.03 659 THR A CA 1
ATOM 1875 C C . THR A 1 239 ? -25.786 -28.597 -19.525 1.00 56.38 659 THR A C 1
ATOM 1876 O O . THR A 1 239 ? -26.431 -28.900 -20.528 1.00 56.54 659 THR A O 1
ATOM 1880 N N . VAL A 1 240 ? -24.623 -29.199 -19.218 1.00 55.47 660 VAL A N 1
ATOM 1881 C CA . VAL A 1 240 ? -24.023 -30.254 -20.029 1.00 55.26 660 VAL A CA 1
ATOM 1882 C C . VAL A 1 240 ? -23.778 -31.446 -19.082 1.00 55.76 660 VAL A C 1
ATOM 1883 O O . VAL A 1 240 ? -22.826 -31.416 -18.301 1.00 55.95 660 VAL A O 1
ATOM 1887 N N . ARG A 1 241 ? -24.674 -32.451 -19.093 1.00 55.68 661 ARG A N 1
ATOM 1888 C CA . ARG A 1 241 ? -24.548 -33.627 -18.222 1.00 56.38 661 ARG A CA 1
ATOM 1889 C C . ARG A 1 241 ? -23.294 -34.442 -18.547 1.00 56.75 661 ARG A C 1
ATOM 1890 O O . ARG A 1 241 ? -22.798 -34.405 -19.672 1.00 56.47 661 ARG A O 1
ATOM 1898 N N . GLY A 1 242 ? -22.750 -35.121 -17.532 1.00 57.06 662 GLY A N 1
ATOM 1899 C CA . GLY A 1 242 ? -21.530 -35.907 -17.702 1.00 57.80 662 GLY A CA 1
ATOM 1900 C C . GLY A 1 242 ? -20.254 -35.130 -17.404 1.00 58.11 662 GLY A C 1
ATOM 1901 O O . GLY A 1 242 ? -19.160 -35.675 -17.461 1.00 58.33 662 GLY A O 1
ATOM 1902 N N . PHE A 1 243 ? -20.391 -33.852 -17.067 1.00 57.93 663 PHE A N 1
ATOM 1903 C CA . PHE A 1 243 ? -19.268 -32.992 -16.732 1.00 58.20 663 PHE A CA 1
ATOM 1904 C C . PHE A 1 243 ? -19.523 -32.452 -15.345 1.00 58.39 663 PHE A C 1
ATOM 1905 O O . PHE A 1 243 ? -20.663 -32.120 -15.023 1.00 58.80 663 PHE A O 1
ATOM 1913 N N . GLN A 1 244 ? -18.469 -32.345 -14.529 1.00 57.90 664 GLN A N 1
ATOM 1914 C CA . GLN A 1 244 ? -18.634 -31.811 -13.187 1.00 57.76 664 GLN A CA 1
ATOM 1915 C C . GLN A 1 244 ? -19.114 -30.357 -13.249 1.00 56.90 664 GLN A C 1
ATOM 1916 O O . GLN A 1 244 ? -18.701 -29.606 -14.133 1.00 56.62 664 GLN A O 1
ATOM 1922 N N . SER A 1 245 ? -19.983 -29.963 -12.308 1.00 56.04 665 SER A N 1
ATOM 1923 C CA . SER A 1 245 ? -20.536 -28.616 -12.225 1.00 55.70 665 SER A CA 1
ATOM 1924 C C . SER A 1 245 ? -19.483 -27.521 -12.408 1.00 54.82 665 SER A C 1
ATOM 1925 O O . SER A 1 245 ? -18.423 -27.564 -11.774 1.00 54.89 665 SER A O 1
ATOM 1928 N N . ASN A 1 246 ? -19.755 -26.598 -13.355 1.00 53.68 666 ASN A N 1
ATOM 1929 C CA . ASN A 1 246 ? -18.930 -25.430 -13.654 1.00 52.98 666 ASN A CA 1
ATOM 1930 C C . ASN A 1 246 ? -17.547 -25.730 -14.254 1.00 53.10 666 ASN A C 1
ATOM 1931 O O . ASN A 1 246 ? -16.754 -24.796 -14.416 1.00 53.04 666 ASN A O 1
ATOM 1936 N N . THR A 1 247 ? -17.254 -26.981 -14.647 1.00 52.94 667 THR A N 1
ATOM 1937 C CA . THR A 1 247 ? -15.923 -27.348 -15.174 1.00 53.04 667 THR A CA 1
ATOM 1938 C C . THR A 1 247 ? -15.599 -26.763 -16.552 1.00 52.69 667 THR A C 1
ATOM 1939 O O . THR A 1 247 ? -14.431 -26.547 -16.842 1.00 52.89 667 THR A O 1
ATOM 1943 N N . ILE A 1 248 ? -16.591 -26.541 -17.408 1.00 52.32 668 ILE A N 1
ATOM 1944 C CA . ILE A 1 248 ? -16.360 -26.119 -18.794 1.00 52.49 668 ILE A CA 1
ATOM 1945 C C . ILE A 1 248 ? -15.886 -24.669 -18.940 1.00 52.16 668 ILE A C 1
ATOM 1946 O O . ILE A 1 248 ? -16.449 -23.758 -18.366 1.00 52.05 668 ILE A O 1
ATOM 1951 N N . GLY A 1 249 ? -14.856 -24.471 -19.767 1.00 52.03 669 GLY A N 1
ATOM 1952 C CA . GLY A 1 249 ? -14.378 -23.142 -20.090 1.00 52.15 669 GLY A CA 1
ATOM 1953 C C . GLY A 1 249 ? -12.998 -22.871 -19.560 1.00 52.29 669 GLY A C 1
ATOM 1954 O O . GLY A 1 249 ? -12.269 -23.798 -19.221 1.00 52.32 669 GLY A O 1
ATOM 1955 N N . PRO A 1 250 ? -12.661 -21.575 -19.376 1.00 52.21 670 PRO A N 1
ATOM 1956 C CA . PRO A 1 250 ? -11.342 -21.240 -18.849 1.00 52.40 670 PRO A CA 1
ATOM 1957 C C . PRO A 1 250 ? -10.988 -21.890 -17.508 1.00 53.20 670 PRO A C 1
ATOM 1958 O O . PRO A 1 250 ? -11.863 -22.178 -16.688 1.00 53.30 670 PRO A O 1
ATOM 1962 N N . LYS A 1 251 ? -9.686 -22.149 -17.329 1.00 53.65 671 LYS A N 1
ATOM 1963 C CA . LYS A 1 251 ? -9.090 -22.673 -16.099 1.00 54.43 671 LYS A CA 1
ATOM 1964 C C . LYS A 1 251 ? -8.143 -21.614 -15.551 1.00 55.55 671 LYS A C 1
ATOM 1965 O O . LYS A 1 251 ? -7.590 -20.831 -16.311 1.00 56.17 671 LYS A O 1
ATOM 1971 N N . ALA A 1 252 ? -7.994 -21.559 -14.231 1.00 55.72 672 ALA A N 1
ATOM 1972 C CA . ALA A 1 252 ? -7.147 -20.568 -13.591 1.00 56.25 672 ALA A CA 1
ATOM 1973 C C . ALA A 1 252 ? -5.683 -20.729 -13.994 1.00 56.89 672 ALA A C 1
ATOM 1974 O O . ALA A 1 252 ? -5.189 -21.837 -14.095 1.00 56.81 672 ALA A O 1
ATOM 1976 N N . VAL A 1 253 ? -5.021 -19.606 -14.251 1.00 57.38 673 VAL A N 1
ATOM 1977 C CA . VAL A 1 253 ? -3.595 -19.560 -14.471 1.00 58.43 673 VAL A CA 1
ATOM 1978 C C . VAL A 1 253 ? -3.080 -18.808 -13.242 1.00 59.59 673 VAL A C 1
ATOM 1979 O O . VAL A 1 253 ? -3.224 -17.593 -13.163 1.00 59.51 673 VAL A O 1
ATOM 1983 N N . TYR A 1 254 ? -2.586 -19.529 -12.231 1.00 60.34 674 TYR A N 1
ATOM 1984 C CA . TYR A 1 254 ? -2.122 -18.918 -10.985 1.00 61.70 674 TYR A CA 1
ATOM 1985 C C . TYR A 1 254 ? -0.757 -18.232 -11.117 1.00 64.26 674 TYR A C 1
ATOM 1986 O O . TYR A 1 254 ? -0.001 -18.511 -12.037 1.00 64.43 674 TYR A O 1
ATOM 1995 N N . PHE A 1 255 ? -0.432 -17.341 -10.171 1.00 65.96 675 PHE A N 1
ATOM 1996 C CA . PHE A 1 255 ? 0.861 -16.669 -10.141 1.00 67.77 675 PHE A CA 1
ATOM 1997 C C . PHE A 1 255 ? 1.785 -17.423 -9.195 1.00 69.12 675 PHE A C 1
ATOM 1998 O O . PHE A 1 255 ? 1.338 -17.948 -8.171 1.00 69.58 675 PHE A O 1
ATOM 2006 N N . PRO A 1 256 ? 3.096 -17.499 -9.498 1.00 69.55 676 PRO A N 1
ATOM 2007 C CA . PRO A 1 256 ? 4.013 -18.207 -8.604 1.00 69.90 676 PRO A CA 1
ATOM 2008 C C . PRO A 1 256 ? 4.326 -17.447 -7.313 1.00 70.35 676 PRO A C 1
ATOM 2009 O O . PRO A 1 256 ? 3.422 -17.135 -6.529 1.00 70.38 676 PRO A O 1
ATOM 2013 N N . LEU A 1 279 ? 2.138 -17.353 -13.831 1.00 91.36 699 LEU A N 1
ATOM 2014 C CA . LEU A 1 279 ? 2.643 -18.504 -14.611 1.00 91.65 699 LEU A CA 1
ATOM 2015 C C . LEU A 1 279 ? 2.470 -19.854 -13.883 1.00 91.04 699 LEU A C 1
ATOM 2016 O O . LEU A 1 279 ? 3.421 -20.358 -13.286 1.00 91.38 699 LEU A O 1
ATOM 2021 N N . CYS A 1 280 ? 1.265 -20.463 -13.984 1.00 89.94 700 CYS A N 1
ATOM 2022 C CA . CYS A 1 280 ? 0.959 -21.773 -13.386 1.00 89.35 700 CYS A CA 1
ATOM 2023 C C . CYS A 1 280 ? -0.389 -22.343 -13.858 1.00 87.54 700 CYS A C 1
ATOM 2024 O O . CYS A 1 280 ? -1.437 -21.954 -13.340 1.00 87.46 700 CYS A O 1
ATOM 2027 N N . LYS A 1 281 ? -0.353 -23.294 -14.816 1.00 85.70 701 LYS A N 1
ATOM 2028 C CA . LYS A 1 281 ? -1.545 -23.958 -15.356 1.00 84.05 701 LYS A CA 1
ATOM 2029 C C . LYS A 1 281 ? -2.289 -24.711 -14.247 1.00 81.63 701 LYS A C 1
ATOM 2030 O O . LYS A 1 281 ? -1.700 -25.045 -13.228 1.00 82.13 701 LYS A O 1
ATOM 2036 N N . SER A 1 282 ? -3.576 -24.999 -14.462 1.00 78.92 702 SER A N 1
ATOM 2037 C CA . SER A 1 282 ? -4.391 -25.715 -13.487 1.00 76.55 702 SER A CA 1
ATOM 2038 C C . SER A 1 282 ? -5.644 -26.310 -14.149 1.00 73.68 702 SER A C 1
ATOM 2039 O O . SER A 1 282 ? -5.871 -26.104 -15.334 1.00 73.51 702 SER A O 1
ATOM 2042 N N . ASP A 1 283 ? -6.449 -27.050 -13.371 1.00 71.31 703 ASP A N 1
ATOM 2043 C CA . ASP A 1 283 ? -7.736 -27.547 -13.828 1.00 69.44 703 ASP A CA 1
ATOM 2044 C C . ASP A 1 283 ? -8.889 -26.981 -12.984 1.00 66.38 703 ASP A C 1
ATOM 2045 O O . ASP A 1 283 ? -9.955 -27.594 -12.907 1.00 66.53 703 ASP A O 1
ATOM 2050 N N . ASP A 1 284 ? -8.696 -25.798 -12.367 1.00 63.49 704 ASP A N 1
ATOM 2051 C CA . ASP A 1 284 ? -9.751 -25.155 -11.586 1.00 61.13 704 ASP A CA 1
ATOM 2052 C C . ASP A 1 284 ? -10.494 -24.185 -12.495 1.00 58.14 704 ASP A C 1
ATOM 2053 O O . ASP A 1 284 ? -9.920 -23.215 -12.979 1.00 57.77 704 ASP A O 1
ATOM 2058 N N . ALA A 1 285 ? -11.764 -24.457 -12.729 1.00 55.76 705 ALA A N 1
ATOM 2059 C CA . ALA A 1 285 ? -12.589 -23.618 -13.575 1.00 53.94 705 ALA A CA 1
ATOM 2060 C C . ALA A 1 285 ? -12.727 -22.219 -12.980 1.00 52.14 705 ALA A C 1
ATOM 2061 O O . ALA A 1 285 ? -12.722 -22.054 -11.754 1.00 51.72 705 ALA A O 1
ATOM 2063 N N . VAL A 1 286 ? -12.822 -21.200 -13.848 1.00 50.43 706 VAL A N 1
ATOM 2064 C CA . VAL A 1 286 ? -13.045 -19.823 -13.387 1.00 48.79 706 VAL A CA 1
ATOM 2065 C C . VAL A 1 286 ? -14.315 -19.185 -13.989 1.00 47.09 706 VAL A C 1
ATOM 2066 O O . VAL A 1 286 ? -14.748 -18.119 -13.558 1.00 47.26 706 VAL A O 1
ATOM 2070 N N . GLY A 1 287 ? -14.903 -19.827 -14.987 1.00 45.38 707 GLY A N 1
ATOM 2071 C CA . GLY A 1 287 ? -16.050 -19.290 -15.692 1.00 44.13 707 GLY A CA 1
ATOM 2072 C C . GLY A 1 287 ? -15.585 -18.345 -16.783 1.00 42.88 707 GLY A C 1
ATOM 2073 O O . GLY A 1 287 ? -14.394 -18.265 -17.084 1.00 42.67 707 GLY A O 1
ATOM 2074 N N . GLY A 1 288 ? -16.532 -17.599 -17.339 1.00 42.00 708 GLY A N 1
ATOM 2075 C CA . GLY A 1 288 ? -16.225 -16.659 -18.399 1.00 41.71 708 GLY A CA 1
ATOM 2076 C C . GLY A 1 288 ? -17.358 -15.686 -18.660 1.00 41.27 708 GLY A C 1
ATOM 2077 O O . GLY A 1 288 ? -18.444 -15.857 -18.116 1.00 41.52 708 GLY A O 1
ATOM 2078 N N . ASN A 1 289 ? -17.109 -14.672 -19.504 1.00 40.58 709 ASN A N 1
ATOM 2079 C CA . ASN A 1 289 ? -18.143 -13.681 -19.805 1.00 40.54 709 ASN A CA 1
ATOM 2080 C C . ASN A 1 289 ? -19.031 -14.041 -21.004 1.00 40.46 709 ASN A C 1
ATOM 2081 O O . ASN A 1 289 ? -19.912 -13.273 -21.357 1.00 40.35 709 ASN A O 1
ATOM 2086 N N . ALA A 1 290 ? -18.792 -15.191 -21.631 1.00 40.85 710 ALA A N 1
ATOM 2087 C CA . ALA A 1 290 ? -19.533 -15.670 -22.796 1.00 41.64 710 ALA A CA 1
ATOM 2088 C C . ALA A 1 290 ? -19.786 -17.164 -22.601 1.00 42.48 710 ALA A C 1
ATOM 2089 O O . ALA A 1 290 ? -18.897 -17.887 -22.161 1.00 42.36 710 ALA A O 1
ATOM 2091 N N . MET A 1 291 ? -20.995 -17.621 -22.940 1.00 43.12 711 MET A N 1
ATOM 2092 C CA . MET A 1 291 ? -21.389 -19.009 -22.731 1.00 43.94 711 MET A CA 1
ATOM 2093 C C . MET A 1 291 ? -22.470 -19.407 -23.743 1.00 44.01 711 MET A C 1
ATOM 2094 O O . MET A 1 291 ? -23.306 -18.592 -24.118 1.00 43.94 711 MET A O 1
ATOM 2099 N N . ALA A 1 292 ? -22.439 -20.658 -24.195 1.00 43.94 712 ALA A N 1
ATOM 2100 C CA . ALA A 1 292 ? -23.453 -21.164 -25.104 1.00 44.70 712 ALA A CA 1
ATOM 2101 C C . ALA A 1 292 ? -23.617 -22.646 -24.824 1.00 45.70 712 ALA A C 1
ATOM 2102 O O . ALA A 1 292 ? -22.650 -23.381 -24.743 1.00 45.91 712 ALA A O 1
ATOM 2104 N N . VAL A 1 293 ? -24.842 -23.041 -24.578 1.00 45.93 713 VAL A N 1
ATOM 2105 C CA . VAL A 1 293 ? -25.191 -24.410 -24.285 1.00 46.89 713 VAL A CA 1
ATOM 2106 C C . VAL A 1 293 ? -26.329 -24.793 -25.222 1.00 48.04 713 VAL A C 1
ATOM 2107 O O . VAL A 1 293 ? -27.196 -23.979 -25.534 1.00 47.79 713 VAL A O 1
ATOM 2111 N N . ALA A 1 294 ? -26.271 -26.003 -25.752 1.00 49.22 714 ALA A N 1
ATOM 2112 C CA . ALA A 1 294 ? -27.323 -26.498 -26.630 1.00 51.05 714 ALA A CA 1
ATOM 2113 C C . ALA A 1 294 ? -27.563 -27.956 -26.277 1.00 52.91 714 ALA A C 1
ATOM 2114 O O . ALA A 1 294 ? -26.648 -28.633 -25.789 1.00 53.69 714 ALA A O 1
ATOM 2116 N N . SER A 1 295 ? -28.792 -28.427 -26.477 1.00 53.59 715 SER A N 1
ATOM 2117 C CA . SER A 1 295 ? -29.122 -29.795 -26.109 1.00 54.90 715 SER A CA 1
ATOM 2118 C C . SER A 1 295 ? -30.314 -30.332 -26.874 1.00 56.33 715 SER A C 1
ATOM 2119 O O . SER A 1 295 ? -31.337 -29.665 -26.952 1.00 56.20 715 SER A O 1
ATOM 2122 N N . LEU A 1 296 ? -30.165 -31.542 -27.416 1.00 57.83 716 LEU A N 1
ATOM 2123 C CA . LEU A 1 296 ? -31.235 -32.262 -28.103 1.00 59.73 716 LEU A CA 1
ATOM 2124 C C . LEU A 1 296 ? -31.568 -33.493 -27.244 1.00 60.97 716 LEU A C 1
ATOM 2125 O O . LEU A 1 296 ? -30.682 -34.263 -26.883 1.00 60.95 716 LEU A O 1
ATOM 2130 N N . GLU A 1 297 ? -32.824 -33.634 -26.854 1.00 61.97 717 GLU A N 1
ATOM 2131 C CA . GLU A 1 297 ? -33.248 -34.697 -25.955 1.00 63.85 717 GLU A CA 1
ATOM 2132 C C . GLU A 1 297 ? -34.497 -35.395 -26.506 1.00 66.35 717 GLU A C 1
ATOM 2133 O O . GLU A 1 297 ? -35.440 -34.743 -26.943 1.00 66.78 717 GLU A O 1
ATOM 2139 N N . PHE A 1 298 ? -34.496 -36.719 -26.496 1.00 68.06 718 PHE A N 1
ATOM 2140 C CA . PHE A 1 298 ? -35.611 -37.506 -27.007 1.00 70.35 718 PHE A CA 1
ATOM 2141 C C . PHE A 1 298 ? -36.294 -38.160 -25.821 1.00 71.20 718 PHE A C 1
ATOM 2142 O O . PHE A 1 298 ? -35.720 -39.054 -25.221 1.00 71.21 718 PHE A O 1
ATOM 2150 N N . ILE A 1 299 ? -37.481 -37.680 -25.467 1.00 71.93 719 ILE A N 1
ATOM 2151 C CA . ILE A 1 299 ? -38.290 -38.233 -24.396 1.00 73.29 719 ILE A CA 1
ATOM 2152 C C . ILE A 1 299 ? -39.082 -39.391 -2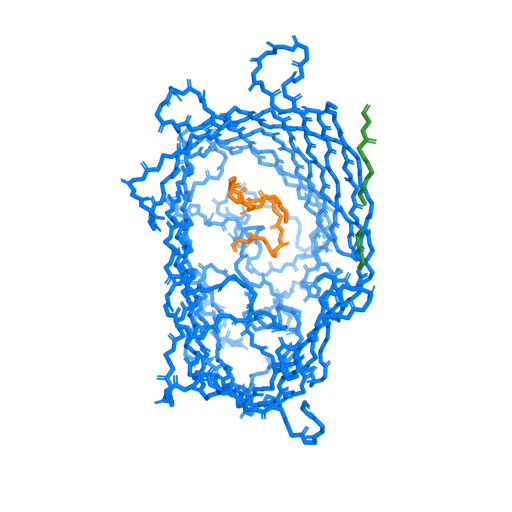4.974 1.00 75.78 719 ILE A C 1
ATOM 2153 O O . ILE A 1 299 ? -39.843 -39.203 -25.917 1.00 75.82 719 ILE A O 1
ATOM 2158 N N . THR A 1 300 ? -38.900 -40.580 -24.404 1.00 77.68 720 THR A N 1
ATOM 2159 C CA . THR A 1 300 ? -39.575 -41.793 -24.870 1.00 79.77 720 THR A CA 1
ATOM 2160 C C . THR A 1 300 ? -40.441 -42.380 -23.760 1.00 81.75 720 THR A C 1
ATOM 2161 O O . THR A 1 300 ? -40.223 -42.071 -22.589 1.00 81.92 720 THR A O 1
ATOM 2165 N N . PRO A 1 301 ? -41.402 -43.288 -24.068 1.00 83.24 721 PRO A N 1
ATOM 2166 C CA . PRO A 1 301 ? -42.160 -43.945 -22.992 1.00 84.62 721 PRO A CA 1
ATOM 2167 C C . PRO A 1 301 ? -41.218 -44.736 -22.085 1.00 86.87 721 PRO A C 1
ATOM 2168 O O . PRO A 1 301 ? -40.208 -45.255 -22.559 1.00 86.60 721 PRO A O 1
ATOM 2172 N N . THR A 1 302 ? -41.523 -44.786 -20.785 1.00 89.02 722 THR A N 1
ATOM 2173 C CA . THR A 1 302 ? -40.664 -45.483 -19.838 1.00 91.78 722 THR A CA 1
ATOM 2174 C C . THR A 1 302 ? -40.750 -46.995 -20.015 1.00 95.15 722 THR A C 1
ATOM 2175 O O . THR A 1 302 ? -41.832 -47.575 -20.026 1.00 95.23 722 THR A O 1
ATOM 2179 N N . PRO A 1 303 ? -39.594 -47.662 -20.223 1.00 97.78 723 PRO A N 1
ATOM 2180 C CA . PRO A 1 303 ? -39.606 -49.120 -20.379 1.00 100.04 723 PRO A CA 1
ATOM 2181 C C . PRO A 1 303 ? -40.001 -49.843 -19.089 1.00 103.20 723 PRO A C 1
ATOM 2182 O O . PRO A 1 303 ? -39.871 -49.283 -18.002 1.00 103.44 723 PRO A O 1
ATOM 2186 N N . PHE A 1 304 ? -40.507 -51.079 -19.209 1.00 105.48 724 PHE A N 1
ATOM 2187 C CA . PHE A 1 304 ? -40.963 -51.891 -18.061 1.00 108.29 724 PHE A CA 1
ATOM 2188 C C . PHE A 1 304 ? -42.423 -51.494 -17.681 1.00 110.25 724 PHE A C 1
ATOM 2189 O O . PHE A 1 304 ? -43.184 -51.149 -18.586 1.00 110.61 724 PHE A O 1
ATOM 2197 N N . ILE A 1 305 ? -42.843 -51.551 -16.385 1.00 111.24 725 ILE A N 1
ATOM 2198 C CA . ILE A 1 305 ? -44.226 -51.250 -15.968 1.00 112.68 725 ILE A CA 1
ATOM 2199 C C . ILE A 1 305 ? -44.694 -49.829 -16.351 1.00 113.95 725 ILE A C 1
ATOM 2200 O O . ILE A 1 305 ? -43.897 -48.890 -16.415 1.00 114.23 725 ILE A O 1
ATOM 2205 N N . SER A 1 306 ? -46.014 -49.693 -16.598 1.00 114.49 726 SER A N 1
ATOM 2206 C CA . SER A 1 306 ? -46.643 -48.428 -16.978 1.00 115.42 726 SER A CA 1
ATOM 2207 C C . SER A 1 306 ? -47.994 -48.231 -16.272 1.00 115.87 726 SER A C 1
ATOM 2208 O O . SER A 1 306 ? -48.694 -49.220 -16.047 1.00 116.02 726 SER A O 1
ATOM 2211 N N . ALA A 1 310 ? -47.495 -44.495 -15.499 1.00 94.20 730 ALA A N 1
ATOM 2212 C CA . ALA A 1 310 ? -46.788 -44.032 -16.708 1.00 94.60 730 ALA A CA 1
ATOM 2213 C C . ALA A 1 310 ? -46.683 -42.509 -16.768 1.00 94.52 730 ALA A C 1
ATOM 2214 O O . ALA A 1 310 ? -45.747 -41.998 -17.365 1.00 94.87 730 ALA A O 1
ATOM 2216 N N . ASN A 1 311 ? -47.627 -41.781 -16.152 1.00 93.93 731 ASN A N 1
ATOM 2217 C CA . ASN A 1 311 ? -47.604 -40.310 -16.137 1.00 93.60 731 ASN A CA 1
ATOM 2218 C C . ASN A 1 311 ? -46.670 -39.736 -15.050 1.00 92.36 731 ASN A C 1
ATOM 2219 O O . ASN A 1 311 ? -46.556 -38.514 -14.926 1.00 92.55 731 ASN A O 1
ATOM 2224 N N . SER A 1 312 ? -46.033 -40.608 -14.250 1.00 90.71 732 SER A N 1
ATOM 2225 C CA . SER A 1 312 ? -45.138 -40.214 -13.165 1.00 89.31 732 SER A CA 1
ATOM 2226 C C . SER A 1 312 ? -43.647 -40.371 -13.515 1.00 87.09 732 SER A C 1
ATOM 2227 O O . SER A 1 312 ? -42.805 -39.850 -12.786 1.00 87.26 732 SER A O 1
ATOM 2230 N N . VAL A 1 313 ? -43.314 -41.093 -14.598 1.00 84.92 733 VAL A N 1
ATOM 2231 C CA . VAL A 1 313 ? -41.919 -41.321 -14.994 1.00 83.32 733 VAL A CA 1
ATOM 2232 C C . VAL A 1 313 ? -41.636 -40.781 -16.417 1.00 80.91 733 VAL A C 1
ATOM 2233 O O . VAL A 1 313 ? -42.416 -40.980 -17.344 1.00 81.07 733 VAL A O 1
ATOM 2237 N N . ARG A 1 314 ? -40.498 -40.092 -16.582 1.00 78.46 734 ARG A N 1
ATOM 2238 C CA . ARG A 1 314 ? -40.053 -39.565 -17.868 1.00 76.48 734 ARG A CA 1
ATOM 2239 C C . ARG A 1 314 ? -38.666 -40.119 -18.175 1.00 75.23 734 ARG A C 1
ATOM 2240 O O . ARG A 1 314 ? -37.710 -39.821 -17.465 1.00 75.29 734 ARG A O 1
ATOM 2248 N N . THR A 1 315 ? -38.560 -40.893 -19.251 1.00 73.97 735 THR A N 1
ATOM 2249 C CA . THR A 1 315 ? -37.284 -41.447 -19.694 1.00 73.41 735 THR A CA 1
ATOM 2250 C C . THR A 1 315 ? -36.815 -40.627 -20.903 1.00 72.26 735 THR A C 1
ATOM 2251 O O . THR A 1 315 ? -37.647 -40.218 -21.705 1.00 72.66 735 THR A O 1
ATOM 2255 N N . SER A 1 316 ? -35.503 -40.354 -21.019 1.00 70.70 736 SER A N 1
ATOM 2256 C CA . SER A 1 316 ? -35.004 -39.566 -22.144 1.00 69.66 736 SER A CA 1
ATOM 2257 C C . SER A 1 316 ? -33.552 -39.867 -22.481 1.00 68.68 736 SER A C 1
ATOM 2258 O O . SER A 1 316 ? -32.799 -40.299 -21.631 1.00 68.74 736 SER A O 1
ATOM 2261 N N . PHE A 1 317 ? -33.182 -39.647 -23.742 1.00 67.70 737 PHE A N 1
ATOM 2262 C CA . PHE A 1 317 ? -31.825 -39.840 -24.236 1.00 67.36 737 PHE A CA 1
ATOM 2263 C C . PHE A 1 317 ? -31.406 -38.473 -24.757 1.00 65.95 737 PHE A C 1
ATOM 2264 O O . PHE A 1 317 ? -32.190 -37.834 -25.456 1.00 66.22 737 PHE A O 1
ATOM 2272 N N . PHE A 1 318 ? -30.197 -38.011 -24.426 1.00 64.27 738 PHE A N 1
ATOM 2273 C CA . PHE A 1 318 ? -29.801 -36.662 -24.794 1.00 63.14 738 PHE A CA 1
ATOM 2274 C C . PHE A 1 318 ? -28.415 -36.562 -25.417 1.00 62.53 738 PHE A C 1
ATOM 2275 O O . PHE A 1 318 ? -27.592 -37.463 -25.333 1.00 62.30 738 PHE A O 1
ATOM 2283 N N . TRP A 1 319 ? -28.185 -35.399 -26.019 1.00 62.03 739 TRP A N 1
ATOM 2284 C CA . TRP A 1 319 ? -26.938 -34.980 -26.611 1.00 62.24 739 TRP A CA 1
ATOM 2285 C C . TRP A 1 319 ? -26.791 -33.560 -26.087 1.00 59.91 739 TRP A C 1
ATOM 2286 O O . TRP A 1 319 ? -27.627 -32.710 -26.390 1.00 59.88 739 TRP A O 1
ATOM 2297 N N . ASP A 1 320 ? -25.828 -33.333 -25.201 1.00 58.08 740 ASP A N 1
ATOM 2298 C CA . ASP A 1 320 ? -25.613 -32.031 -24.587 1.00 56.68 740 ASP A CA 1
ATOM 2299 C C . ASP A 1 320 ? -24.331 -31.447 -25.125 1.00 55.88 740 ASP A C 1
ATOM 2300 O O . ASP A 1 320 ? -23.385 -32.169 -25.412 1.00 55.87 740 ASP A O 1
ATOM 2305 N N . MET A 1 321 ? -24.317 -30.131 -25.250 1.00 55.05 741 MET A N 1
ATOM 2306 C CA . MET A 1 321 ? -23.130 -29.432 -25.722 1.00 54.78 741 MET A CA 1
ATOM 2307 C C . MET A 1 321 ? -23.041 -28.050 -25.072 1.00 53.30 741 MET A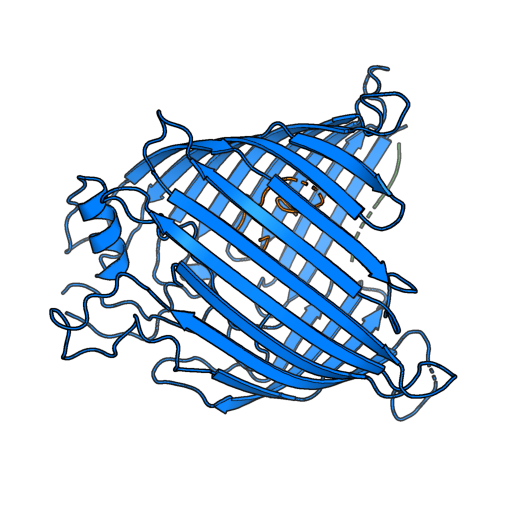 C 1
ATOM 2308 O O . MET A 1 321 ? -24.043 -27.467 -24.662 1.00 52.94 741 MET A O 1
ATOM 2313 N N . GLY A 1 322 ? -21.814 -27.581 -24.912 1.00 52.16 742 GLY A N 1
ATOM 2314 C CA . GLY A 1 322 ? -21.606 -26.304 -24.281 1.00 51.92 742 GLY A CA 1
ATOM 2315 C C . GLY A 1 322 ? -20.181 -25.836 -24.360 1.00 51.29 742 GLY A C 1
ATOM 2316 O O . GLY A 1 322 ? -19.256 -26.624 -24.511 1.00 51.40 742 GLY A O 1
ATOM 2317 N N . THR A 1 323 ? -20.053 -24.528 -24.240 1.00 50.55 743 THR A N 1
ATOM 2318 C CA . THR A 1 323 ? -18.786 -23.831 -24.279 1.00 50.22 743 THR A CA 1
ATOM 2319 C C . THR A 1 323 ? -18.921 -22.563 -23.424 1.00 48.65 743 THR A C 1
ATOM 2320 O O . THR A 1 323 ? -19.977 -21.943 -23.359 1.00 48.20 743 THR A O 1
ATOM 2324 N N . VAL A 1 324 ? -17.848 -22.253 -22.716 1.00 47.67 744 VAL A N 1
ATOM 2325 C CA . VAL A 1 324 ? -17.666 -21.064 -21.912 1.00 47.38 744 VAL A CA 1
ATOM 2326 C C . VAL A 1 324 ? -16.313 -20.478 -22.327 1.00 47.12 744 VAL A C 1
ATOM 2327 O O . VAL A 1 324 ? -15.344 -21.230 -22.502 1.00 47.46 744 VAL A O 1
ATOM 2331 N N . TRP A 1 325 ? -16.247 -19.143 -22.534 1.00 46.04 745 TRP A N 1
ATOM 2332 C CA . TRP A 1 325 ? -14.982 -18.533 -22.914 1.00 45.16 745 TRP A CA 1
ATOM 2333 C C . TRP A 1 325 ? -14.832 -17.150 -22.305 1.00 45.48 745 TRP A C 1
ATOM 2334 O O . TRP A 1 325 ? -15.776 -16.609 -21.729 1.00 45.49 745 TRP A O 1
ATOM 2345 N N . ASP A 1 326 ? -13.601 -16.643 -22.363 1.00 45.60 746 ASP A N 1
ATOM 2346 C CA . ASP A 1 326 ? -13.193 -15.364 -21.814 1.00 46.21 746 ASP A CA 1
ATOM 2347 C C . ASP A 1 326 ? -12.826 -14.479 -23.000 1.00 47.54 746 ASP A C 1
ATOM 2348 O O . ASP A 1 326 ? -11.752 -14.656 -23.551 1.00 48.13 746 ASP A O 1
ATOM 2353 N N . THR A 1 327 ? -13.672 -13.512 -23.377 1.00 47.65 747 THR A N 1
ATOM 2354 C CA . THR A 1 327 ? -13.396 -12.656 -24.529 1.00 48.01 747 THR A CA 1
ATOM 2355 C C . THR A 1 327 ? -12.196 -11.717 -24.289 1.00 48.62 747 THR A C 1
ATOM 2356 O O . THR A 1 327 ? -11.671 -11.157 -25.242 1.00 48.50 747 THR A O 1
ATOM 2360 N N . ASN A 1 328 ? -11.782 -11.506 -23.030 1.00 49.08 748 ASN A N 1
ATOM 2361 C CA . ASN A 1 328 ? -10.645 -10.634 -22.748 1.00 49.79 748 ASN A CA 1
ATOM 2362 C C . ASN A 1 328 ? -9.354 -11.394 -22.456 1.00 50.43 748 ASN A C 1
ATOM 2363 O O . ASN A 1 328 ? -8.388 -10.785 -22.013 1.00 50.82 748 ASN A O 1
ATOM 2368 N N . TRP A 1 329 ? -9.319 -12.699 -22.730 1.00 50.52 749 TRP A N 1
ATOM 2369 C CA . TRP A 1 329 ? -8.124 -13.479 -22.511 1.00 51.46 749 TRP A CA 1
ATOM 2370 C C . TRP A 1 329 ? -7.081 -13.052 -23.556 1.00 53.44 749 TRP A C 1
ATOM 2371 O O . TRP A 1 329 ? -7.352 -13.055 -24.741 1.00 53.00 749 TRP A O 1
ATOM 2382 N N . ASP A 1 330 ? -5.913 -12.605 -23.087 1.00 55.34 750 ASP A N 1
ATOM 2383 C CA . ASP A 1 330 ? -4.830 -12.133 -23.937 1.00 57.57 750 ASP A CA 1
ATOM 2384 C C . ASP A 1 330 ? -3.953 -13.315 -24.325 1.00 59.34 750 ASP A C 1
ATOM 2385 O O . ASP A 1 330 ? -3.017 -13.651 -23.606 1.00 59.50 750 ASP A O 1
ATOM 2390 N N . SER A 1 331 ? -4.266 -13.946 -25.450 1.00 60.59 751 SER A N 1
ATOM 2391 C CA . SER A 1 331 ? -3.505 -15.088 -25.918 1.00 62.66 751 SER A CA 1
ATOM 2392 C C . SER A 1 331 ? -2.088 -14.725 -26.360 1.00 64.13 751 SER A C 1
ATOM 2393 O O . SER A 1 331 ? -1.211 -15.576 -26.243 1.00 64.49 751 SER A O 1
ATOM 2396 N N . SER A 1 332 ? -1.850 -13.504 -26.878 1.00 64.76 752 SER A N 1
ATOM 2397 C CA . SER A 1 332 ? -0.505 -13.125 -27.319 1.00 65.80 752 SER A CA 1
ATOM 2398 C C . SER A 1 332 ? 0.459 -13.083 -26.128 1.00 66.25 752 SER A C 1
ATOM 2399 O O . SER A 1 332 ? 1.568 -13.599 -26.203 1.00 66.29 752 SER A O 1
ATOM 2402 N N . GLN A 1 333 ? 0.004 -12.497 -25.018 1.00 66.36 753 GLN A N 1
ATOM 2403 C CA . GLN A 1 333 ? 0.795 -12.373 -23.795 1.00 67.02 753 GLN A CA 1
ATOM 2404 C C . GLN A 1 333 ? 1.025 -13.746 -23.134 1.00 67.38 753 GLN A C 1
ATOM 2405 O O . GLN A 1 333 ? 2.052 -13.944 -22.476 1.00 67.64 753 GLN A O 1
ATOM 2411 N N . TYR A 1 334 ? 0.062 -14.682 -23.291 1.00 67.05 754 TYR A N 1
ATOM 2412 C CA . TYR A 1 334 ? 0.104 -16.025 -22.698 1.00 67.00 754 TYR A CA 1
ATOM 2413 C C . TYR A 1 334 ? 0.007 -17.109 -23.770 1.00 67.14 754 TYR A C 1
ATOM 2414 O O . TYR A 1 334 ? -0.840 -17.990 -23.686 1.00 67.26 754 TYR A O 1
ATOM 2423 N N . SER A 1 335 ? 0.882 -17.050 -24.775 1.00 67.19 755 SER A N 1
ATOM 2424 C CA . SER A 1 335 ? 0.898 -18.037 -25.861 1.00 67.57 755 SER A CA 1
ATOM 2425 C C . SER A 1 335 ? 1.373 -19.437 -25.432 1.00 67.50 755 SER A C 1
ATOM 2426 O O . SER A 1 335 ? 1.153 -20.399 -26.150 1.00 68.03 755 SER A O 1
ATOM 2429 N N . GLY A 1 336 ? 1.967 -19.569 -24.250 1.00 66.97 756 GLY A N 1
ATOM 2430 C CA . GLY A 1 336 ? 2.338 -20.876 -23.716 1.00 66.88 756 GLY A CA 1
ATOM 2431 C C . GLY A 1 336 ? 1.175 -21.579 -23.013 1.00 66.68 756 GLY A C 1
ATOM 2432 O O . GLY A 1 336 ? 1.339 -22.668 -22.484 1.00 67.22 756 GLY A O 1
ATOM 2433 N N . TYR A 1 337 ? -0.011 -20.946 -22.997 1.00 65.64 757 TYR A N 1
ATOM 2434 C CA . TYR A 1 337 ? -1.221 -21.448 -22.352 1.00 64.98 757 TYR A CA 1
ATOM 2435 C C . TYR A 1 337 ? -2.321 -21.654 -23.390 1.00 63.48 757 TYR A C 1
ATOM 2436 O O . TYR A 1 337 ? -2.280 -21.056 -24.463 1.00 63.57 757 TYR A O 1
ATOM 2445 N N . PRO A 1 338 ? -3.349 -22.476 -23.094 1.00 62.11 758 PRO A N 1
ATOM 2446 C CA . PRO A 1 338 ? -4.488 -22.583 -24.015 1.00 61.30 758 PRO A CA 1
ATOM 2447 C C . PRO A 1 338 ? -5.179 -21.220 -24.210 1.00 59.78 758 PRO A C 1
ATOM 2448 O O . PRO A 1 338 ? -5.213 -20.399 -23.288 1.00 59.91 758 PRO A O 1
ATOM 2452 N N . ASP A 1 339 ? -5.692 -20.955 -25.413 1.00 58.05 759 ASP A N 1
ATOM 2453 C CA . ASP A 1 339 ? -6.372 -19.700 -25.711 1.00 56.84 759 ASP A CA 1
ATOM 2454 C C . ASP A 1 339 ? -7.782 -19.740 -25.133 1.00 55.64 759 ASP A C 1
ATOM 2455 O O . ASP A 1 339 ? -8.700 -20.198 -25.800 1.00 55.91 759 ASP A O 1
ATOM 2460 N N . TYR A 1 340 ? -7.956 -19.181 -23.929 1.00 54.13 760 TYR A N 1
ATOM 2461 C CA . TYR A 1 340 ? -9.249 -19.145 -23.258 1.00 52.98 760 TYR A CA 1
ATOM 2462 C C . TYR A 1 340 ? -10.249 -18.177 -23.860 1.00 52.14 760 TYR A C 1
ATOM 2463 O O . TYR A 1 340 ? -11.383 -18.167 -23.419 1.00 52.42 760 TYR A O 1
ATOM 2472 N N . SER A 1 341 ? -9.863 -17.387 -24.859 1.00 51.38 761 SER A N 1
ATOM 2473 C CA . SER A 1 341 ? -10.815 -16.533 -25.581 1.00 51.13 761 SER A CA 1
ATOM 2474 C C . SER A 1 341 ? -11.485 -17.270 -26.756 1.00 50.81 761 SER A C 1
ATOM 2475 O O . SER A 1 341 ? -12.343 -16.708 -27.435 1.00 50.97 761 SER A O 1
ATOM 2478 N N . ASP A 1 342 ? -11.098 -18.524 -27.004 1.00 50.56 762 ASP A N 1
ATOM 2479 C CA . ASP A 1 342 ? -11.615 -19.316 -28.109 1.00 51.00 762 ASP A CA 1
ATOM 2480 C C . ASP A 1 342 ? -12.963 -19.930 -27.751 1.00 51.14 762 ASP A C 1
ATOM 2481 O O . ASP A 1 342 ? -13.059 -20.685 -26.801 1.00 51.20 762 ASP A O 1
ATOM 2486 N N . PRO A 1 343 ? -14.020 -19.633 -28.535 1.00 51.46 763 PRO A N 1
ATOM 2487 C CA . PRO A 1 343 ? -15.333 -20.227 -28.273 1.00 51.63 763 PRO A CA 1
ATOM 2488 C C . PRO A 1 343 ? -15.548 -21.598 -28.884 1.00 52.26 763 PRO A C 1
ATOM 2489 O O . PRO A 1 343 ? -16.558 -22.223 -28.587 1.00 53.00 763 PRO A O 1
ATOM 2493 N N . SER A 1 344 ? -14.643 -22.061 -29.740 1.00 52.16 764 SER A N 1
ATOM 2494 C CA . SER A 1 344 ? -14.868 -23.306 -30.498 1.00 52.92 764 SER A CA 1
ATOM 2495 C C . SER A 1 344 ? -14.564 -24.586 -29.745 1.00 53.58 764 SER A C 1
ATOM 2496 O O . SER A 1 344 ? -14.725 -25.651 -30.325 1.00 54.35 764 SER A O 1
ATOM 2499 N N . ASN A 1 345 ? -14.154 -24.503 -28.487 1.00 53.25 765 ASN A N 1
ATOM 2500 C CA . ASN A 1 345 ? -13.871 -25.684 -27.691 1.00 53.81 765 ASN A CA 1
ATOM 2501 C C . ASN A 1 345 ? -15.203 -26.242 -27.147 1.00 53.77 765 ASN A C 1
ATOM 2502 O O . ASN A 1 345 ? -15.437 -26.240 -25.934 1.00 53.44 765 ASN A O 1
ATOM 2507 N N . ILE A 1 346 ? -16.072 -26.736 -28.055 1.00 53.72 766 ILE A N 1
ATOM 2508 C CA . ILE A 1 346 ? -17.392 -27.254 -27.700 1.00 53.92 766 ILE A CA 1
ATOM 2509 C C . ILE A 1 346 ? -17.320 -28.618 -27.030 1.00 54.21 766 ILE A C 1
ATOM 2510 O O . ILE A 1 346 ? -16.912 -29.590 -27.656 1.00 54.75 766 ILE A O 1
ATOM 2515 N N . ARG A 1 347 ? -17.719 -28.672 -25.752 1.00 53.86 767 ARG A N 1
ATOM 2516 C CA . ARG A 1 347 ? -17.784 -29.910 -24.989 1.00 53.98 767 ARG A CA 1
ATOM 2517 C C . ARG A 1 347 ? -19.050 -30.644 -25.410 1.00 54.52 767 ARG A C 1
ATOM 2518 O O . ARG A 1 347 ? -20.035 -30.004 -25.781 1.00 54.20 767 ARG A O 1
ATOM 2526 N N . MET A 1 348 ? -19.013 -31.981 -25.390 1.00 55.21 768 MET A N 1
ATOM 2527 C CA . MET A 1 348 ? -20.165 -32.771 -25.817 1.00 56.54 768 MET A CA 1
ATOM 2528 C C . MET A 1 348 ? -20.334 -33.995 -24.950 1.00 57.98 768 MET A C 1
ATOM 2529 O O . MET A 1 348 ? -19.366 -34.614 -24.543 1.00 58.68 768 MET A O 1
ATOM 2534 N N . SER A 1 349 ? -21.580 -34.373 -24.735 1.00 58.47 769 SER A N 1
ATOM 2535 C CA . SER A 1 349 ? -21.883 -35.570 -23.972 1.00 59.16 769 SER A CA 1
ATOM 2536 C C . SER A 1 349 ? -23.168 -36.208 -24.482 1.00 59.97 769 SER A C 1
ATOM 2537 O O . SER A 1 349 ? -23.970 -35.572 -25.175 1.00 59.82 769 SER A O 1
ATOM 2540 N N . ALA A 1 350 ? -23.316 -37.493 -24.170 1.00 60.58 770 ALA A N 1
ATOM 2541 C CA . ALA A 1 350 ? -24.489 -38.268 -24.552 1.00 61.70 770 ALA A CA 1
ATOM 2542 C C . ALA A 1 350 ? -24.878 -39.118 -23.364 1.00 62.49 770 ALA A C 1
ATOM 2543 O O . ALA A 1 350 ? -24.005 -39.617 -22.657 1.00 62.75 770 ALA A O 1
ATOM 2545 N N . GLY A 1 351 ? -26.178 -39.282 -23.158 1.00 62.78 771 GLY A N 1
ATOM 2546 C CA . GLY A 1 351 ? -26.623 -40.098 -22.052 1.00 63.90 771 GLY A CA 1
ATOM 2547 C C . GLY A 1 351 ? -28.108 -40.345 -21.973 1.00 65.32 771 GLY A C 1
ATOM 2548 O O . GLY A 1 351 ? -28.840 -40.091 -22.912 1.00 65.03 771 GLY A O 1
ATOM 2549 N N . ILE A 1 352 ? -28.494 -40.859 -20.795 1.00 66.69 772 ILE A N 1
ATOM 2550 C CA A ILE A 1 352 ? -29.856 -41.255 -20.440 0.50 67.94 772 ILE A CA 1
ATOM 2551 C CA B ILE A 1 352 ? -29.871 -41.216 -20.470 0.50 67.87 772 ILE A CA 1
ATOM 2552 C C . ILE A 1 352 ? -30.271 -40.524 -19.163 1.00 68.82 772 ILE A C 1
ATOM 2553 O O . ILE A 1 352 ? -29.481 -40.427 -18.228 1.00 69.16 772 ILE A O 1
ATOM 2562 N N . ALA A 1 353 ? -31.508 -40.032 -19.107 1.00 69.54 773 ALA A N 1
ATOM 2563 C CA . ALA A 1 353 ? -32.041 -39.379 -17.925 1.00 70.75 773 ALA A CA 1
ATOM 2564 C C . ALA A 1 353 ? -33.368 -40.026 -17.526 1.00 72.19 773 ALA A C 1
ATOM 2565 O O . ALA A 1 353 ? -34.082 -40.542 -18.376 1.00 72.31 773 ALA A O 1
ATOM 2567 N N . LEU A 1 354 ? -33.679 -39.976 -16.227 1.00 73.22 774 LEU A N 1
ATOM 2568 C CA . LEU A 1 354 ? -34.917 -40.477 -15.633 1.00 74.66 774 LEU A CA 1
ATOM 2569 C C . LEU A 1 354 ? -35.467 -39.404 -14.694 1.00 75.69 774 LEU A C 1
ATOM 2570 O O . LEU A 1 354 ? -34.760 -38.952 -13.797 1.00 75.99 774 LEU A O 1
ATOM 2575 N N . GLN A 1 355 ? -36.722 -39.000 -14.885 1.00 76.11 775 GLN A N 1
ATOM 2576 C CA . GLN A 1 355 ? -37.372 -38.063 -13.980 1.00 77.03 775 GLN A CA 1
ATOM 2577 C C . GLN A 1 355 ? -38.580 -38.749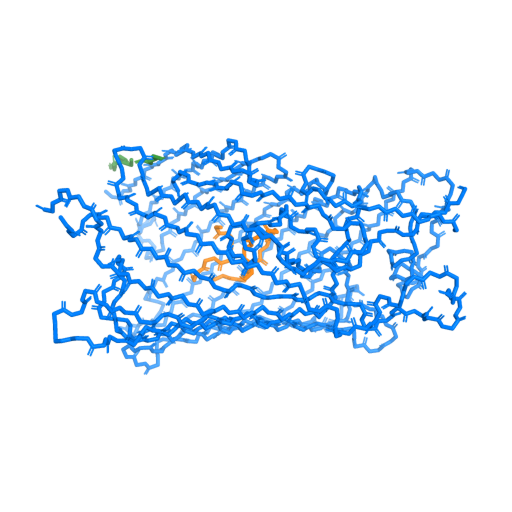 -13.344 1.00 77.78 775 GLN A C 1
ATOM 2578 O O . GLN A 1 355 ? -39.300 -39.473 -14.019 1.00 77.79 775 GLN A O 1
ATOM 2584 N N . TRP A 1 356 ? -38.802 -38.522 -12.052 1.00 78.40 776 TRP A N 1
ATOM 2585 C CA . TRP A 1 356 ? -39.917 -39.143 -11.337 1.00 79.43 776 TRP A CA 1
ATOM 2586 C C . TRP A 1 356 ? -40.338 -38.247 -10.177 1.00 79.44 776 TRP A C 1
ATOM 2587 O O . TRP A 1 356 ? -39.472 -37.693 -9.509 1.00 79.14 776 TRP A O 1
ATOM 2598 N N . MET A 1 357 ? -41.652 -38.063 -9.964 1.00 79.74 777 MET A N 1
ATOM 2599 C CA . MET A 1 357 ? -42.121 -37.315 -8.809 1.00 80.63 777 MET A CA 1
ATOM 2600 C C . MET A 1 357 ? -42.114 -38.307 -7.653 1.00 80.98 777 MET A C 1
ATOM 2601 O O . MET A 1 357 ? -43.007 -39.137 -7.541 1.00 81.30 777 MET A O 1
ATOM 2606 N N . SER A 1 358 ? -41.045 -38.282 -6.860 1.00 80.71 778 SER A N 1
ATOM 2607 C CA . SER A 1 358 ? -40.862 -39.237 -5.778 1.00 80.93 778 SER A CA 1
ATOM 2608 C C . SER A 1 358 ? -41.477 -38.733 -4.478 1.00 80.89 778 SER A C 1
ATOM 2609 O O . SER A 1 358 ? -41.672 -37.530 -4.311 1.00 81.05 778 SER A O 1
ATOM 2612 N N . PRO A 1 359 ? -41.726 -39.608 -3.476 1.00 80.74 779 PRO A N 1
ATOM 2613 C CA . PRO A 1 359 ? -42.226 -39.107 -2.186 1.00 80.40 779 PRO A CA 1
ATOM 2614 C C . PRO A 1 359 ? -41.251 -38.170 -1.442 1.00 79.69 779 PRO A C 1
ATOM 2615 O O . PRO A 1 359 ? -41.656 -37.464 -0.525 1.00 79.81 779 PRO A O 1
ATOM 2619 N N . LEU A 1 360 ? -39.977 -38.102 -1.880 1.00 78.70 780 LEU A N 1
ATOM 2620 C CA . LEU A 1 360 ? -38.982 -37.165 -1.339 1.00 78.14 780 LEU A CA 1
ATOM 2621 C C . LEU A 1 360 ? -38.849 -35.882 -2.217 1.00 77.13 780 LEU A C 1
ATOM 2622 O O . LEU A 1 360 ? -37.930 -35.077 -2.040 1.00 77.04 780 LEU A O 1
ATOM 2627 N N . GLY A 1 361 ? -39.758 -35.695 -3.175 1.00 76.06 781 GLY A N 1
ATOM 2628 C CA . GLY A 1 361 ? -39.743 -34.562 -4.085 1.00 75.66 781 GLY A CA 1
ATOM 2629 C C . GLY A 1 361 ? -39.387 -34.974 -5.501 1.00 74.90 781 GLY A C 1
ATOM 2630 O O . GLY A 1 361 ? -39.209 -36.157 -5.791 1.00 75.25 781 GLY A O 1
ATOM 2631 N N . PRO A 1 362 ? -39.250 -33.998 -6.415 1.00 73.75 782 PRO A N 1
ATOM 2632 C CA . PRO A 1 362 ? -38.867 -34.332 -7.788 1.00 73.18 782 PRO A CA 1
ATOM 2633 C C . PRO A 1 362 ? -37.489 -34.987 -7.830 1.00 72.57 782 PRO A C 1
ATOM 2634 O O . PRO A 1 362 ? -36.611 -34.617 -7.065 1.00 72.41 782 PRO A O 1
ATOM 2638 N N . LEU A 1 363 ? -37.320 -35.994 -8.686 1.00 72.08 783 LEU A N 1
ATOM 2639 C CA . LEU A 1 363 ? -36.071 -36.738 -8.781 1.00 72.24 783 LEU A CA 1
ATOM 2640 C C . LEU A 1 363 ? -35.584 -36.739 -10.213 1.00 71.61 783 LEU A C 1
ATOM 2641 O O . LEU A 1 363 ? -36.342 -37.110 -11.096 1.00 71.86 783 LEU A O 1
ATOM 2646 N N . VAL A 1 364 ? -34.320 -36.391 -10.439 1.00 70.62 784 VAL A N 1
ATOM 2647 C CA . VAL A 1 364 ? -33.754 -36.431 -11.773 1.00 70.34 784 VAL A CA 1
ATOM 2648 C C . VAL A 1 364 ? -32.460 -37.205 -11.676 1.00 70.06 784 VAL A C 1
ATOM 2649 O O . VAL A 1 364 ? -31.622 -36.856 -10.869 1.00 69.88 784 VAL A O 1
ATOM 2653 N N . PHE A 1 365 ? -32.294 -38.237 -12.490 1.00 70.18 785 PHE A N 1
ATOM 2654 C CA . PHE A 1 365 ? -31.066 -39.011 -12.497 1.00 71.16 785 PHE A CA 1
ATOM 2655 C C . PHE A 1 365 ? -30.546 -39.041 -13.907 1.00 70.62 785 PHE A C 1
ATOM 2656 O O . PHE A 1 365 ? -31.312 -39.299 -14.819 1.00 70.64 785 PHE A O 1
ATOM 2664 N N . SER A 1 366 ? -29.249 -38.869 -14.081 1.00 70.26 786 SER A N 1
ATOM 2665 C CA . SER A 1 366 ? -28.655 -38.951 -15.400 1.00 70.67 786 SER A CA 1
ATOM 2666 C C . SER A 1 366 ? -27.352 -39.732 -15.365 1.00 70.80 786 SER A C 1
ATOM 2667 O O . SER A 1 366 ? -26.601 -39.661 -14.397 1.00 70.68 786 SER A O 1
ATOM 2670 N N . TYR A 1 367 ? -27.106 -40.454 -16.442 1.00 70.92 787 TYR A N 1
ATOM 2671 C CA . TYR A 1 367 ? -25.840 -41.101 -16.661 1.00 71.79 787 TYR A CA 1
ATOM 2672 C C . TYR A 1 367 ? -25.439 -40.615 -18.041 1.00 71.26 787 TYR A C 1
ATOM 2673 O O . TYR A 1 367 ? -26.172 -40.815 -19.003 1.00 71.02 787 TYR A O 1
ATOM 2682 N N . ALA A 1 368 ? -24.307 -39.939 -18.125 1.00 71.09 788 ALA A N 1
ATOM 2683 C CA . ALA A 1 368 ? -23.840 -39.380 -19.382 1.00 71.67 788 ALA A CA 1
ATOM 2684 C C . ALA A 1 368 ? -22.348 -39.607 -19.557 1.00 72.12 788 ALA A C 1
ATOM 2685 O O . ALA A 1 368 ? -21.616 -39.749 -18.587 1.00 72.24 788 ALA A O 1
ATOM 2687 N N . GLN A 1 369 ? -21.899 -39.623 -20.803 1.00 72.40 789 GLN A N 1
ATOM 2688 C CA . GLN A 1 369 ? -20.491 -39.816 -21.092 1.00 73.19 789 GLN A CA 1
ATOM 2689 C C . GLN A 1 369 ? -19.957 -38.643 -21.903 1.00 72.52 789 GLN A C 1
ATOM 2690 O O . GLN A 1 369 ? -20.411 -38.403 -23.019 1.00 72.26 789 GLN A O 1
ATOM 2696 N N . PRO A 1 370 ? -18.997 -37.877 -21.342 1.00 72.06 790 PRO A N 1
ATOM 2697 C CA . PRO A 1 370 ? -18.384 -36.798 -22.113 1.00 72.05 790 PRO A CA 1
ATOM 2698 C C . PRO A 1 370 ? -17.622 -37.348 -23.315 1.00 72.58 790 PRO A C 1
ATOM 2699 O O . PRO A 1 370 ? -16.491 -37.806 -23.154 1.00 73.72 790 PRO A O 1
ATOM 2703 N N . PHE A 1 371 ? -18.238 -37.349 -24.508 1.00 71.53 791 PHE A N 1
ATOM 2704 C CA . PHE A 1 371 ? -17.537 -37.839 -25.693 1.00 71.00 791 PHE A CA 1
ATOM 2705 C C . PHE A 1 371 ? -16.718 -36.733 -26.379 1.00 69.66 791 PHE A C 1
ATOM 2706 O O . PHE A 1 371 ? -16.113 -36.985 -27.412 1.00 70.12 791 PHE A O 1
ATOM 2714 N N . LYS A 1 372 ? -16.654 -35.522 -25.797 1.00 67.78 792 LYS A N 1
ATOM 2715 C CA . LYS A 1 372 ? -15.798 -34.448 -26.281 1.00 66.40 792 LYS A CA 1
ATOM 2716 C C . LYS A 1 372 ? -15.428 -33.537 -25.121 1.00 65.45 792 LYS A C 1
ATOM 2717 O O . LYS A 1 372 ? -16.244 -32.752 -24.653 1.00 65.56 792 LYS A O 1
ATOM 2723 N N . LYS A 1 373 ? -14.217 -33.697 -24.613 1.00 64.72 793 LYS A N 1
ATOM 2724 C CA . LYS A 1 373 ? -13.730 -32.913 -23.496 1.00 65.10 793 LYS A CA 1
ATOM 2725 C C . LYS A 1 373 ? -12.402 -32.259 -23.857 1.00 64.96 793 LYS A C 1
ATOM 2726 O O . LYS A 1 373 ? -11.777 -32.622 -24.837 1.00 65.13 793 LYS A O 1
ATOM 2732 N N . TYR A 1 374 ? -12.012 -31.241 -23.100 1.00 64.72 794 TYR A N 1
ATOM 2733 C CA . TYR A 1 374 ? -10.757 -30.523 -23.317 1.00 65.09 794 TYR A CA 1
ATOM 2734 C C . TYR A 1 374 ? -9.873 -30.623 -22.061 1.00 66.13 794 TYR A C 1
ATOM 2735 O O . TYR A 1 374 ? -10.325 -31.078 -21.015 1.00 65.99 794 TYR A O 1
ATOM 2744 N N . ASP A 1 375 ? -8.586 -30.270 -22.176 1.00 66.90 795 ASP A N 1
ATOM 2745 C CA . ASP A 1 375 ? -7.649 -30.418 -21.062 1.00 68.03 795 ASP A CA 1
ATOM 2746 C C . ASP A 1 375 ? -8.091 -29.677 -19.803 1.00 67.79 795 ASP A C 1
ATOM 2747 O O . ASP A 1 375 ? -8.427 -28.496 -19.841 1.00 68.37 795 ASP A O 1
ATOM 2752 N N . GLY A 1 376 ? -8.097 -30.426 -18.703 1.00 66.80 796 GLY A N 1
ATOM 2753 C CA . GLY A 1 376 ? -8.500 -29.929 -17.398 1.00 66.28 796 GLY A CA 1
ATOM 2754 C C . GLY A 1 376 ? -9.976 -30.127 -17.077 1.00 65.49 796 GLY A C 1
ATOM 2755 O O . GLY A 1 376 ? -10.381 -29.871 -15.946 1.00 65.58 796 GLY A O 1
ATOM 2756 N N . ASP A 1 377 ? -10.795 -30.541 -18.057 1.00 64.58 797 ASP A N 1
ATOM 2757 C CA . ASP A 1 377 ? -12.221 -30.756 -17.818 1.00 64.15 797 ASP A CA 1
ATOM 2758 C C . ASP A 1 377 ? -12.390 -31.970 -16.925 1.00 64.59 797 ASP A C 1
ATOM 2759 O O . ASP A 1 377 ? -11.749 -32.990 -17.156 1.00 64.67 797 ASP A O 1
ATOM 2764 N N . LYS A 1 378 ? -13.264 -31.858 -15.919 1.00 64.73 798 LYS A N 1
ATOM 2765 C CA . LYS A 1 378 ? -13.539 -32.946 -14.988 1.00 64.97 798 LYS A CA 1
ATOM 2766 C C . LYS A 1 378 ? -14.831 -33.643 -15.401 1.00 65.04 798 LYS A C 1
ATOM 2767 O O . LYS A 1 378 ? -15.856 -32.987 -15.562 1.00 65.01 798 LYS A O 1
ATOM 2773 N N . ALA A 1 379 ? -14.777 -34.972 -15.567 1.00 64.79 799 ALA A N 1
ATOM 2774 C CA . ALA A 1 379 ? -15.942 -35.772 -15.927 1.00 65.06 799 ALA A CA 1
ATOM 2775 C C . ALA A 1 379 ? -16.726 -36.169 -14.681 1.00 65.45 799 ALA A C 1
ATOM 2776 O O . ALA A 1 379 ? -16.164 -36.264 -13.603 1.00 65.80 799 ALA A O 1
ATOM 2778 N N . GLU A 1 380 ? -18.028 -36.404 -14.837 1.00 65.39 800 GLU A N 1
ATOM 2779 C CA . GLU A 1 380 ? -18.897 -36.829 -13.752 1.00 65.90 800 GLU A CA 1
ATOM 2780 C C . GLU A 1 380 ? -20.116 -37.451 -14.396 1.00 66.64 800 GLU A C 1
ATOM 2781 O O . GLU A 1 380 ? -21.114 -36.780 -14.620 1.00 66.66 800 GLU A O 1
ATOM 2787 N N . GLN A 1 381 ? -19.991 -38.737 -14.702 1.00 67.23 801 GLN A N 1
ATOM 2788 C CA . GLN A 1 381 ? -20.953 -39.536 -15.449 1.00 68.30 801 GLN A CA 1
ATOM 2789 C C . GLN A 1 381 ? -22.332 -39.613 -14.808 1.00 68.43 801 GLN A C 1
ATOM 2790 O O . GLN A 1 381 ? -23.314 -39.337 -15.482 1.00 68.28 801 GLN A O 1
ATOM 2796 N N . PHE A 1 382 ? -22.418 -40.017 -13.535 1.00 68.67 802 PHE A N 1
ATOM 2797 C CA . PHE A 1 382 ? -23.705 -40.145 -12.857 1.00 68.98 802 PHE A CA 1
ATOM 2798 C C . PHE A 1 382 ? -23.981 -38.882 -12.068 1.00 67.75 802 PHE A C 1
ATOM 2799 O O . PHE A 1 382 ? -23.162 -38.461 -11.260 1.00 67.67 802 PHE A O 1
ATOM 2807 N N . GLN A 1 383 ? -25.132 -38.269 -12.335 1.00 66.81 803 GLN A N 1
ATOM 2808 C CA . GLN A 1 383 ? -25.554 -37.049 -11.657 1.00 66.60 803 GLN A CA 1
ATOM 2809 C C . GLN A 1 383 ? -27.010 -37.167 -11.228 1.00 67.15 803 GLN A C 1
ATOM 2810 O O . GLN A 1 383 ? -27.792 -37.829 -11.890 1.00 67.30 803 GLN A O 1
ATOM 2816 N N . PHE A 1 384 ? -27.377 -36.544 -10.105 1.00 67.47 804 PHE A N 1
ATOM 2817 C CA . PHE A 1 384 ? -28.752 -36.663 -9.639 1.00 68.41 804 PHE A CA 1
ATOM 2818 C C . PHE A 1 384 ? -29.170 -35.474 -8.792 1.00 68.03 804 PHE A C 1
ATOM 2819 O O . PHE A 1 384 ? -28.339 -34.803 -8.193 1.00 67.70 804 PHE A O 1
ATOM 2827 N N . ASN A 1 385 ? -30.477 -35.260 -8.730 1.00 68.13 805 ASN A N 1
ATOM 2828 C CA . ASN A 1 385 ? -31.028 -34.222 -7.900 1.00 69.15 805 ASN A CA 1
ATOM 2829 C C . ASN A 1 385 ? -32.351 -34.678 -7.316 1.00 69.70 805 ASN A C 1
ATOM 2830 O O . ASN A 1 385 ? -33.132 -35.341 -7.981 1.00 69.79 805 ASN A O 1
ATOM 2835 N N . ILE A 1 386 ? -32.555 -34.304 -6.061 1.00 70.06 806 ILE A N 1
ATOM 2836 C CA . ILE A 1 386 ? -33.740 -34.609 -5.279 1.00 71.35 806 ILE A CA 1
ATOM 2837 C C . ILE A 1 386 ? -34.274 -33.293 -4.711 1.00 72.34 806 ILE A C 1
ATOM 2838 O O . ILE A 1 386 ? -33.594 -32.661 -3.914 1.00 72.47 806 ILE A O 1
ATOM 2843 N N . GLY A 1 387 ? -35.468 -32.880 -5.129 1.00 72.68 807 GLY A N 1
ATOM 2844 C CA . GLY A 1 387 ? -36.078 -31.659 -4.627 1.00 73.49 807 GLY A CA 1
ATOM 2845 C C . GLY A 1 387 ? -35.813 -30.461 -5.518 1.00 74.13 807 GLY A C 1
ATOM 2846 O O . GLY A 1 387 ? -35.628 -30.652 -6.726 1.00 74.62 807 GLY A O 1
ATOM 2850 N N . PHE B 2 2 ? -33.319 -19.585 -6.321 1.00 46.23 2 PHE C N 1
ATOM 2851 C CA . PHE B 2 2 ? -34.401 -18.877 -5.644 1.00 45.17 2 PHE C CA 1
ATOM 2852 C C . PHE B 2 2 ? -34.410 -17.372 -5.904 1.00 44.42 2 PHE C C 1
ATOM 2853 O O . PHE B 2 2 ? -35.451 -16.823 -6.237 1.00 44.64 2 PHE C O 1
ATOM 2861 N N . SER B 2 3 ? -33.258 -16.699 -5.760 1.00 43.57 3 SER C N 1
ATOM 2862 C CA . SER B 2 3 ? -33.153 -15.243 -5.910 1.00 42.74 3 SER C CA 1
ATOM 2863 C C . SER B 2 3 ? -33.487 -14.712 -7.295 1.00 42.15 3 SER C C 1
ATOM 2864 O O . SER B 2 3 ? -33.850 -13.557 -7.394 1.00 41.66 3 SER C O 1
ATOM 2867 N N . GLY B 2 4 ? -33.299 -15.529 -8.329 1.00 41.95 4 GLY C N 1
ATOM 2868 C CA . GLY B 2 4 ? -33.568 -15.146 -9.704 1.00 42.44 4 GLY C CA 1
ATOM 2869 C C . GLY B 2 4 ? -34.918 -15.643 -10.200 1.00 43.61 4 GLY C C 1
ATOM 2870 O O . GLY B 2 4 ? -35.147 -15.657 -11.400 1.00 44.54 4 GLY C O 1
ATOM 2871 N N . ARG B 2 5 ? -35.843 -15.999 -9.292 1.00 43.51 5 ARG C N 1
ATOM 2872 C CA . ARG B 2 5 ? -37.184 -16.444 -9.689 1.00 43.60 5 ARG C CA 1
ATOM 2873 C C . ARG B 2 5 ? -37.980 -15.222 -10.183 1.00 44.33 5 ARG C C 1
ATOM 2874 O O . ARG B 2 5 ? -37.609 -14.088 -9.859 1.00 45.03 5 ARG C O 1
ATOM 2882 N N . TRP B 2 6 ? -39.065 -15.433 -10.950 1.00 43.93 6 TRP C N 1
ATOM 2883 C CA . TRP B 2 6 ? -39.887 -14.338 -11.446 1.00 44.21 6 TRP C CA 1
ATOM 2884 C C . TRP B 2 6 ? -40.478 -13.547 -10.278 1.00 44.11 6 TRP C C 1
ATOM 2885 O O . TRP B 2 6 ? -40.980 -14.157 -9.341 1.00 44.36 6 TRP C O 1
ATOM 2908 N N . TRP B 2 8 ? -37.655 -11.342 -10.251 1.00 42.77 8 TRP C N 1
ATOM 2909 C CA . TRP B 2 8 ? -36.456 -10.854 -9.571 1.00 42.58 8 TRP C CA 1
ATOM 2910 C C . TRP B 2 8 ? -35.222 -11.117 -10.417 1.00 42.84 8 TRP C C 1
ATOM 2911 O O . TRP B 2 8 ? -35.123 -12.161 -11.065 1.00 43.13 8 TRP C O 1
ATOM 2922 N N . PRO B 2 9 ? -34.225 -10.209 -10.382 1.00 42.47 9 PRO C N 1
ATOM 2923 C CA . PRO B 2 9 ? -32.957 -10.519 -11.036 1.00 42.30 9 PRO C CA 1
ATOM 2924 C C . PRO B 2 9 ? -32.186 -11.475 -10.122 1.00 42.09 9 PRO C C 1
ATOM 2925 O O . PRO B 2 9 ? -32.294 -11.422 -8.887 1.00 41.49 9 PRO C O 1
ATOM 2929 N N . SER B 2 10 ? -31.361 -12.321 -10.727 1.00 42.21 10 SER C N 1
ATOM 2930 C CA . SER B 2 10 ? -30.531 -13.245 -9.982 1.00 42.72 10 SER C CA 1
ATOM 2931 C C . SER B 2 10 ? -29.527 -12.525 -9.097 1.00 42.88 10 SER C C 1
ATOM 2932 O O . SER B 2 10 ? -28.848 -11.579 -9.513 1.00 42.99 10 SER C O 1
ATOM 2935 N N . ARG B 2 11 ? -29.387 -13.046 -7.884 1.00 42.48 11 ARG C N 1
ATOM 2936 C CA . ARG B 2 11 ? -28.394 -12.550 -6.941 1.00 42.90 11 ARG C CA 1
ATOM 2937 C C . ARG B 2 11 ? -27.506 -13.668 -6.384 1.00 43.78 11 ARG C C 1
ATOM 2938 O O . ARG B 2 11 ? -26.750 -13.421 -5.443 1.00 43.94 11 ARG C O 1
ATOM 2946 N N . SER B 2 12 ? -27.630 -14.881 -6.936 1.00 43.90 12 SER C N 1
ATOM 2947 C CA . SER B 2 12 ? -26.943 -16.066 -6.474 1.00 44.54 12 SER C CA 1
ATOM 2948 C C . SER B 2 12 ? -26.402 -16.807 -7.664 1.00 45.23 12 SER C C 1
ATOM 2949 O O . SER B 2 12 ? -26.995 -16.807 -8.732 1.00 45.03 12 SER C O 1
ATOM 2952 N N . VAL B 2 13 ? -25.291 -17.483 -7.445 1.00 45.99 13 VAL C N 1
ATOM 2953 C CA . VAL B 2 13 ? -24.702 -18.338 -8.451 1.00 47.09 13 VAL C CA 1
ATOM 2954 C C . VAL B 2 13 ? -25.635 -19.543 -8.631 1.00 48.49 13 VAL C C 1
ATOM 2955 O O . VAL B 2 13 ? -26.161 -20.079 -7.645 1.00 48.13 13 VAL C O 1
ATOM 2959 N N . GLY B 2 14 ? -25.876 -19.899 -9.900 1.00 49.42 14 GLY C N 1
ATOM 2960 C CA . GLY B 2 14 ? -26.747 -21.001 -10.276 1.00 50.43 14 GLY C CA 1
ATOM 2961 C C . GLY B 2 14 ? -28.197 -20.594 -10.460 1.00 51.85 14 GLY C C 1
ATOM 2962 O O . GLY B 2 14 ? -29.040 -21.457 -10.677 1.00 52.79 14 GLY C O 1
ATOM 2963 N N . CYS B 2 15 ? -28.498 -19.290 -10.409 1.00 51.98 15 CYS C N 1
ATOM 2964 C CA . CYS B 2 15 ? -29.876 -18.822 -10.469 1.00 52.89 15 CYS C CA 1
ATOM 2965 C C . CYS B 2 15 ? -30.180 -17.923 -11.684 1.00 55.24 15 CYS C C 1
ATOM 2966 O O . CYS B 2 15 ? -31.292 -17.416 -11.819 1.00 55.82 15 CYS C O 1
ATOM 2969 N N . GLY B 2 16 ? -29.233 -17.787 -12.613 1.00 56.50 16 GLY C N 1
ATOM 2970 C CA . GLY B 2 16 ? -29.411 -16.871 -13.763 1.00 58.09 16 GLY C CA 1
ATOM 2971 C C . GLY B 2 16 ? -30.306 -17.396 -14.877 1.00 59.46 16 GLY C C 1
ATOM 2972 O O . GLY B 2 16 ? -30.586 -18.606 -14.920 1.00 60.15 16 GLY C O 1
ATOM 2974 N N . TRP C 3 1 ? -37.634 -32.766 -0.772 1.00 62.09 1 TRP D N 1
ATOM 2975 C CA . TRP C 3 1 ? -38.899 -32.729 0.004 1.00 62.69 1 TRP D CA 1
ATOM 2976 C C . TRP C 3 1 ? -39.079 -31.292 0.505 1.00 63.50 1 TRP D C 1
ATOM 2977 O O . TRP C 3 1 ? -38.098 -30.606 0.795 1.00 63.61 1 TRP D O 1
ATOM 2988 N N . ASN C 3 2 ? -40.337 -30.848 0.647 1.00 64.00 2 ASN D N 1
ATOM 2989 C CA . ASN C 3 2 ? -40.669 -29.546 1.208 1.00 65.18 2 ASN D CA 1
ATOM 2990 C C . ASN C 3 2 ? -41.962 -29.706 2.020 1.00 66.33 2 ASN D C 1
ATOM 2991 O O . ASN C 3 2 ? -42.935 -30.235 1.520 1.00 66.26 2 ASN D O 1
ATOM 3011 N N . SER C 3 4 ? -44.906 -27.594 4.111 1.00 72.04 4 SER D N 1
ATOM 3012 C CA . SER C 3 4 ? -45.516 -26.274 4.140 1.00 73.62 4 SER D CA 1
ATOM 3013 C C . SER C 3 4 ? -46.827 -26.248 4.943 1.00 74.90 4 SER D C 1
ATOM 3014 O O . SER C 3 4 ? -47.740 -26.983 4.600 1.00 75.28 4 SER D O 1
ATOM 3017 N N . LYS C 3 5 ? -46.926 -25.380 5.971 1.00 75.44 5 LYS D N 1
ATOM 3018 C CA . LYS C 3 5 ? -47.999 -25.363 6.972 1.00 76.61 5 LYS D CA 1
ATOM 3019 C C . LYS C 3 5 ? -48.505 -23.923 7.078 1.00 78.84 5 LYS D C 1
ATOM 3020 O O . LYS C 3 5 ? -47.699 -23.025 7.322 1.00 79.02 5 LYS D O 1
ATOM 3026 N N . SER C 3 6 ? -49.818 -23.693 6.908 1.00 80.21 6 SER D N 1
ATOM 3027 C CA . SER C 3 6 ? -50.351 -22.336 6.961 1.00 81.91 6 SER D CA 1
ATOM 3028 C C . SER C 3 6 ? -50.645 -21.951 8.407 1.00 83.35 6 SER D C 1
ATOM 3029 O O . SER C 3 6 ? -50.426 -22.752 9.314 1.00 83.56 6 SER D O 1
ATOM 3032 N N . PHE C 3 7 ? -51.044 -20.690 8.614 1.00 84.14 7 PHE D N 1
ATOM 3033 C CA . PHE C 3 7 ? -51.383 -20.193 9.939 1.00 85.45 7 PHE D CA 1
ATOM 3034 C C . PHE C 3 7 ? -52.541 -19.198 9.804 1.00 86.36 7 PHE D C 1
ATOM 3035 O O . PHE C 3 7 ? -53.025 -18.778 10.876 1.00 86.69 7 PHE D O 1
#

Foldseek 3Di:
DWDWDKAWKAWPQFGIKIKIKTWDQCVVVPQWIWMWMWMHTQFKIKIKIKTKHQCPDVVRWIKMKMKMWMWGFQVSNLFQGKIKIKIWMKIKIKADPDPFKIKMKIKIKMKIKIAQHQAFDVQQLLCVLLVHHDDQQDRGDIDMWIFMKMKMKMWGDDFPDDPPTLADKIKIKIKMATDPPTSFGKMKIKIKMWGWAADDPVSQKIKIKIKIWIAMFGDPSHTDRLVPADFAAADPFAAFFHRRQAADGTCGDVSRGALRHSHERTKMKIKIKIWHQDPDDDHSFKIKIKMKIKMHTAYCPQDCVVVVVDPHRNDRPQIWIKIWMWMWGQDPQGIKIWIAMHGPRDDPSTGTDGIIMMGD/DCCPVHNDDDPPRD/DADDDD

InterPro domains:
  IPR000184 Bacterial surface antigen (D15) [PF01103] (448-810)
  IPR010827 POTRA domain, BamA/TamA-like [PF07244] (92-172)
  IPR010827 POTRA domain, BamA/TamA-like [PF07244] (176-263)
  IPR010827 POTRA domain, BamA/TamA-like [PF07244] (266-344)
  IPR010827 POTRA domain, BamA/TamA-like [PF07244] (348-421)
  IPR023707 Outer membrane protein assembly factor BamA [MF_01430] (2-810)
  IPR023707 Outer membrane protein assembly factor BamA [PIRSF006076] (2-810)
  IPR023707 Outer membrane protein assembly factor BamA [TIGR03303] (24-810)
  IPR034746 POTRA domain [PS51779] (24-91)
  IPR034746 POTRA domain [PS51779] (92-172)
  IPR034746 POTRA domain [PS51779] (175-263)
  IPR034746 POTRA domain [PS51779] (266-344)
  IPR034746 POTRA domain [PS51779] (347-421)
  IPR039910 Surface antigen D15-like [PTHR12815] (247-807)

Secondary structure (DSSP, 8-state):
-EEEEEEEEEETTTEEEEEEEEEETTGGGSS-EEEEEEEE-SSEEEEEEEEEETTSSTT--EEEEEEEEEEEESGGGTBS--EEEEEEEEEEEEEE-SSSEEEEEEEEEEEEEEE-PPPBHHHHHHHHHTT----SS-S--EEEEEEEEEEEEEEEE--S-SSS--SEEEEEEEEEEEPTT-SS-EEEEEEEEEEEEE-STTS-SEEEEEEEEEEEEESTTPPPPGGG-B---STTSSTEE-TT-SS-B--B--------B--BSEEEEEEEEEEEPPSS---TTEEEEEEEEEEEEE-TT--TTTTTTS--TT-TT--EEEEEEEEEEEETTEEEEEEEEEEEE--TTPPEE-EEEEE-/-TT------STT--/---EE-

B-factor: mean 58.85, std 13.6, range [23.71, 119.22]

Nearest PDB structures (foldseek):
  6qgx-assembly1_A  TM=9.919E-01  e=1.340E-62  Escherichia coli O157:H7
  6qgy-assembly2_C  TM=9.859E-01  e=1.340E-62  Escherichia coli O157:H7
  6qgy-assembly1_A  TM=9.899E-01  e=3.762E-62  Escherichia coli O157:H7
  5or1-assembly1_A  TM=9.633E-01  e=6.617E-57  Salmonella enterica subsp. enterica serovar Typhimurium str. LT2
  6v05-assembly1_A  TM=8.618E-01  e=1.586E-51  Escherichia coli K-12

Solvent-accessible surface area: 17917 Å² total

Organism: Escherichia coli (strain K12) (NCBI:txid83333)

Sequence (380 aa):
TGSFNFGIGYGTESGVSFQAGVQQDNWLGTGYAVGINGTKNDYQTYAELSVTNPYFTVDGVSLGGRLFYNDFQADDADLSDYTNKSYGTDVVTLGFPINEYNSLRAGLGYVHNSLSNMQPQVAMWRYLYSMGEHPSTSDQDNSFKTDDFTFNNYGWTYNKLDRGYFPTDGSRVNLTGKVTIPGSDNEYYKVTLDTATYVPIDDDHKWVVLGRTRWGYGDGLGGKEMPFYENFYAGGSSTVRGFQSNTIGPKAVYFPLCKSDDAVGGNAMAVASLEFITPTPFISANSVRTSFFWDMGTVWDTNWDSSQYSGYPDYSDPSNIRMSAGIIALQWMSPLGPLVFSYAQPFKKYDGDKAEQFQFNIGFSGRWWPSRSVGCGWNSKSF